Protein AF-R5LJ54-F1 (afdb_monomer_lite)

pLDDT: mean 87.67, std 9.08, range [34.19, 97.75]

Sequence (523 aa):
MCVTEREEKLKRFLEEVEKENYVEAVKYFRELDLDSEYSIDNNYYLYLLGQIIYLDEYKERLYGLRFEDMSSYDLNDLEERARYLVFKHKFSQANTVYAILDDSDLELMVASELVRKAAFELVKLNTVSLNYIRKARYGDLMSLYSNISKHRPLSHFEKVVLCITKDLKDLVEKNKLPEVMLGPVRDSDDSVLLKDYVTAFNTTTKKGDKNLVYVLLKTMANKIEDRGIDLNSIVDSICEDEVSDIRHKVLCYLNNIGCQKYVRFINDLITIGICDNDNSYSLVVTRLSLINENRENTLFDVSCYYDLFYEAISEGNIMKAKVYLDIVSQSRILSNRYVDVFPMKRELSRAMKVFSEEKTDDKYALLSDVVSDINESHGLRVLEELSEEDKYEVIDIVSKFPTIMIDEVDGRLVLRYHDIFSSCPEFYSLKLQGREAFINKDYDTTIECYNMVCTKLMNPSLDVYYKLGMAYLRRDKSEDDYKRAIDYLWVARGKGKIIDDKINMALKKVNYTGEKVIQYTKK

Radius of gyration: 38.18 Å; chains: 1; bounding box: 79×66×101 Å

Structure (mmCIF, N/CA/C/O backbone):
data_AF-R5LJ54-F1
#
_entry.id   AF-R5LJ54-F1
#
loop_
_atom_site.group_PDB
_atom_site.id
_atom_site.type_symbol
_atom_site.label_atom_id
_atom_site.label_alt_id
_atom_site.label_comp_id
_atom_site.label_asym_id
_atom_site.label_entity_id
_atom_site.label_seq_id
_atom_site.pdbx_PDB_ins_code
_atom_site.Cartn_x
_atom_site.Cartn_y
_atom_site.Cartn_z
_atom_site.occupancy
_atom_site.B_iso_or_equiv
_atom_site.auth_seq_id
_atom_site.auth_comp_id
_atom_site.auth_asym_id
_atom_site.auth_atom_id
_atom_site.pdbx_PDB_model_num
ATOM 1 N N . MET A 1 1 ? 31.581 15.589 -47.768 1.00 56.09 1 MET A N 1
ATOM 2 C CA . MET A 1 1 ? 32.517 16.627 -47.243 1.00 56.09 1 MET A CA 1
ATOM 3 C C . MET A 1 1 ? 33.964 16.179 -47.468 1.00 56.09 1 MET A C 1
ATOM 5 O O . MET A 1 1 ? 34.157 15.031 -47.841 1.00 56.09 1 MET A O 1
ATOM 9 N N . CYS A 1 2 ? 34.990 17.024 -47.277 1.00 60.69 2 CYS A N 1
ATOM 10 C CA . CYS A 1 2 ? 36.366 16.501 -47.148 1.00 60.69 2 CYS A CA 1
ATOM 11 C C . CYS A 1 2 ? 36.483 15.718 -45.825 1.00 60.69 2 CYS A C 1
ATOM 13 O O . CYS A 1 2 ? 35.935 16.169 -44.822 1.00 60.69 2 CYS A O 1
ATOM 15 N N . VAL A 1 3 ? 37.200 14.585 -45.807 1.00 62.88 3 VAL A N 1
ATOM 16 C CA . VAL A 1 3 ? 37.337 13.677 -44.637 1.00 62.88 3 VAL A CA 1
ATOM 17 C C . VAL A 1 3 ? 37.706 14.431 -43.348 1.00 62.88 3 VAL A C 1
ATOM 19 O O . VAL A 1 3 ? 37.085 14.234 -42.308 1.00 62.88 3 VAL A O 1
ATOM 22 N N . THR A 1 4 ? 38.609 15.407 -43.444 1.00 73.25 4 THR A N 1
ATOM 23 C CA . THR A 1 4 ? 39.053 16.249 -42.320 1.00 73.25 4 THR A CA 1
ATOM 24 C C . THR A 1 4 ? 37.970 17.170 -41.742 1.00 73.25 4 THR A C 1
ATOM 26 O O . THR A 1 4 ? 38.010 17.498 -40.560 1.00 73.25 4 THR A O 1
ATOM 29 N N . GLU A 1 5 ? 36.986 17.590 -42.540 1.00 83.31 5 GLU A N 1
ATOM 30 C CA . GLU A 1 5 ? 35.877 18.439 -42.078 1.00 83.31 5 GLU A CA 1
ATOM 31 C C . GLU A 1 5 ? 34.831 17.622 -41.300 1.00 83.31 5 GLU A C 1
ATOM 33 O O . GLU A 1 5 ? 34.229 18.117 -40.345 1.00 83.31 5 GLU A O 1
ATOM 38 N N . ARG A 1 6 ? 34.622 16.353 -41.683 1.00 88.50 6 ARG A N 1
ATOM 39 C CA . ARG A 1 6 ? 33.729 15.432 -40.964 1.00 88.50 6 ARG A CA 1
ATOM 40 C C . ARG A 1 6 ? 34.301 15.069 -39.600 1.00 88.50 6 ARG A C 1
ATOM 42 O O . ARG A 1 6 ? 33.575 15.142 -38.612 1.00 88.50 6 ARG A O 1
ATOM 49 N N . GLU A 1 7 ? 35.587 14.732 -39.541 1.00 88.94 7 GLU A N 1
ATOM 50 C CA . GLU A 1 7 ? 36.280 14.410 -38.289 1.00 88.94 7 GLU A CA 1
ATOM 51 C C . GLU A 1 7 ? 36.180 15.556 -37.270 1.00 88.94 7 GLU A C 1
ATOM 53 O O . GLU A 1 7 ? 35.881 15.323 -36.099 1.00 88.94 7 GLU A O 1
ATOM 58 N N . GLU A 1 8 ? 36.344 16.812 -37.703 1.00 91.25 8 GLU A N 1
ATOM 59 C CA . GLU A 1 8 ? 36.194 17.966 -36.809 1.00 91.25 8 GLU A CA 1
ATOM 60 C C . GLU A 1 8 ? 34.764 18.084 -36.252 1.00 91.25 8 GLU A C 1
ATOM 62 O O . GLU A 1 8 ? 34.579 18.342 -35.058 1.00 91.25 8 GLU A O 1
ATOM 67 N N . LYS A 1 9 ? 33.745 17.847 -37.086 1.00 92.25 9 LYS A N 1
ATOM 68 C CA . LYS A 1 9 ? 32.333 17.870 -36.667 1.00 92.25 9 LYS A CA 1
ATOM 69 C C . LYS A 1 9 ? 31.992 16.718 -35.724 1.00 92.25 9 LYS A C 1
ATOM 71 O O . LYS A 1 9 ? 31.328 16.955 -34.719 1.00 92.25 9 LYS A O 1
ATOM 76 N N . LEU A 1 10 ? 32.477 15.505 -35.999 1.00 94.06 10 LEU A N 1
ATOM 77 C CA . LEU A 1 10 ? 32.323 14.343 -35.116 1.00 94.06 10 LEU A CA 1
ATOM 78 C C . LEU A 1 10 ? 32.968 14.594 -33.753 1.00 94.06 10 LEU A C 1
ATOM 80 O O . LEU A 1 10 ? 32.363 14.298 -32.727 1.00 94.06 10 LEU A O 1
ATOM 84 N N . LYS A 1 11 ? 34.153 15.212 -33.729 1.00 94.88 11 LYS A N 1
ATOM 85 C CA . LYS A 1 11 ? 34.852 15.539 -32.486 1.00 94.88 11 LYS A CA 1
ATOM 86 C C . LYS A 1 11 ? 34.080 16.556 -31.649 1.00 94.88 11 LYS A C 1
ATOM 88 O O . LYS A 1 11 ? 33.876 16.339 -30.460 1.00 94.88 11 LYS A O 1
ATOM 93 N N . ARG A 1 12 ? 33.592 17.635 -32.271 1.00 96.00 12 ARG A N 1
ATOM 94 C CA . ARG A 1 12 ? 32.747 18.629 -31.584 1.00 96.00 12 ARG A CA 1
ATOM 95 C C . ARG A 1 12 ? 31.429 18.023 -31.105 1.00 96.00 12 ARG A C 1
ATOM 97 O O . ARG A 1 12 ? 30.988 18.323 -30.002 1.00 96.00 12 ARG A O 1
ATOM 104 N N . PHE A 1 13 ? 30.815 17.158 -31.910 1.00 97.38 13 PHE A N 1
ATOM 105 C CA . PHE A 1 13 ? 29.615 16.425 -31.520 1.00 97.38 13 PHE A CA 1
ATOM 106 C C . PHE A 1 13 ? 29.869 15.555 -30.281 1.00 97.38 13 PHE A C 1
ATOM 108 O O . PHE A 1 13 ? 29.134 15.677 -29.301 1.00 97.38 13 PHE A O 1
ATOM 115 N N . LEU A 1 14 ? 30.934 14.748 -30.294 1.00 96.62 14 LEU A N 1
ATOM 116 C CA . LEU A 1 14 ? 31.341 13.906 -29.170 1.00 96.62 14 LEU A CA 1
ATOM 117 C C . LEU A 1 14 ? 31.588 14.729 -27.900 1.00 96.62 14 LEU A C 1
ATOM 119 O O . LEU A 1 14 ? 31.003 14.429 -26.863 1.00 96.62 14 LEU A O 1
ATOM 123 N N . GLU A 1 15 ? 32.378 15.802 -27.993 1.00 96.94 15 GLU A N 1
ATOM 124 C CA . GLU A 1 15 ? 32.684 16.682 -26.857 1.00 96.94 15 GLU A CA 1
ATOM 125 C C . GLU A 1 15 ? 31.412 17.246 -26.199 1.00 96.94 15 GLU A C 1
ATOM 127 O O . GLU A 1 15 ? 31.336 17.354 -24.974 1.00 96.94 15 GLU A O 1
ATOM 132 N N . GLU A 1 16 ? 30.394 17.608 -26.985 1.00 97.75 16 GLU A N 1
ATOM 133 C CA . GLU A 1 16 ? 29.132 18.120 -26.442 1.00 97.75 16 GLU A CA 1
ATOM 134 C C . GLU A 1 16 ? 28.228 17.009 -25.877 1.00 97.75 16 GLU A C 1
ATOM 136 O O . GLU A 1 16 ? 27.532 17.245 -24.885 1.00 97.75 16 GLU A O 1
ATOM 141 N N . VAL A 1 17 ? 28.264 15.791 -26.436 1.00 96.69 17 VAL A N 1
ATOM 142 C CA . VAL A 1 17 ? 27.584 14.611 -25.863 1.00 96.69 17 VAL A CA 1
ATOM 143 C C . VAL A 1 17 ? 28.192 14.236 -24.508 1.00 96.69 17 VAL A C 1
ATOM 145 O O . VAL A 1 17 ? 27.452 14.009 -23.545 1.00 96.69 17 VAL A O 1
ATOM 148 N N . GLU A 1 18 ? 29.521 14.225 -24.394 1.00 95.44 18 GLU A N 1
ATOM 149 C CA . GLU A 1 18 ? 30.234 13.935 -23.143 1.00 95.44 18 GLU A CA 1
ATOM 150 C C . GLU A 1 18 ? 29.859 14.935 -22.039 1.00 95.44 18 GLU A C 1
ATOM 152 O O . GLU A 1 18 ? 29.558 14.530 -20.909 1.00 95.44 18 GLU A O 1
ATOM 157 N N . LYS A 1 19 ? 29.792 16.230 -22.393 1.00 96.12 19 LYS A N 1
ATOM 158 C CA . LYS A 1 19 ? 29.355 17.339 -21.521 1.00 96.12 19 LYS A CA 1
ATOM 159 C C . LYS A 1 19 ? 27.853 17.342 -21.213 1.00 96.12 19 LYS A C 1
ATOM 161 O O . LYS A 1 19 ? 27.413 18.171 -20.420 1.00 96.12 19 LYS A O 1
ATOM 166 N N . GLU A 1 20 ? 27.067 16.463 -21.835 1.00 95.12 20 GLU A N 1
ATOM 167 C CA . GLU A 1 20 ? 25.596 16.435 -21.752 1.00 95.12 20 GLU A CA 1
ATOM 168 C C . GLU A 1 20 ? 24.925 17.732 -22.249 1.00 95.12 20 GLU A C 1
ATOM 170 O O . GLU A 1 20 ? 23.778 18.034 -21.908 1.00 95.12 20 GLU A O 1
ATOM 175 N N . ASN A 1 21 ? 25.614 18.499 -23.099 1.00 96.56 21 ASN A N 1
ATOM 176 C CA . ASN A 1 21 ? 25.080 19.701 -23.729 1.00 96.56 21 ASN A CA 1
ATOM 177 C C . ASN A 1 21 ? 24.363 19.347 -25.038 1.00 96.56 21 ASN A C 1
ATOM 179 O O . ASN A 1 21 ? 24.802 19.664 -26.147 1.00 96.56 21 ASN A O 1
ATOM 183 N N . TYR A 1 22 ? 23.222 18.671 -24.909 1.00 95.38 22 TYR A N 1
ATOM 184 C CA . TYR A 1 22 ? 22.533 18.110 -26.069 1.00 95.38 22 TYR A CA 1
ATOM 185 C C . TYR A 1 22 ? 21.967 19.159 -27.039 1.00 95.38 22 TYR A C 1
ATOM 187 O O . TYR A 1 22 ? 21.728 18.843 -28.200 1.00 95.38 22 TYR A O 1
ATOM 195 N N . VAL A 1 23 ? 21.786 20.411 -26.605 1.00 94.44 23 VAL A N 1
ATOM 196 C CA . VAL A 1 23 ? 21.363 21.506 -27.494 1.00 94.44 23 VAL A CA 1
ATOM 197 C C . VAL A 1 23 ? 22.436 21.800 -28.543 1.00 94.44 23 VAL A C 1
ATOM 199 O O . VAL A 1 23 ? 22.112 21.935 -29.722 1.00 94.44 23 VAL A O 1
ATOM 202 N N . GLU A 1 24 ? 23.706 21.875 -28.138 1.00 95.62 24 GLU A N 1
ATOM 203 C CA . GLU A 1 24 ? 24.820 22.068 -29.075 1.00 95.62 24 GLU A CA 1
ATOM 204 C C . GLU A 1 24 ? 25.156 20.775 -29.823 1.00 95.62 24 GLU A C 1
ATOM 206 O O . GLU A 1 24 ? 25.389 20.821 -31.031 1.00 95.62 24 GLU A O 1
ATOM 211 N N . ALA A 1 25 ? 25.083 19.612 -29.164 1.00 96.25 25 ALA A N 1
ATOM 212 C CA . ALA A 1 25 ? 25.300 18.325 -29.829 1.00 96.25 25 ALA A CA 1
ATOM 213 C C . ALA A 1 25 ? 24.347 18.130 -31.024 1.00 96.25 25 ALA A C 1
ATOM 215 O O . ALA A 1 25 ? 24.777 17.737 -32.105 1.00 96.25 25 ALA A O 1
ATOM 216 N N . VAL A 1 26 ? 23.063 18.481 -30.880 1.00 95.88 26 VAL A N 1
ATOM 217 C CA . VAL A 1 26 ? 22.091 18.395 -31.985 1.00 95.88 26 VAL A CA 1
ATOM 218 C C . VAL A 1 26 ? 22.446 19.332 -33.144 1.00 95.88 26 VAL A C 1
ATOM 220 O O . VAL A 1 26 ? 22.235 18.964 -34.297 1.00 95.88 26 VAL A O 1
ATOM 223 N N . LYS A 1 27 ? 23.034 20.510 -32.892 1.00 95.12 27 LYS A N 1
ATOM 224 C CA . LYS A 1 27 ? 23.485 21.397 -33.980 1.00 95.12 27 LYS A CA 1
ATOM 225 C C . LYS A 1 27 ? 24.595 20.754 -34.806 1.00 95.12 27 LYS A C 1
ATOM 227 O O . LYS A 1 27 ? 24.496 20.752 -36.028 1.00 95.12 27 LYS A O 1
ATOM 232 N N . TYR A 1 28 ? 25.601 20.172 -34.154 1.00 94.88 28 TYR A N 1
ATOM 233 C CA . TYR A 1 28 ? 26.673 19.466 -34.861 1.00 94.88 28 TYR A CA 1
ATOM 234 C C . TYR A 1 28 ? 26.160 18.202 -35.557 1.00 94.88 28 TYR A C 1
ATOM 236 O O . TYR A 1 28 ? 26.555 17.924 -36.687 1.00 94.88 28 TYR A O 1
ATOM 244 N N . PHE A 1 29 ? 25.213 17.487 -34.941 1.00 95.81 29 PHE A N 1
ATOM 245 C CA . PHE A 1 29 ? 24.558 16.346 -35.575 1.00 95.81 29 PHE A CA 1
ATOM 246 C C . PHE A 1 29 ? 23.836 16.736 -36.871 1.00 95.81 29 PHE A C 1
ATOM 248 O O . PHE A 1 29 ? 23.986 16.040 -37.869 1.00 95.81 29 PHE A O 1
ATOM 255 N N . ARG A 1 30 ? 23.118 17.870 -36.908 1.00 94.25 30 ARG A N 1
ATOM 256 C CA . ARG A 1 30 ? 22.468 18.353 -38.143 1.00 94.25 30 ARG A CA 1
ATOM 257 C C . ARG A 1 30 ? 23.455 18.521 -39.287 1.00 94.25 30 ARG A C 1
ATOM 259 O O . ARG A 1 30 ? 23.114 18.216 -40.419 1.00 94.25 30 ARG A O 1
ATOM 266 N N . GLU A 1 31 ? 24.658 19.011 -39.004 1.00 92.50 31 GLU A N 1
ATOM 267 C CA . GLU A 1 31 ? 25.688 19.174 -40.029 1.00 92.50 31 GLU A CA 1
ATOM 268 C C . GLU A 1 31 ? 26.253 17.831 -40.502 1.00 92.50 31 GLU A C 1
ATOM 270 O O . GLU A 1 31 ? 26.524 17.679 -41.692 1.00 92.50 31 GLU A O 1
ATOM 275 N N . LEU A 1 32 ? 26.409 16.859 -39.596 1.00 91.94 32 LEU A N 1
ATOM 276 C CA . LEU A 1 32 ? 26.822 15.492 -39.934 1.00 91.94 32 LEU A CA 1
ATOM 277 C C . LEU A 1 32 ? 25.771 14.773 -40.786 1.00 91.94 32 LEU A C 1
ATOM 279 O O . LEU A 1 32 ? 26.121 14.072 -41.733 1.00 91.94 32 LEU A O 1
ATOM 283 N N . ASP A 1 33 ? 24.495 14.982 -40.471 1.00 92.75 33 ASP A N 1
ATOM 284 C CA . ASP A 1 33 ? 23.347 14.341 -41.113 1.00 92.75 33 ASP A CA 1
ATOM 285 C C . ASP A 1 33 ? 23.108 14.806 -42.562 1.00 92.75 33 ASP A C 1
ATOM 287 O O . ASP A 1 33 ? 22.426 14.129 -43.329 1.00 92.75 33 ASP A O 1
ATOM 291 N N . LEU A 1 34 ? 23.710 15.930 -42.971 1.00 89.56 34 LEU A N 1
ATOM 292 C CA . LEU A 1 34 ? 23.718 16.374 -44.371 1.00 89.56 34 LEU A CA 1
ATOM 293 C C . LEU A 1 34 ? 24.599 15.492 -45.269 1.00 89.56 34 LEU A C 1
ATOM 295 O O . LEU A 1 34 ? 24.451 15.539 -46.492 1.00 89.56 34 LEU A O 1
ATOM 299 N N . ASP A 1 35 ? 25.520 14.714 -44.693 1.00 86.75 35 ASP A N 1
ATOM 300 C CA . ASP A 1 35 ? 26.419 13.849 -45.451 1.00 86.75 35 ASP A CA 1
ATOM 301 C C . ASP A 1 35 ? 25.778 12.473 -45.706 1.00 86.75 35 ASP A C 1
ATOM 303 O O . ASP A 1 35 ? 25.783 11.583 -44.852 1.00 86.75 35 ASP A O 1
ATOM 307 N N . SER A 1 36 ? 25.196 12.299 -46.898 1.00 84.69 36 SER A N 1
ATOM 308 C CA . SER A 1 36 ? 24.477 11.074 -47.275 1.00 84.69 36 SER A CA 1
ATOM 309 C C . SER A 1 36 ? 25.374 9.841 -47.408 1.00 84.69 36 SER A C 1
ATOM 311 O O . SER A 1 36 ? 24.866 8.720 -47.351 1.00 84.69 36 SER A O 1
ATOM 313 N N . GLU A 1 37 ? 26.684 10.034 -47.597 1.00 86.69 37 GLU A N 1
ATOM 314 C CA . GLU A 1 37 ? 27.661 8.942 -47.702 1.00 86.69 37 GLU A CA 1
ATOM 315 C C . GLU A 1 37 ? 27.712 8.113 -46.409 1.00 86.69 37 GLU A C 1
ATOM 317 O O . GLU A 1 37 ? 27.803 6.891 -46.462 1.00 86.69 37 GLU A O 1
ATOM 322 N N . TYR A 1 38 ? 27.499 8.763 -45.262 1.00 88.25 38 TYR A N 1
ATOM 323 C CA . TYR A 1 38 ? 27.525 8.160 -43.925 1.00 88.25 38 TYR A CA 1
ATOM 324 C C . TYR A 1 38 ? 26.122 7.967 -43.334 1.00 88.25 38 TYR A C 1
ATOM 326 O O . TYR A 1 38 ? 25.911 8.025 -42.121 1.00 88.25 38 TYR A O 1
ATOM 334 N N . SER A 1 39 ? 25.120 7.780 -44.196 1.00 90.12 39 SER A N 1
ATOM 335 C CA . SER A 1 39 ? 23.710 7.714 -43.787 1.00 90.12 39 SER A CA 1
ATOM 336 C C . SER A 1 39 ? 23.413 6.613 -42.762 1.00 90.12 39 SER A C 1
ATOM 338 O O . SER A 1 39 ? 22.596 6.837 -41.869 1.00 90.12 39 SER A O 1
ATOM 340 N N . ILE A 1 40 ? 24.095 5.465 -42.843 1.00 92.38 40 ILE A N 1
ATOM 341 C CA . ILE A 1 40 ? 23.937 4.342 -41.906 1.00 92.38 40 ILE A CA 1
ATOM 342 C C . ILE A 1 40 ? 24.378 4.750 -40.491 1.00 92.38 40 ILE A C 1
ATOM 344 O O . ILE A 1 40 ? 23.625 4.570 -39.531 1.00 92.38 40 ILE A O 1
ATOM 348 N N . ASP A 1 41 ? 25.555 5.361 -40.356 1.00 92.62 41 ASP A N 1
ATOM 349 C CA . ASP A 1 41 ? 26.103 5.784 -39.060 1.00 92.62 41 ASP A CA 1
ATOM 350 C C . ASP A 1 41 ? 25.324 6.958 -38.487 1.00 92.62 41 ASP A C 1
ATOM 352 O O . ASP A 1 41 ? 24.956 6.958 -37.315 1.00 92.62 41 ASP A O 1
ATOM 356 N N . ASN A 1 42 ? 24.960 7.918 -39.337 1.00 94.56 42 ASN A N 1
ATOM 357 C CA . ASN A 1 42 ? 24.122 9.043 -38.941 1.00 94.56 42 ASN A CA 1
ATOM 358 C C . ASN A 1 42 ? 22.740 8.572 -38.445 1.00 94.56 42 ASN A C 1
ATOM 360 O O . ASN A 1 42 ? 22.245 9.077 -37.437 1.00 94.56 42 ASN A O 1
ATOM 364 N N . ASN A 1 43 ? 22.124 7.575 -39.095 1.00 95.44 43 ASN A N 1
ATOM 365 C CA . ASN A 1 43 ? 20.880 6.954 -38.621 1.00 95.44 43 ASN A CA 1
ATOM 366 C C . ASN A 1 43 ? 21.072 6.244 -37.277 1.00 95.44 43 ASN A C 1
ATOM 368 O O . ASN A 1 43 ? 20.204 6.333 -36.405 1.00 95.44 43 ASN A O 1
ATOM 372 N N . TYR A 1 44 ? 22.197 5.556 -37.098 1.00 95.75 44 TYR A N 1
ATOM 373 C CA . TYR A 1 44 ? 22.522 4.876 -35.852 1.00 95.75 44 TYR A CA 1
ATOM 374 C C . TYR A 1 44 ? 22.723 5.866 -34.690 1.00 95.75 44 TYR A C 1
ATOM 376 O O . TYR A 1 44 ? 22.134 5.696 -33.617 1.00 95.75 44 TYR A O 1
ATOM 384 N N . TYR A 1 45 ? 23.461 6.955 -34.918 1.00 96.50 45 TYR A N 1
ATOM 385 C CA . TYR A 1 45 ? 23.630 8.039 -33.948 1.00 96.50 45 TYR A CA 1
ATOM 386 C C . TYR A 1 45 ? 22.302 8.721 -33.630 1.00 96.50 45 TYR A C 1
ATOM 388 O O . TYR A 1 45 ? 21.996 8.943 -32.458 1.00 96.50 45 TYR A O 1
ATOM 396 N N . LEU A 1 46 ? 21.476 8.991 -34.646 1.00 95.88 46 LEU A N 1
ATOM 397 C CA . LEU A 1 46 ? 20.142 9.555 -34.460 1.00 95.88 46 LEU A CA 1
ATOM 398 C C . LEU A 1 46 ? 19.270 8.656 -33.583 1.00 95.88 46 LEU A C 1
ATOM 400 O O . LEU A 1 46 ? 18.612 9.133 -32.656 1.00 95.88 46 LEU A O 1
ATOM 404 N N . TYR A 1 47 ? 19.272 7.352 -33.860 1.00 95.56 47 TYR A N 1
ATOM 405 C CA . TYR A 1 47 ? 18.512 6.378 -33.091 1.00 95.56 47 TYR A CA 1
ATOM 406 C C . TYR A 1 47 ? 18.914 6.386 -31.618 1.00 95.56 47 TYR A C 1
ATOM 408 O O . TYR A 1 47 ? 18.032 6.417 -30.757 1.00 95.56 47 TYR A O 1
ATOM 416 N N . LEU A 1 48 ? 20.220 6.398 -31.329 1.00 96.06 48 LEU A N 1
ATOM 417 C CA . LEU A 1 48 ? 20.752 6.466 -29.968 1.00 96.06 48 LEU A CA 1
ATOM 418 C C . LEU A 1 48 ? 20.442 7.802 -29.287 1.00 96.06 48 LEU A C 1
ATOM 420 O O . LEU A 1 48 ? 19.959 7.794 -28.155 1.00 96.06 48 LEU A O 1
ATOM 424 N N . LEU A 1 49 ? 20.634 8.935 -29.970 1.00 95.62 49 LEU A N 1
ATOM 425 C CA . LEU A 1 49 ? 20.257 10.257 -29.459 1.00 95.62 49 LEU A CA 1
ATOM 426 C C . LEU A 1 49 ? 18.770 10.313 -29.093 1.00 95.62 49 LEU A C 1
ATOM 428 O O . LEU A 1 49 ? 18.421 10.835 -28.036 1.00 95.62 49 LEU A O 1
ATOM 432 N N . GLY A 1 50 ? 17.901 9.709 -29.908 1.00 94.12 50 GLY A N 1
ATOM 433 C CA . GLY A 1 50 ? 16.470 9.599 -29.626 1.00 94.12 50 GLY A CA 1
ATOM 434 C C . GLY A 1 50 ? 16.139 8.775 -28.374 1.00 94.12 50 GLY A C 1
ATOM 435 O O . GLY A 1 50 ? 15.058 8.938 -27.808 1.00 94.12 50 GLY A O 1
ATOM 436 N N . GLN A 1 51 ? 17.049 7.911 -27.904 1.00 93.62 51 GLN A N 1
ATOM 437 C CA . GLN A 1 51 ? 16.901 7.213 -26.617 1.00 93.62 51 GLN A CA 1
ATOM 438 C C . GLN A 1 51 ? 17.300 8.080 -25.419 1.00 93.62 51 GLN A C 1
ATOM 440 O O . GLN A 1 51 ? 16.883 7.780 -24.301 1.00 93.62 51 GLN A O 1
ATOM 445 N N . ILE A 1 52 ? 18.106 9.121 -25.644 1.00 94.56 52 ILE A N 1
ATOM 446 C CA . ILE A 1 52 ? 18.691 9.967 -24.597 1.00 94.56 52 ILE A CA 1
ATOM 447 C C . ILE A 1 52 ? 17.861 11.241 -24.405 1.00 94.56 52 ILE A C 1
ATOM 449 O O . ILE A 1 52 ? 17.588 11.641 -23.274 1.00 94.56 52 ILE A O 1
ATOM 453 N N . ILE A 1 53 ? 17.437 11.873 -25.502 1.00 93.56 53 ILE A N 1
ATOM 454 C CA . ILE A 1 53 ? 16.732 13.157 -25.494 1.00 93.56 53 ILE A CA 1
ATOM 455 C C . ILE A 1 53 ? 15.531 13.186 -26.438 1.00 93.56 53 ILE A C 1
ATOM 457 O O . ILE A 1 53 ? 15.369 12.349 -27.324 1.00 93.56 53 ILE A O 1
ATOM 461 N N . TYR A 1 54 ? 14.685 14.204 -26.263 1.00 90.81 54 TYR A N 1
ATOM 462 C CA . TYR A 1 54 ? 13.605 14.488 -27.197 1.00 90.81 54 TYR A CA 1
ATOM 463 C C . TYR A 1 54 ? 14.108 15.234 -28.440 1.00 90.81 54 TYR A C 1
ATOM 465 O O . TYR A 1 54 ? 14.706 16.302 -28.322 1.00 90.81 54 TYR A O 1
ATOM 473 N N . LEU A 1 55 ? 13.798 14.697 -29.623 1.00 91.38 55 LEU A N 1
ATOM 474 C CA . LEU A 1 55 ? 14.174 15.247 -30.926 1.00 91.38 55 LEU A CA 1
ATOM 475 C C . LEU A 1 55 ? 12.933 15.507 -31.791 1.00 91.38 55 LEU A C 1
ATOM 477 O O . LEU A 1 55 ? 12.553 14.673 -32.612 1.00 91.38 55 LEU A O 1
ATOM 481 N N . ASP A 1 56 ? 12.290 16.661 -31.606 1.00 88.50 56 ASP A N 1
ATOM 482 C CA . ASP A 1 56 ? 11.036 16.998 -32.302 1.00 88.50 56 ASP A CA 1
ATOM 483 C C . ASP A 1 56 ? 11.190 16.998 -33.834 1.00 88.50 56 ASP A C 1
ATOM 485 O O . ASP A 1 56 ? 10.381 16.411 -34.548 1.00 88.50 56 ASP A O 1
ATOM 489 N N . GLU A 1 57 ? 12.285 17.572 -34.338 1.00 91.31 57 GLU A N 1
ATOM 490 C CA . GLU A 1 57 ? 12.546 17.696 -35.779 1.00 91.31 57 GLU A CA 1
ATOM 491 C C . GLU A 1 57 ? 12.835 16.359 -36.482 1.00 91.31 57 GLU A C 1
ATOM 493 O O . GLU A 1 57 ? 12.611 16.231 -37.683 1.00 91.31 57 GLU A O 1
ATOM 498 N N . TYR A 1 58 ? 13.289 15.348 -35.735 1.00 93.00 58 TYR A N 1
ATOM 499 C CA . TYR A 1 58 ? 13.633 14.023 -36.262 1.00 93.00 58 TYR A CA 1
ATOM 500 C C . TYR A 1 58 ? 12.581 12.958 -35.957 1.00 93.00 58 TYR A C 1
ATOM 502 O O . TYR A 1 58 ? 12.770 11.784 -36.285 1.00 93.00 58 TYR A O 1
ATOM 510 N N . LYS A 1 59 ? 11.463 13.351 -35.343 1.00 91.88 59 LYS A N 1
ATOM 511 C CA . LYS A 1 59 ? 10.434 12.439 -34.852 1.00 91.88 59 LYS A CA 1
ATOM 512 C C . LYS A 1 59 ? 9.967 11.447 -35.919 1.00 91.88 59 LYS A C 1
ATOM 514 O O . LYS A 1 59 ? 10.058 10.245 -35.699 1.00 91.88 59 LYS A O 1
ATOM 519 N N . GLU A 1 60 ? 9.513 11.924 -37.077 1.00 92.19 60 GLU A N 1
ATOM 520 C CA . GLU A 1 60 ? 8.997 11.055 -38.150 1.00 92.19 60 GLU A CA 1
ATOM 521 C C . GLU A 1 60 ? 10.058 10.070 -38.662 1.00 92.19 60 GLU A C 1
ATOM 523 O O . GLU A 1 60 ? 9.767 8.891 -38.864 1.00 92.19 60 GLU A O 1
ATOM 528 N N . ARG A 1 61 ? 11.317 10.517 -38.786 1.00 93.44 61 ARG A N 1
ATOM 529 C CA . ARG A 1 61 ? 12.432 9.643 -39.177 1.00 93.44 61 ARG A CA 1
ATOM 530 C C . ARG A 1 61 ? 12.665 8.556 -38.134 1.00 93.44 61 ARG A C 1
ATOM 532 O O . ARG A 1 61 ? 12.749 7.393 -38.507 1.00 93.44 61 ARG A O 1
ATOM 539 N N . LEU A 1 62 ? 12.676 8.898 -36.843 1.00 93.56 62 LEU A N 1
ATOM 540 C CA . LEU A 1 62 ? 12.821 7.924 -35.755 1.00 93.56 62 LEU A CA 1
ATOM 541 C C . LEU A 1 62 ? 11.736 6.834 -35.781 1.00 93.56 62 LEU A C 1
ATOM 543 O O . LEU A 1 62 ? 12.039 5.685 -35.472 1.00 93.56 62 LEU A O 1
ATOM 547 N N . TYR A 1 63 ? 10.493 7.157 -36.161 1.00 92.25 63 TYR A N 1
ATOM 548 C CA . TYR A 1 63 ? 9.431 6.151 -36.334 1.00 92.25 63 TYR A CA 1
ATOM 549 C C . TYR A 1 63 ? 9.636 5.251 -37.556 1.00 92.25 63 TYR A C 1
ATOM 551 O O . TYR A 1 63 ? 9.174 4.109 -37.542 1.00 92.25 63 TYR A O 1
ATOM 559 N N . GLY A 1 64 ? 10.295 5.760 -38.598 1.00 90.62 64 GLY A N 1
ATOM 560 C CA . GLY A 1 64 ? 10.560 5.037 -39.840 1.00 90.62 64 GLY A CA 1
ATOM 561 C C . GLY A 1 64 ? 11.812 4.156 -39.820 1.00 90.62 64 GLY A C 1
ATOM 562 O O . GLY A 1 64 ? 11.906 3.260 -40.654 1.00 90.62 64 GLY A O 1
ATOM 563 N N . LEU A 1 65 ? 12.747 4.380 -38.887 1.00 92.12 65 LEU A N 1
ATOM 564 C CA . LEU A 1 65 ? 14.016 3.647 -38.828 1.00 92.12 65 LEU A CA 1
ATOM 565 C C . LEU A 1 65 ? 13.813 2.145 -38.577 1.00 92.12 65 LEU A C 1
ATOM 567 O O . LEU A 1 65 ? 13.252 1.716 -37.563 1.00 92.12 65 LEU A O 1
ATOM 571 N N . ARG A 1 66 ? 14.350 1.334 -39.485 1.00 91.44 66 ARG A N 1
ATOM 572 C CA . ARG A 1 66 ? 14.479 -0.123 -39.389 1.00 91.44 66 ARG A CA 1
ATOM 573 C C . ARG A 1 66 ? 15.943 -0.484 -39.157 1.00 91.44 66 ARG A C 1
ATOM 575 O O . ARG A 1 66 ? 16.838 0.330 -39.348 1.00 91.44 66 ARG A O 1
ATOM 582 N N . PHE A 1 67 ? 16.205 -1.727 -38.757 1.00 89.94 67 PHE A N 1
ATOM 583 C CA . PHE A 1 67 ? 17.579 -2.175 -38.505 1.00 89.94 67 PHE A CA 1
ATOM 584 C C . PHE A 1 67 ? 18.478 -2.059 -39.752 1.00 89.94 67 PHE A C 1
ATOM 586 O O . PHE A 1 67 ? 19.627 -1.658 -39.632 1.00 89.94 67 PHE A O 1
ATOM 593 N N . GLU A 1 68 ? 17.916 -2.305 -40.941 1.00 90.62 68 GLU A N 1
ATOM 594 C CA . GLU A 1 68 ? 18.570 -2.131 -42.256 1.00 90.62 68 GLU A CA 1
ATOM 595 C C . GLU A 1 68 ? 19.059 -0.707 -42.513 1.00 90.62 68 GLU A C 1
ATOM 597 O O . GLU A 1 68 ? 20.005 -0.511 -43.265 1.00 90.62 68 GLU A O 1
ATOM 602 N N . ASP A 1 69 ? 18.440 0.287 -41.879 1.00 91.44 69 ASP A N 1
ATOM 603 C CA . ASP A 1 69 ? 18.801 1.686 -42.081 1.00 91.44 69 ASP A CA 1
ATOM 604 C C . ASP A 1 69 ? 20.003 2.096 -41.201 1.00 91.44 69 ASP A C 1
ATOM 606 O O . ASP A 1 69 ? 20.484 3.220 -41.313 1.00 91.44 69 ASP A O 1
ATOM 610 N N . MET A 1 70 ? 20.476 1.209 -40.313 1.00 90.44 70 MET A N 1
ATOM 611 C CA . MET A 1 70 ? 21.496 1.482 -39.284 1.00 90.44 70 MET A CA 1
ATOM 612 C C . MET A 1 70 ? 22.630 0.444 -39.236 1.00 90.44 70 MET A C 1
ATOM 614 O O . MET A 1 70 ? 23.536 0.571 -38.412 1.00 90.44 70 MET A O 1
ATOM 618 N N . SER A 1 71 ? 22.570 -0.594 -40.071 1.00 88.38 71 SER A N 1
ATOM 619 C CA . SER A 1 71 ? 23.475 -1.746 -40.046 1.00 88.38 71 SER A CA 1
ATOM 620 C C . SER A 1 71 ? 23.615 -2.367 -41.434 1.00 88.38 71 SER A C 1
ATOM 622 O O . SER A 1 71 ? 22.641 -2.445 -42.185 1.00 88.38 71 SER A O 1
ATOM 624 N N . SER A 1 72 ? 24.809 -2.875 -41.743 1.00 80.75 72 SER A N 1
ATOM 625 C CA . SER A 1 72 ? 25.106 -3.614 -42.976 1.00 80.75 72 SER A CA 1
ATOM 626 C C . SER A 1 72 ? 24.796 -5.125 -42.909 1.00 80.75 72 SER A C 1
ATOM 628 O O . SER A 1 72 ? 24.932 -5.819 -43.915 1.00 80.75 72 SER A O 1
ATOM 630 N N . TYR A 1 73 ? 24.301 -5.632 -41.766 1.00 73.06 73 TYR A N 1
ATOM 631 C CA . TYR A 1 73 ? 23.872 -7.025 -41.515 1.00 73.06 73 TYR A CA 1
ATOM 632 C C . TYR A 1 73 ? 24.952 -8.129 -41.413 1.00 73.06 73 TYR A C 1
ATOM 634 O O . TYR A 1 73 ? 24.588 -9.308 -41.346 1.00 73.06 73 TYR A O 1
ATOM 642 N N . ASP A 1 74 ? 26.248 -7.819 -41.300 1.00 79.25 74 ASP A N 1
ATOM 643 C CA . ASP A 1 74 ? 27.267 -8.848 -41.007 1.00 79.25 74 ASP A CA 1
ATOM 644 C C . ASP A 1 74 ? 27.441 -9.087 -39.496 1.00 79.25 74 ASP A C 1
ATOM 646 O O . ASP A 1 74 ? 28.283 -8.491 -38.840 1.00 79.25 74 ASP A O 1
ATOM 650 N N . LEU A 1 75 ? 26.663 -10.005 -38.913 1.00 71.56 75 LEU A N 1
ATOM 651 C CA . LEU A 1 75 ? 26.732 -10.307 -37.471 1.00 71.56 75 LEU A CA 1
ATOM 652 C C . LEU A 1 75 ? 28.033 -10.997 -37.011 1.00 71.56 75 LEU A C 1
ATOM 654 O O . LEU A 1 75 ? 28.185 -11.238 -35.808 1.00 71.56 75 LEU A O 1
ATOM 658 N N . ASN A 1 76 ? 28.938 -11.361 -37.928 1.00 75.44 76 ASN A N 1
ATOM 659 C CA . ASN A 1 76 ? 30.279 -11.818 -37.553 1.00 75.44 76 ASN A CA 1
ATOM 660 C C . ASN A 1 76 ? 31.190 -10.645 -37.179 1.00 75.44 76 ASN A C 1
ATOM 662 O O . ASN A 1 76 ? 32.164 -10.852 -36.452 1.00 75.44 76 ASN A O 1
ATOM 666 N N . ASP A 1 77 ? 30.852 -9.437 -37.632 1.00 87.88 77 ASP A N 1
ATOM 667 C CA . ASP A 1 77 ? 31.495 -8.209 -37.207 1.00 87.88 77 ASP A CA 1
ATOM 668 C C . ASP A 1 77 ? 31.017 -7.792 -35.801 1.00 87.88 77 ASP A C 1
ATOM 670 O O . ASP A 1 77 ? 29.837 -7.887 -35.436 1.00 87.88 77 ASP A O 1
ATOM 674 N N . LEU A 1 78 ? 31.970 -7.383 -34.961 1.00 88.25 78 LEU A N 1
ATOM 675 C CA . LEU A 1 78 ? 31.702 -7.049 -33.562 1.00 88.25 78 LEU A CA 1
ATOM 676 C C . LEU A 1 78 ? 30.912 -5.744 -33.425 1.00 88.25 78 LEU A C 1
ATOM 678 O O . LEU A 1 78 ? 30.063 -5.649 -32.533 1.00 88.25 78 LEU A O 1
ATOM 682 N N . GLU A 1 79 ? 31.153 -4.766 -34.295 1.00 89.38 79 GLU A N 1
ATOM 683 C CA . GLU A 1 79 ? 30.425 -3.504 -34.293 1.00 89.38 79 GLU A CA 1
ATOM 684 C C . GLU A 1 79 ? 28.977 -3.721 -34.737 1.00 89.38 79 GLU A C 1
ATOM 686 O O . GLU A 1 79 ? 28.042 -3.302 -34.050 1.00 89.38 79 GLU A O 1
ATOM 691 N N . GLU A 1 80 ? 28.762 -4.482 -35.807 1.00 90.69 80 GLU A N 1
ATOM 692 C CA . GLU A 1 80 ? 27.423 -4.831 -36.284 1.00 90.69 80 GLU A CA 1
ATOM 693 C C . GLU A 1 80 ? 26.633 -5.643 -35.253 1.00 90.69 80 GLU A C 1
ATOM 695 O O . GLU A 1 80 ? 25.434 -5.425 -35.023 1.00 90.69 80 GLU A O 1
ATOM 700 N N . ARG A 1 81 ? 27.312 -6.532 -34.521 1.00 90.88 81 ARG A N 1
ATOM 701 C CA . ARG A 1 81 ? 26.719 -7.210 -33.365 1.00 90.88 81 ARG A CA 1
ATOM 702 C C . ARG A 1 81 ? 26.314 -6.222 -32.266 1.00 90.88 81 ARG A C 1
ATOM 704 O O . ARG A 1 81 ? 25.260 -6.413 -31.646 1.00 90.88 81 ARG A O 1
ATOM 711 N N . ALA A 1 82 ? 27.111 -5.189 -31.999 1.00 92.25 82 ALA A N 1
ATOM 712 C CA . ALA A 1 82 ? 26.772 -4.149 -31.029 1.00 92.25 82 ALA A CA 1
ATOM 713 C C . ALA A 1 82 ? 25.561 -3.322 -31.494 1.00 92.25 82 ALA A C 1
ATOM 715 O O . ALA A 1 82 ? 24.608 -3.161 -30.723 1.00 92.25 82 ALA A O 1
ATOM 716 N N . ARG A 1 83 ? 25.528 -2.911 -32.769 1.00 93.94 83 ARG A N 1
ATOM 717 C CA . ARG A 1 83 ? 24.389 -2.219 -33.400 1.00 93.94 83 ARG A CA 1
ATOM 718 C C . ARG A 1 83 ? 23.107 -3.048 -33.313 1.00 93.94 83 ARG A C 1
ATOM 720 O O . ARG A 1 83 ? 22.051 -2.536 -32.931 1.00 93.94 83 ARG A O 1
ATOM 727 N N . TYR A 1 84 ? 23.189 -4.358 -33.548 1.00 92.44 84 TYR A N 1
ATOM 728 C CA . TYR A 1 84 ? 22.054 -5.270 -33.374 1.00 92.44 84 TYR A CA 1
ATOM 729 C C . TYR A 1 84 ? 21.550 -5.317 -31.924 1.00 92.44 84 TYR A C 1
ATOM 731 O O . TYR A 1 84 ? 20.340 -5.282 -31.671 1.00 92.44 84 TYR A O 1
ATOM 739 N N . LEU A 1 85 ? 22.456 -5.362 -30.941 1.00 92.44 85 LEU A N 1
ATOM 740 C CA . LEU A 1 85 ? 22.087 -5.311 -29.524 1.00 92.44 85 LEU A CA 1
ATOM 741 C C . LEU A 1 85 ? 21.410 -3.981 -29.161 1.00 92.44 85 LEU A C 1
ATOM 743 O O . LEU A 1 85 ? 20.410 -3.997 -28.439 1.00 92.44 85 LEU A O 1
ATOM 747 N N . VAL A 1 86 ? 21.896 -2.857 -29.691 1.00 93.81 86 VAL A N 1
ATOM 748 C CA . VAL A 1 86 ? 21.284 -1.525 -29.548 1.00 93.81 86 VAL A CA 1
ATOM 749 C C . VAL A 1 86 ? 19.874 -1.488 -30.129 1.00 93.81 86 VAL A C 1
ATOM 751 O O . VAL A 1 86 ? 18.941 -1.050 -29.451 1.00 93.81 86 VAL A O 1
ATOM 754 N N . PHE A 1 87 ? 19.673 -2.029 -31.330 1.00 90.75 87 PHE A N 1
ATOM 755 C CA . PHE A 1 87 ? 18.346 -2.130 -31.938 1.00 90.75 87 PHE A CA 1
ATOM 756 C C . PHE A 1 87 ? 17.386 -2.972 -31.078 1.00 90.75 87 PHE A C 1
ATOM 758 O O . PHE A 1 87 ? 16.221 -2.625 -30.861 1.00 90.75 87 PHE A O 1
ATOM 765 N N . LYS A 1 88 ? 17.893 -4.050 -30.468 1.00 88.38 88 LYS A N 1
ATOM 766 C CA . LYS A 1 88 ? 17.156 -4.863 -29.485 1.00 88.38 88 LYS A CA 1
ATOM 767 C C . LYS A 1 88 ? 17.044 -4.219 -28.093 1.00 88.38 88 LYS A C 1
ATOM 769 O O . LYS A 1 88 ? 16.556 -4.881 -27.178 1.00 88.38 88 LYS A O 1
ATOM 774 N N . HIS A 1 89 ? 17.459 -2.959 -27.927 1.00 90.25 89 HIS A N 1
ATOM 775 C CA . HIS A 1 89 ? 17.444 -2.197 -26.671 1.00 90.25 89 HIS A CA 1
ATOM 776 C C . HIS A 1 89 ? 18.245 -2.858 -25.533 1.00 90.25 89 HIS A C 1
ATOM 778 O O . HIS A 1 89 ? 17.954 -2.695 -24.348 1.00 90.25 89 HIS A O 1
ATOM 784 N N . LYS A 1 90 ? 19.290 -3.613 -25.884 1.00 90.75 90 LYS A N 1
ATOM 785 C CA . LYS A 1 90 ? 20.224 -4.257 -24.951 1.00 90.75 90 LYS A CA 1
ATOM 786 C C . LYS A 1 90 ? 21.482 -3.400 -24.769 1.00 90.75 90 LYS A C 1
ATOM 788 O O . LYS A 1 90 ? 22.595 -3.905 -24.904 1.00 90.75 90 LYS A O 1
ATOM 793 N N . PHE A 1 91 ? 21.312 -2.116 -24.440 1.00 93.75 91 PHE A N 1
ATOM 794 C CA . PHE A 1 91 ? 22.411 -1.137 -24.405 1.00 93.75 91 PHE A CA 1
ATOM 795 C C . PHE A 1 91 ? 23.562 -1.542 -23.482 1.00 93.75 91 PHE A C 1
ATOM 797 O O . PHE A 1 91 ? 24.712 -1.396 -23.860 1.00 93.75 91 PHE A O 1
ATOM 804 N N . SER A 1 92 ? 23.291 -2.129 -22.310 1.00 90.56 92 SER A N 1
ATOM 805 C CA . SER A 1 92 ? 24.368 -2.590 -21.421 1.00 90.56 92 SER A CA 1
ATOM 806 C C . SER A 1 92 ? 25.224 -3.695 -22.047 1.00 90.56 92 SER A C 1
ATOM 808 O O . SER A 1 92 ? 26.425 -3.723 -21.818 1.00 90.56 92 SER A O 1
ATOM 810 N N . GLN A 1 93 ? 24.622 -4.589 -22.842 1.00 92.00 93 GLN A N 1
ATOM 811 C CA . GLN A 1 93 ? 25.367 -5.632 -23.555 1.00 92.00 93 GLN A CA 1
ATOM 812 C C . GLN A 1 93 ? 26.136 -5.034 -24.732 1.00 92.00 93 GLN A C 1
ATOM 814 O O . GLN A 1 93 ? 27.292 -5.388 -24.927 1.00 92.00 93 GLN A O 1
ATOM 819 N N . ALA A 1 94 ? 25.524 -4.104 -25.474 1.00 94.00 94 ALA A N 1
ATOM 820 C CA . ALA A 1 94 ? 26.205 -3.369 -26.537 1.00 94.00 94 ALA A CA 1
ATOM 821 C C . ALA A 1 94 ? 27.419 -2.596 -25.997 1.00 94.00 94 ALA A C 1
ATOM 823 O O . ALA A 1 94 ? 28.498 -2.693 -26.562 1.00 94.00 94 ALA A O 1
ATOM 824 N N . ASN A 1 95 ? 27.280 -1.928 -24.848 1.00 92.38 95 ASN A N 1
ATOM 825 C CA . ASN A 1 95 ? 28.361 -1.207 -24.176 1.00 92.38 95 ASN A CA 1
ATOM 826 C C . ASN A 1 95 ? 29.540 -2.127 -23.818 1.00 92.38 95 ASN A C 1
ATOM 828 O O . ASN A 1 95 ? 30.692 -1.725 -23.907 1.00 92.38 95 ASN A O 1
ATOM 832 N N . THR A 1 96 ? 29.269 -3.376 -23.421 1.00 92.25 96 THR A N 1
ATOM 833 C CA . THR A 1 96 ? 30.326 -4.373 -23.188 1.00 92.25 96 THR A CA 1
ATOM 834 C C . THR A 1 96 ? 31.029 -4.783 -24.479 1.00 92.25 96 THR A C 1
ATOM 836 O O . THR A 1 96 ? 32.223 -5.048 -24.438 1.00 92.25 96 THR A O 1
ATOM 839 N N . VAL A 1 97 ? 30.315 -4.842 -25.608 1.00 92.44 97 VAL A N 1
ATOM 840 C CA . VAL A 1 97 ? 30.928 -5.132 -26.914 1.00 92.44 97 VAL A CA 1
ATOM 841 C C . VAL A 1 97 ? 31.807 -3.964 -27.364 1.00 92.44 97 VAL A C 1
ATOM 843 O O . VAL A 1 97 ? 32.947 -4.204 -27.744 1.00 92.44 97 VAL A O 1
ATOM 846 N N . TYR A 1 98 ? 31.332 -2.720 -27.236 1.00 91.25 98 TYR A N 1
ATOM 847 C CA . TYR A 1 98 ? 32.126 -1.529 -27.562 1.00 91.25 98 TYR A CA 1
ATOM 848 C C . TYR A 1 98 ? 33.409 -1.425 -26.731 1.00 91.25 98 TYR A C 1
ATOM 850 O O . TYR A 1 98 ? 34.443 -1.087 -27.278 1.00 91.25 98 TYR A O 1
ATOM 858 N N . ALA A 1 99 ? 33.395 -1.836 -25.460 1.00 87.62 99 ALA A N 1
ATOM 859 C CA . ALA A 1 99 ? 34.603 -1.864 -24.625 1.00 87.62 99 ALA A CA 1
ATOM 860 C C . ALA A 1 99 ? 35.692 -2.864 -25.084 1.00 87.62 99 ALA A C 1
ATOM 862 O O . ALA A 1 99 ? 36.782 -2.876 -24.514 1.00 87.62 99 ALA A O 1
ATOM 863 N N . ILE A 1 100 ? 35.385 -3.754 -26.035 1.00 88.25 100 ILE A N 1
ATOM 864 C CA . ILE A 1 100 ? 36.328 -4.726 -26.617 1.00 88.25 100 ILE A CA 1
ATOM 865 C C . ILE A 1 100 ? 36.878 -4.221 -27.962 1.00 88.25 100 ILE A C 1
ATOM 867 O O . ILE A 1 100 ? 37.925 -4.694 -28.404 1.00 88.25 100 ILE A O 1
ATOM 871 N N . LEU A 1 101 ? 36.175 -3.293 -28.618 1.00 86.25 101 LEU A N 1
ATOM 872 C CA . LEU A 1 101 ? 36.607 -2.682 -29.873 1.00 86.25 101 LEU A CA 1
ATOM 873 C C . LEU A 1 101 ? 37.762 -1.700 -29.610 1.00 86.25 101 LEU A C 1
ATOM 875 O O . LEU A 1 101 ? 37.888 -1.159 -28.514 1.00 86.25 101 LEU A O 1
ATOM 879 N N . ASP A 1 102 ? 38.637 -1.514 -30.600 1.00 70.12 102 ASP A N 1
ATOM 880 C CA . ASP A 1 102 ? 39.734 -0.546 -30.505 1.00 70.12 102 ASP A CA 1
ATOM 881 C C . ASP A 1 102 ? 39.179 0.885 -30.617 1.00 70.12 102 ASP A C 1
ATOM 883 O O . ASP A 1 102 ? 38.614 1.251 -31.643 1.00 70.12 102 ASP A O 1
ATOM 887 N N . ASP A 1 103 ? 39.353 1.695 -29.569 1.00 67.75 103 ASP A N 1
ATOM 888 C CA . ASP A 1 103 ? 38.838 3.074 -29.450 1.00 67.75 103 ASP A CA 1
ATOM 889 C C . ASP A 1 103 ? 39.652 4.101 -30.277 1.00 67.75 103 ASP A C 1
ATOM 891 O O . ASP A 1 103 ? 39.622 5.303 -30.008 1.00 67.75 103 ASP A O 1
ATOM 895 N N . SER A 1 104 ? 40.433 3.656 -31.268 1.00 73.44 104 SER A N 1
ATOM 896 C CA . SER A 1 104 ? 41.258 4.542 -32.100 1.00 73.44 104 SER A CA 1
ATOM 897 C C . SER A 1 104 ? 40.464 5.269 -33.197 1.00 73.44 104 SER A C 1
ATOM 899 O O . SER A 1 104 ? 40.925 6.302 -33.690 1.00 73.44 104 SER A O 1
ATOM 901 N N . ASP A 1 105 ? 39.268 4.779 -33.540 1.00 87.25 105 ASP A N 1
ATOM 902 C CA . ASP A 1 105 ? 38.354 5.391 -34.510 1.00 87.25 105 ASP A CA 1
ATOM 903 C C . ASP A 1 105 ? 37.334 6.319 -33.828 1.00 87.25 105 ASP A C 1
ATOM 905 O O . ASP A 1 105 ? 36.618 5.936 -32.900 1.00 87.25 105 ASP A O 1
ATOM 909 N N . LEU A 1 106 ? 37.230 7.552 -34.328 1.00 89.50 106 LEU A N 1
ATOM 910 C CA . LEU A 1 106 ? 36.324 8.571 -33.810 1.00 89.50 106 LEU A CA 1
ATOM 911 C C . LEU A 1 106 ? 34.844 8.174 -33.952 1.00 89.50 106 LEU A C 1
ATOM 913 O O . LEU A 1 106 ? 34.034 8.540 -33.100 1.00 89.50 106 LEU A O 1
ATOM 917 N N . GLU A 1 107 ? 34.479 7.420 -34.993 1.00 90.12 107 GLU A N 1
ATOM 918 C CA . GLU A 1 107 ? 33.106 6.931 -35.182 1.00 90.12 107 GLU A CA 1
ATOM 919 C C . GLU A 1 107 ? 32.732 5.894 -34.109 1.00 90.12 107 GLU A C 1
ATOM 921 O O . GLU A 1 107 ? 31.656 5.971 -33.502 1.00 90.12 107 GLU A O 1
ATOM 926 N N . LEU A 1 108 ? 33.671 5.005 -33.766 1.00 90.81 108 LEU A N 1
ATOM 927 C CA . LEU A 1 108 ? 33.517 4.054 -32.664 1.00 90.81 108 LEU A CA 1
ATOM 928 C C . LEU A 1 108 ? 33.422 4.759 -31.307 1.00 90.81 108 LEU A C 1
ATOM 930 O O . LEU A 1 108 ? 32.567 4.393 -30.496 1.00 90.81 108 LEU A O 1
ATOM 934 N N . MET A 1 109 ? 34.221 5.807 -31.074 1.00 92.75 109 MET A N 1
ATOM 935 C CA . MET A 1 109 ? 34.137 6.609 -29.846 1.00 92.75 109 MET A CA 1
ATOM 936 C C . MET A 1 109 ? 32.753 7.258 -29.683 1.00 92.75 109 MET A C 1
ATOM 938 O O . MET A 1 109 ? 32.156 7.195 -28.605 1.00 92.75 109 MET A O 1
ATOM 942 N N . VAL A 1 110 ? 32.210 7.838 -30.761 1.00 94.75 110 VAL A N 1
ATOM 943 C CA . VAL A 1 110 ? 30.861 8.428 -30.773 1.00 94.75 110 VAL A CA 1
ATOM 944 C C . VAL A 1 110 ? 29.794 7.378 -30.475 1.00 94.75 110 VAL A C 1
ATOM 946 O O . VAL A 1 110 ? 28.940 7.593 -29.609 1.00 94.75 110 VAL A O 1
ATOM 949 N N . ALA A 1 111 ? 29.845 6.234 -31.159 1.00 94.62 111 ALA A N 1
ATOM 950 C CA . ALA A 1 111 ? 28.924 5.128 -30.930 1.00 94.62 111 ALA A CA 1
ATOM 951 C C . ALA A 1 111 ? 28.973 4.634 -29.475 1.00 94.62 111 ALA A C 1
ATOM 953 O O . ALA A 1 111 ? 27.930 4.508 -28.827 1.00 94.62 111 ALA A O 1
ATOM 954 N N . SER A 1 112 ? 30.177 4.396 -28.953 1.00 94.56 112 SER A N 1
ATOM 955 C CA . SER A 1 112 ? 30.424 3.923 -27.590 1.00 94.56 112 SER A CA 1
ATOM 956 C C . SER A 1 112 ? 29.835 4.879 -26.549 1.00 94.56 112 SER A C 1
ATOM 958 O O . SER A 1 112 ? 29.050 4.465 -25.686 1.00 94.56 112 SER A O 1
ATOM 960 N N . GLU A 1 113 ? 30.106 6.181 -26.679 1.00 95.50 113 GLU A N 1
ATOM 961 C CA . GLU A 1 113 ? 29.613 7.190 -25.741 1.00 95.50 113 GLU A CA 1
ATOM 962 C C . GLU A 1 113 ? 28.082 7.327 -25.788 1.00 95.50 113 GLU A C 1
ATOM 964 O O . GLU A 1 113 ? 27.418 7.341 -24.745 1.00 95.50 113 GLU A O 1
ATOM 969 N N . LEU A 1 114 ? 27.482 7.343 -26.982 1.00 97.19 114 LEU A N 1
ATOM 970 C CA . LEU A 1 114 ? 26.026 7.385 -27.131 1.00 97.19 114 LEU A CA 1
ATOM 971 C C . LEU A 1 114 ? 25.346 6.134 -26.552 1.00 97.19 114 LEU A C 1
ATOM 973 O O . LEU A 1 114 ? 24.326 6.244 -25.867 1.00 97.19 114 LEU A O 1
ATOM 977 N N . VAL A 1 115 ? 25.914 4.942 -26.761 1.00 96.75 115 VAL A N 1
ATOM 978 C CA . VAL A 1 115 ? 25.410 3.695 -26.160 1.00 96.75 115 VAL A CA 1
ATOM 979 C C . VAL A 1 115 ? 25.490 3.745 -24.640 1.00 96.75 115 VAL A C 1
ATOM 981 O O . VAL A 1 115 ? 24.536 3.348 -23.961 1.00 96.75 115 VAL A O 1
ATOM 984 N N . ARG A 1 116 ? 26.587 4.272 -24.093 1.00 95.56 116 ARG A N 1
ATOM 985 C CA . ARG A 1 116 ? 26.767 4.454 -22.652 1.00 95.56 116 ARG A CA 1
ATOM 986 C C . ARG A 1 116 ? 25.705 5.387 -22.066 1.00 95.56 116 ARG A C 1
ATOM 988 O O . ARG A 1 116 ? 25.082 5.041 -21.056 1.00 95.56 116 ARG A O 1
ATOM 995 N N . LYS A 1 117 ? 25.451 6.537 -22.703 1.00 96.19 117 LYS A N 1
ATOM 996 C CA . LYS A 1 117 ? 24.396 7.484 -22.293 1.00 96.19 117 LYS A CA 1
ATOM 997 C C . LYS A 1 117 ? 22.998 6.861 -22.406 1.00 96.19 117 LYS A C 1
ATOM 999 O O . LYS A 1 117 ? 22.219 6.944 -21.457 1.00 96.19 117 LYS A O 1
ATOM 1004 N N . ALA A 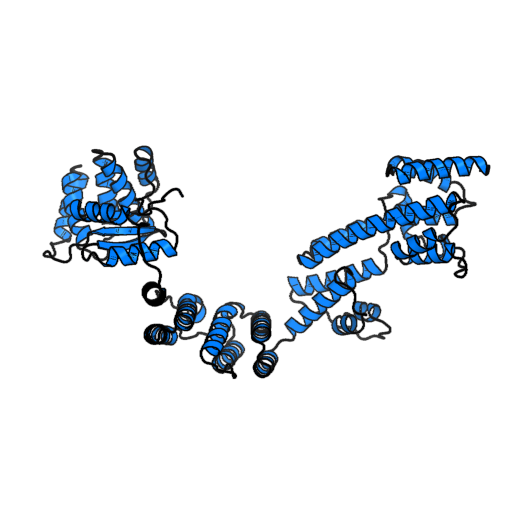1 118 ? 22.697 6.156 -23.498 1.00 95.31 118 ALA A N 1
ATOM 1005 C CA . ALA A 1 118 ? 21.416 5.466 -23.679 1.00 95.31 118 ALA A CA 1
ATOM 1006 C C . ALA A 1 118 ? 21.193 4.361 -22.628 1.00 95.31 118 ALA A C 1
ATOM 1008 O O . ALA A 1 118 ? 20.096 4.219 -22.081 1.00 95.31 118 ALA A O 1
ATOM 1009 N N . ALA A 1 119 ? 22.239 3.601 -22.281 1.00 94.44 119 ALA A N 1
ATOM 1010 C CA . ALA A 1 119 ? 22.180 2.611 -21.207 1.00 94.44 119 ALA A CA 1
ATOM 1011 C C . ALA A 1 119 ? 21.857 3.258 -19.852 1.00 94.44 119 ALA A C 1
ATOM 1013 O O . ALA A 1 119 ? 21.056 2.719 -19.084 1.00 94.44 119 ALA A O 1
ATOM 1014 N N . PHE A 1 120 ? 22.453 4.416 -19.565 1.00 94.12 120 PHE A N 1
ATOM 1015 C CA . PHE A 1 120 ? 22.205 5.163 -18.336 1.00 94.12 120 PHE A CA 1
ATOM 1016 C C . PHE A 1 120 ? 20.761 5.676 -18.241 1.00 94.12 120 PHE A C 1
ATOM 1018 O O . PHE A 1 120 ? 20.106 5.473 -17.213 1.00 94.12 120 PHE A O 1
ATOM 1025 N N . GLU A 1 121 ? 20.223 6.255 -19.317 1.00 93.19 121 GLU A N 1
ATOM 1026 C CA . GLU A 1 121 ? 18.825 6.704 -19.358 1.00 93.19 121 GLU A CA 1
ATOM 1027 C C . GLU A 1 121 ? 17.835 5.537 -19.231 1.00 93.19 121 GLU A C 1
ATOM 1029 O O . GLU A 1 121 ? 16.860 5.626 -18.479 1.00 93.19 121 GLU A O 1
ATOM 1034 N N . LEU A 1 122 ? 18.126 4.383 -19.843 1.00 91.75 122 LEU A N 1
ATOM 1035 C CA . LEU A 1 122 ? 17.310 3.179 -19.660 1.00 91.75 122 LEU A CA 1
ATOM 1036 C C . LEU A 1 122 ? 17.295 2.707 -18.194 1.00 91.75 122 LEU A C 1
ATOM 1038 O O . LEU A 1 122 ? 16.253 2.284 -17.687 1.00 91.75 122 LEU A O 1
ATOM 1042 N N . VAL A 1 123 ? 18.422 2.787 -17.479 1.00 91.62 123 VAL A N 1
ATOM 1043 C CA . VAL A 1 123 ? 18.487 2.436 -16.048 1.00 91.62 123 VAL A CA 1
ATOM 1044 C C . VAL A 1 123 ? 17.647 3.393 -15.200 1.00 91.62 123 VAL A C 1
ATOM 1046 O O . VAL A 1 123 ? 16.908 2.931 -14.320 1.00 91.62 123 VAL A O 1
ATOM 1049 N N . LYS A 1 124 ? 17.705 4.704 -15.468 1.00 93.12 124 LYS A N 1
ATOM 1050 C CA . LYS A 1 124 ? 16.841 5.693 -14.802 1.00 93.12 124 LYS A CA 1
ATOM 1051 C C . LYS A 1 124 ? 15.366 5.382 -15.045 1.00 93.12 124 LYS A C 1
ATOM 1053 O O . LYS A 1 124 ? 14.600 5.269 -14.084 1.00 93.12 124 LYS A O 1
ATOM 1058 N N . LEU A 1 125 ? 14.987 5.163 -16.304 1.00 92.75 125 LEU A N 1
ATOM 1059 C CA . LEU A 1 125 ? 13.619 4.830 -16.696 1.00 92.75 125 LEU A CA 1
ATOM 1060 C C . LEU A 1 125 ? 13.120 3.557 -16.001 1.00 92.75 125 LEU A C 1
ATOM 1062 O O . LEU A 1 125 ? 12.026 3.545 -15.432 1.00 92.75 125 LEU A O 1
ATOM 1066 N N . ASN A 1 126 ? 13.933 2.498 -15.988 1.00 92.31 126 ASN A N 1
ATOM 1067 C CA . ASN A 1 126 ? 13.594 1.239 -15.327 1.00 92.31 126 ASN A CA 1
ATOM 1068 C C . ASN A 1 126 ? 13.440 1.410 -13.811 1.00 92.31 126 ASN A C 1
ATOM 1070 O O . ASN A 1 126 ? 12.544 0.818 -13.213 1.00 92.31 126 ASN A O 1
ATOM 1074 N N . THR A 1 127 ? 14.267 2.247 -13.182 1.00 93.62 127 THR A N 1
ATOM 1075 C CA . THR A 1 127 ? 14.180 2.535 -11.742 1.00 93.62 127 THR A CA 1
ATOM 1076 C C . THR A 1 127 ? 12.875 3.250 -11.393 1.00 93.62 127 THR A C 1
ATOM 1078 O O . THR A 1 127 ? 12.177 2.852 -10.457 1.00 93.62 127 THR A O 1
ATOM 1081 N N . VAL A 1 128 ? 12.502 4.270 -12.172 1.00 95.50 128 VAL A N 1
ATOM 1082 C CA . VAL A 1 128 ? 11.219 4.975 -12.022 1.00 95.50 128 VAL A CA 1
ATOM 1083 C C . VAL A 1 128 ? 10.046 4.017 -12.249 1.00 95.50 128 VAL A C 1
ATOM 1085 O O . VAL A 1 128 ? 9.112 3.974 -11.448 1.00 95.50 128 VAL A O 1
ATOM 1088 N N . SER A 1 129 ? 10.132 3.182 -13.284 1.00 95.62 129 SER A N 1
ATOM 1089 C CA . SER A 1 129 ? 9.096 2.208 -13.632 1.00 95.62 129 SER A CA 1
ATOM 1090 C C . SER A 1 129 ? 8.888 1.161 -12.532 1.00 95.62 129 SER A C 1
ATOM 1092 O O . SER A 1 129 ? 7.753 0.920 -12.122 1.00 95.62 129 SER A O 1
ATOM 1094 N N . LEU A 1 130 ? 9.967 0.605 -11.967 1.00 93.88 130 LEU A N 1
ATOM 1095 C CA . LEU A 1 130 ? 9.900 -0.312 -10.820 1.00 93.88 130 LEU A CA 1
ATOM 1096 C C . LEU A 1 130 ? 9.228 0.337 -9.609 1.00 93.88 130 LEU A C 1
ATOM 1098 O O . LEU A 1 130 ? 8.444 -0.316 -8.920 1.00 93.88 130 LEU A O 1
ATOM 1102 N N . ASN A 1 131 ? 9.510 1.615 -9.348 1.00 94.19 131 ASN A N 1
ATOM 1103 C CA . ASN A 1 131 ? 8.876 2.342 -8.253 1.00 94.19 131 ASN A CA 1
ATOM 1104 C C . ASN A 1 131 ? 7.366 2.497 -8.462 1.00 94.19 131 ASN A C 1
ATOM 1106 O O . ASN A 1 131 ? 6.614 2.358 -7.495 1.00 94.19 131 ASN A O 1
ATOM 1110 N N . TYR A 1 132 ? 6.907 2.739 -9.694 1.00 95.75 132 TYR A N 1
ATOM 1111 C CA . TYR A 1 132 ? 5.473 2.756 -9.990 1.00 95.75 132 TYR A CA 1
ATOM 1112 C C . TYR A 1 132 ? 4.830 1.379 -9.805 1.00 95.75 132 TYR A C 1
ATOM 1114 O O . TYR A 1 132 ? 3.784 1.298 -9.163 1.00 95.75 132 TYR A O 1
ATOM 1122 N N . ILE A 1 133 ? 5.475 0.302 -10.268 1.00 93.06 133 ILE A N 1
ATOM 1123 C CA . ILE A 1 133 ? 4.970 -1.073 -10.101 1.00 93.06 133 ILE A CA 1
ATOM 1124 C C . ILE A 1 133 ? 4.839 -1.428 -8.615 1.00 93.06 133 ILE A C 1
ATOM 1126 O O . ILE A 1 133 ? 3.772 -1.837 -8.168 1.00 93.06 133 ILE A O 1
ATOM 1130 N N . ARG A 1 134 ? 5.893 -1.201 -7.818 1.00 89.50 134 ARG A N 1
ATOM 1131 C CA . ARG A 1 134 ? 5.911 -1.518 -6.376 1.00 89.50 134 ARG A CA 1
ATOM 1132 C C . ARG A 1 134 ? 4.864 -0.752 -5.572 1.00 89.50 134 ARG A C 1
ATOM 1134 O O . ARG A 1 134 ? 4.386 -1.255 -4.565 1.00 89.50 134 ARG A O 1
ATOM 1141 N N . LYS A 1 135 ? 4.518 0.463 -6.004 1.00 91.69 135 LYS A N 1
ATOM 1142 C CA . LYS A 1 135 ? 3.487 1.299 -5.370 1.00 91.69 135 LYS A CA 1
ATOM 1143 C C . LYS A 1 135 ? 2.091 1.093 -5.971 1.00 91.69 135 LYS A C 1
ATOM 1145 O O . LYS A 1 135 ? 1.203 1.881 -5.667 1.00 91.69 135 LYS A O 1
ATOM 1150 N N . ALA A 1 136 ? 1.908 0.094 -6.841 1.00 91.06 136 ALA A N 1
ATOM 1151 C CA . ALA A 1 136 ? 0.667 -0.161 -7.577 1.00 91.06 136 ALA A CA 1
ATOM 1152 C C . ALA A 1 136 ? 0.130 1.068 -8.351 1.00 91.06 136 ALA A C 1
ATOM 1154 O O . ALA A 1 136 ? -1.070 1.220 -8.566 1.00 91.06 136 ALA A O 1
ATOM 1155 N N . ARG A 1 137 ? 1.025 1.960 -8.797 1.00 94.25 137 ARG A N 1
ATOM 1156 C CA . ARG A 1 137 ? 0.714 3.192 -9.542 1.00 94.25 137 ARG A CA 1
ATOM 1157 C C . ARG A 1 137 ? 0.710 2.937 -11.053 1.00 94.25 137 ARG A C 1
ATOM 1159 O O . ARG A 1 137 ? 1.474 3.536 -11.809 1.00 94.25 137 ARG A O 1
ATOM 1166 N N . TYR A 1 138 ? -0.139 2.016 -11.507 1.00 94.94 138 TYR A N 1
ATOM 1167 C CA . TYR A 1 138 ? -0.149 1.559 -12.905 1.00 94.94 138 TYR A CA 1
ATOM 1168 C C . TYR A 1 138 ? -0.578 2.649 -13.900 1.00 94.94 138 TYR A C 1
ATOM 1170 O O . TYR A 1 138 ? -0.062 2.698 -15.014 1.00 94.94 138 TYR A O 1
ATOM 1178 N N . GLY A 1 139 ? -1.464 3.570 -13.498 1.00 95.56 139 GLY A N 1
ATOM 1179 C CA . GLY A 1 139 ? -1.857 4.715 -14.330 1.00 95.56 139 GLY A CA 1
ATOM 1180 C C . GLY A 1 139 ? -0.699 5.673 -14.640 1.00 95.56 139 GLY A C 1
ATOM 1181 O O . GLY A 1 139 ? -0.567 6.138 -15.775 1.00 95.56 139 GLY A O 1
ATOM 1182 N N . ASP A 1 140 ? 0.184 5.915 -13.669 1.00 96.38 140 ASP A N 1
ATOM 1183 C CA . ASP A 1 140 ? 1.383 6.734 -13.874 1.00 96.38 140 ASP A CA 1
ATOM 1184 C C . ASP A 1 140 ? 2.392 6.031 -14.786 1.00 96.38 140 ASP A C 1
ATOM 1186 O O . ASP A 1 140 ? 2.957 6.660 -15.678 1.00 96.38 140 ASP A O 1
ATOM 1190 N N . LEU A 1 141 ? 2.561 4.714 -14.624 1.00 96.56 141 LEU A N 1
ATOM 1191 C CA . LEU A 1 141 ? 3.426 3.912 -15.489 1.00 96.56 141 LEU A CA 1
ATOM 1192 C C . LEU A 1 141 ? 2.953 3.932 -16.950 1.00 96.56 141 LEU A C 1
ATOM 1194 O O . LEU A 1 141 ? 3.756 4.114 -17.863 1.00 96.56 141 LEU A O 1
ATOM 1198 N N . MET A 1 142 ? 1.643 3.805 -17.183 1.00 95.94 142 MET A N 1
ATOM 1199 C CA . MET A 1 142 ? 1.070 3.946 -18.524 1.00 95.94 142 MET A CA 1
ATOM 1200 C C . MET A 1 142 ? 1.299 5.347 -19.097 1.00 95.94 142 MET A C 1
ATOM 1202 O O . MET A 1 142 ? 1.649 5.479 -20.268 1.00 95.94 142 MET A O 1
ATOM 1206 N N . SER A 1 143 ? 1.128 6.389 -18.279 1.00 96.06 143 SER A N 1
ATOM 1207 C CA . SER A 1 143 ? 1.332 7.781 -18.699 1.00 96.06 143 SER A CA 1
ATOM 1208 C C . SER A 1 143 ? 2.792 8.055 -19.065 1.00 96.06 143 SER A C 1
ATOM 1210 O O . SER A 1 143 ? 3.057 8.726 -20.061 1.00 96.06 143 SER A O 1
ATOM 1212 N N . LEU A 1 144 ? 3.738 7.482 -18.313 1.00 95.50 144 LEU A N 1
ATOM 1213 C CA . LEU A 1 144 ? 5.170 7.541 -18.600 1.00 95.50 144 LEU A CA 1
ATOM 1214 C C . LEU A 1 144 ? 5.480 6.977 -19.992 1.00 95.50 144 LEU A C 1
ATOM 1216 O O . LEU A 1 144 ? 6.034 7.687 -20.831 1.00 95.50 144 LEU A O 1
ATOM 1220 N N . TYR A 1 145 ? 5.065 5.738 -20.273 1.00 94.44 145 TYR A N 1
ATOM 1221 C CA . TYR A 1 145 ? 5.305 5.117 -21.580 1.00 94.44 145 TYR A CA 1
ATOM 1222 C C . TYR A 1 145 ? 4.505 5.769 -22.710 1.00 94.44 145 TYR A C 1
ATOM 1224 O O . TYR A 1 145 ? 5.012 5.868 -23.824 1.00 94.44 145 TYR A O 1
ATOM 1232 N N . SER A 1 146 ? 3.302 6.280 -22.436 1.00 92.75 146 SER A N 1
ATOM 1233 C CA . SER A 1 146 ? 2.533 7.057 -23.413 1.00 92.75 146 SER A CA 1
ATOM 1234 C C . SER A 1 146 ? 3.201 8.388 -23.757 1.00 92.75 146 SER A C 1
ATOM 1236 O O . SER A 1 146 ? 3.043 8.868 -24.876 1.00 92.75 146 SER A O 1
ATOM 1238 N N . ASN A 1 147 ? 3.932 9.004 -22.826 1.00 92.25 147 ASN A N 1
ATOM 1239 C CA . ASN A 1 147 ? 4.716 10.198 -23.122 1.00 92.25 147 ASN A CA 1
ATOM 1240 C C . ASN A 1 147 ? 5.948 9.846 -23.957 1.00 92.25 147 ASN A C 1
ATOM 1242 O O . ASN A 1 147 ? 6.174 10.488 -24.975 1.00 92.25 147 ASN A O 1
ATOM 1246 N N . ILE A 1 148 ? 6.676 8.777 -23.620 1.00 92.06 148 ILE A N 1
ATOM 1247 C CA . ILE A 1 148 ? 7.796 8.287 -24.446 1.00 92.06 148 ILE A CA 1
ATOM 1248 C C . ILE A 1 148 ? 7.320 7.985 -25.877 1.00 92.06 148 ILE A C 1
ATOM 1250 O O . ILE A 1 148 ? 7.938 8.429 -26.845 1.00 92.06 148 ILE A O 1
ATOM 1254 N N . SER A 1 149 ? 6.162 7.330 -26.021 1.00 91.88 149 SER A N 1
ATOM 1255 C CA . SER A 1 149 ? 5.569 6.990 -27.319 1.00 91.88 149 SER A CA 1
ATOM 1256 C C . SER A 1 149 ? 5.035 8.184 -28.114 1.00 91.88 149 SER A C 1
ATOM 1258 O O . SER A 1 149 ? 4.466 7.979 -29.179 1.00 91.88 149 SER A O 1
ATOM 1260 N N . LYS A 1 150 ? 5.126 9.424 -27.613 1.00 89.31 150 LYS A N 1
ATOM 1261 C CA . LYS A 1 150 ? 4.871 10.635 -28.417 1.00 89.31 150 LYS A CA 1
ATOM 1262 C C . LYS A 1 150 ? 6.121 11.099 -29.153 1.00 89.31 150 LYS A C 1
ATOM 1264 O O . LYS A 1 150 ? 6.004 11.878 -30.097 1.00 89.31 150 LYS A O 1
ATOM 1269 N N . HIS A 1 151 ? 7.287 10.629 -28.725 1.00 86.88 151 HIS A N 1
ATOM 1270 C CA . HIS A 1 151 ? 8.585 11.193 -29.070 1.00 86.88 151 HIS A CA 1
ATOM 1271 C C . HIS A 1 151 ? 9.450 10.215 -29.868 1.00 86.88 151 HIS A C 1
ATOM 1273 O O . HIS A 1 151 ? 10.141 10.638 -30.787 1.00 86.88 151 HIS A O 1
ATOM 1279 N N . ARG A 1 152 ? 9.355 8.913 -29.573 1.00 89.19 152 ARG A N 1
ATOM 1280 C CA . ARG A 1 152 ? 10.033 7.841 -30.314 1.00 89.19 152 ARG A CA 1
ATOM 1281 C C . ARG A 1 152 ? 9.201 6.554 -30.319 1.00 89.19 152 ARG A C 1
ATOM 1283 O O . ARG A 1 152 ? 8.346 6.387 -29.442 1.00 89.19 152 ARG A O 1
ATOM 1290 N N . PRO A 1 153 ? 9.458 5.608 -31.240 1.00 88.38 153 PRO A N 1
ATOM 1291 C CA . PRO A 1 153 ? 8.855 4.286 -31.150 1.00 88.38 153 PRO A CA 1
ATOM 1292 C C . PRO A 1 153 ? 9.237 3.588 -29.837 1.00 88.38 153 PRO A C 1
ATOM 1294 O O . PRO A 1 153 ? 10.388 3.616 -29.394 1.00 88.38 153 PRO A O 1
ATOM 1297 N N . LEU A 1 154 ? 8.250 2.929 -29.226 1.00 90.06 154 LEU A N 1
ATOM 1298 C CA . LEU A 1 154 ? 8.491 2.036 -28.097 1.00 90.06 154 LEU A CA 1
ATOM 1299 C C . LEU A 1 154 ? 9.196 0.768 -28.577 1.00 90.06 154 LEU A C 1
ATOM 1301 O O . LEU A 1 154 ? 8.793 0.147 -29.571 1.00 90.06 154 LEU A O 1
ATOM 1305 N N . SER A 1 155 ? 10.196 0.348 -27.814 1.00 87.56 155 SER A N 1
ATOM 1306 C CA . SER A 1 155 ? 10.833 -0.952 -27.974 1.00 87.56 155 SER A CA 1
ATOM 1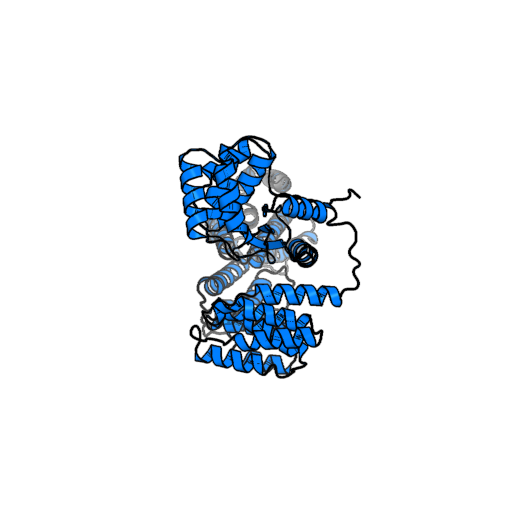307 C C . SER A 1 155 ? 9.842 -2.092 -27.757 1.00 87.56 155 SER A C 1
ATOM 1309 O O . SER A 1 155 ? 8.789 -1.930 -27.136 1.00 87.56 155 SER A O 1
ATOM 1311 N N . HIS A 1 156 ? 10.206 -3.286 -28.226 1.00 86.06 156 HIS A N 1
ATOM 1312 C CA . HIS A 1 156 ? 9.443 -4.502 -27.935 1.00 86.06 156 HIS A CA 1
ATOM 1313 C C . HIS A 1 156 ? 9.247 -4.706 -26.425 1.00 86.06 156 HIS A C 1
ATOM 1315 O O . HIS A 1 156 ? 8.131 -4.918 -25.963 1.00 86.06 156 HIS A O 1
ATOM 1321 N N . PHE A 1 157 ? 10.313 -4.527 -25.642 1.00 87.50 157 PHE A N 1
ATOM 1322 C CA . PHE A 1 157 ? 10.269 -4.645 -24.185 1.00 87.50 157 PHE A CA 1
ATOM 1323 C C . PHE A 1 157 ? 9.296 -3.644 -23.539 1.00 87.50 157 PHE A C 1
ATOM 1325 O O . PHE A 1 157 ? 8.478 -4.028 -22.706 1.00 87.50 157 PHE A O 1
ATOM 1332 N N . GLU A 1 158 ? 9.335 -2.373 -23.943 1.00 91.44 158 GLU A N 1
ATOM 1333 C CA . GLU A 1 158 ? 8.435 -1.334 -23.421 1.00 91.44 158 GLU A CA 1
ATOM 1334 C C . GLU A 1 158 ? 6.972 -1.599 -23.807 1.00 91.44 158 GLU A C 1
ATOM 1336 O O . GLU A 1 158 ? 6.069 -1.368 -23.003 1.00 91.44 158 GLU A O 1
ATOM 1341 N N . LYS A 1 159 ? 6.725 -2.144 -25.006 1.00 90.88 159 LYS A N 1
ATOM 1342 C CA . LYS A 1 159 ? 5.386 -2.577 -25.438 1.00 90.88 159 LYS A CA 1
ATOM 1343 C C . LYS A 1 159 ? 4.852 -3.720 -24.575 1.00 90.88 159 LYS A C 1
ATOM 1345 O O . LYS A 1 159 ? 3.697 -3.661 -24.158 1.00 90.88 159 LYS A O 1
ATOM 1350 N N . VAL A 1 160 ? 5.683 -4.719 -24.265 1.00 91.06 160 VAL A N 1
ATOM 1351 C CA . VAL A 1 160 ? 5.327 -5.829 -23.361 1.00 91.06 160 VAL A CA 1
ATOM 1352 C C . VAL A 1 160 ? 5.008 -5.300 -21.959 1.00 91.06 160 VAL A C 1
ATOM 1354 O O . VAL A 1 160 ? 3.959 -5.627 -21.405 1.00 91.06 160 VAL A O 1
ATOM 1357 N N . VAL A 1 161 ? 5.851 -4.415 -21.411 1.00 93.00 161 VAL A N 1
ATOM 1358 C CA . VAL A 1 161 ? 5.608 -3.752 -20.116 1.00 93.00 161 VAL A CA 1
ATOM 1359 C C . VAL A 1 161 ? 4.266 -3.017 -20.118 1.00 93.00 161 VAL A C 1
ATOM 1361 O O . VAL A 1 161 ? 3.466 -3.196 -19.197 1.00 93.00 161 VAL A O 1
ATOM 1364 N N . LEU A 1 162 ? 3.987 -2.224 -21.154 1.00 92.88 162 LEU A N 1
ATOM 1365 C CA . LEU A 1 162 ? 2.738 -1.474 -21.275 1.00 92.88 162 LEU A CA 1
ATOM 1366 C C . LEU A 1 162 ? 1.514 -2.396 -21.396 1.00 92.88 162 LEU A C 1
ATOM 1368 O O . LEU A 1 162 ? 0.481 -2.114 -20.789 1.00 92.88 162 LEU A O 1
ATOM 1372 N N . CYS A 1 163 ? 1.637 -3.500 -22.138 1.00 92.38 163 CYS A N 1
ATOM 1373 C CA . CYS A 1 163 ? 0.582 -4.498 -22.308 1.00 92.38 163 CYS A CA 1
ATOM 1374 C C . CYS A 1 163 ? 0.184 -5.129 -20.966 1.00 92.38 163 CYS A C 1
ATOM 1376 O O . CYS A 1 163 ? -0.982 -5.038 -20.580 1.00 92.38 163 CYS A O 1
ATOM 1378 N N . ILE A 1 164 ? 1.153 -5.665 -20.213 1.00 95.19 164 ILE A N 1
ATOM 1379 C CA . ILE A 1 164 ? 0.891 -6.267 -18.895 1.00 95.19 164 ILE A CA 1
ATOM 1380 C C . ILE A 1 164 ? 0.339 -5.214 -17.926 1.00 95.19 164 ILE A C 1
ATOM 1382 O O . ILE A 1 164 ? -0.618 -5.472 -17.202 1.00 95.19 164 ILE A O 1
ATOM 1386 N N . THR A 1 165 ? 0.906 -4.001 -17.932 1.00 95.38 165 THR A N 1
ATOM 1387 C CA . THR A 1 165 ? 0.477 -2.907 -17.044 1.00 95.38 165 THR A CA 1
ATOM 1388 C C . THR A 1 165 ? -0.984 -2.526 -17.269 1.00 95.38 165 THR A C 1
ATOM 1390 O O . THR A 1 165 ? -1.707 -2.282 -16.304 1.00 95.38 165 THR A O 1
ATOM 1393 N N . LYS A 1 166 ? -1.430 -2.470 -18.530 1.00 93.50 166 LYS A N 1
ATOM 1394 C CA . LYS A 1 166 ? -2.813 -2.128 -18.876 1.00 93.50 166 LYS A CA 1
ATOM 1395 C C . LYS A 1 166 ? -3.797 -3.154 -18.317 1.00 93.50 166 LYS A C 1
ATOM 1397 O O . LYS A 1 166 ? -4.767 -2.768 -17.669 1.00 93.50 166 LYS A O 1
ATOM 1402 N N . ASP A 1 167 ? -3.519 -4.435 -18.525 1.00 93.88 167 ASP A N 1
ATOM 1403 C CA . ASP A 1 167 ? -4.386 -5.509 -18.043 1.00 93.88 167 ASP A CA 1
ATOM 1404 C C . ASP A 1 167 ? -4.344 -5.614 -16.508 1.00 93.88 167 ASP A C 1
ATOM 1406 O O . ASP A 1 167 ? -5.379 -5.808 -15.875 1.00 93.88 167 ASP A O 1
ATOM 1410 N N . LEU A 1 168 ? -3.182 -5.389 -15.884 1.00 93.56 168 LEU A N 1
ATOM 1411 C CA . LEU A 1 168 ? -3.044 -5.362 -14.425 1.00 93.56 168 LEU A CA 1
ATOM 1412 C C . LEU A 1 168 ? -3.818 -4.191 -13.796 1.00 93.56 168 LEU A C 1
ATOM 1414 O O . LEU A 1 168 ? -4.444 -4.353 -12.748 1.00 93.56 168 LEU A O 1
ATOM 1418 N N . LYS A 1 169 ? -3.827 -3.020 -14.445 1.00 93.25 169 LYS A N 1
ATOM 1419 C CA . LYS A 1 169 ? -4.644 -1.872 -14.028 1.00 93.25 169 LYS A CA 1
ATOM 1420 C C . LYS A 1 169 ? -6.134 -2.201 -14.084 1.00 93.25 169 LYS A C 1
ATOM 1422 O O . LYS A 1 169 ? -6.846 -1.927 -13.123 1.00 93.25 169 LYS A O 1
ATOM 1427 N N . ASP A 1 170 ? -6.597 -2.805 -15.177 1.00 90.81 170 ASP A N 1
ATOM 1428 C CA . ASP A 1 170 ? -7.997 -3.218 -15.315 1.00 90.81 170 ASP A CA 1
ATOM 1429 C C . ASP A 1 170 ? -8.381 -4.288 -14.273 1.00 90.81 170 ASP A C 1
ATOM 1431 O O . ASP A 1 170 ? -9.460 -4.208 -13.683 1.00 90.81 170 ASP A O 1
ATOM 1435 N N . LEU A 1 171 ? -7.482 -5.226 -13.964 1.00 89.19 171 LEU A N 1
ATOM 1436 C CA . LEU A 1 171 ? -7.686 -6.218 -12.906 1.00 89.19 171 LEU A CA 1
ATOM 1437 C C . LEU A 1 171 ? -7.830 -5.577 -11.520 1.00 89.19 171 LEU A C 1
ATOM 1439 O O . LEU A 1 171 ? -8.717 -5.953 -10.753 1.00 89.19 171 LEU A O 1
ATOM 1443 N N . VAL A 1 172 ? -6.975 -4.607 -11.192 1.00 86.31 172 VAL A N 1
ATOM 1444 C CA . VAL A 1 172 ? -6.954 -3.970 -9.867 1.00 86.31 172 VAL A CA 1
ATOM 1445 C C . VAL A 1 172 ? -8.093 -2.966 -9.693 1.00 86.31 172 VAL A C 1
ATOM 1447 O O . VAL A 1 172 ? -8.757 -2.979 -8.661 1.00 86.31 172 VAL A O 1
ATOM 1450 N N . GLU A 1 173 ? -8.342 -2.106 -10.682 1.00 86.69 173 GLU A N 1
ATOM 1451 C CA . GLU A 1 173 ? -9.324 -1.018 -10.569 1.00 86.69 173 GLU A CA 1
ATOM 1452 C C . GLU A 1 173 ? -10.747 -1.456 -10.927 1.00 86.69 173 GLU A C 1
ATOM 1454 O O . GLU A 1 173 ? -11.705 -1.003 -10.305 1.00 86.69 173 GLU A O 1
ATOM 1459 N N . LYS A 1 174 ? -10.903 -2.310 -11.947 1.00 84.88 174 LYS A N 1
ATOM 1460 C CA . LYS A 1 174 ? -12.222 -2.714 -12.468 1.00 84.88 174 LYS A CA 1
ATOM 1461 C C . LYS A 1 174 ? -12.616 -4.124 -12.063 1.00 84.88 174 LYS A C 1
ATOM 1463 O O . LYS A 1 174 ? -13.695 -4.571 -12.440 1.00 84.88 174 LYS A O 1
ATOM 1468 N N . ASN A 1 175 ? -11.752 -4.828 -11.333 1.00 78.38 175 ASN A N 1
ATOM 1469 C CA . ASN A 1 175 ? -11.966 -6.220 -10.964 1.00 78.38 175 ASN A CA 1
ATOM 1470 C C . ASN A 1 175 ? -12.234 -7.133 -12.184 1.00 78.38 175 ASN A C 1
ATOM 1472 O O . ASN A 1 175 ? -13.077 -8.028 -12.130 1.00 78.38 175 ASN A O 1
ATOM 1476 N N . LYS A 1 176 ? -11.558 -6.881 -13.316 1.00 83.88 176 LYS A N 1
ATOM 1477 C CA . LYS A 1 176 ? -11.729 -7.668 -14.547 1.00 83.88 176 LYS A CA 1
ATOM 1478 C C . LYS A 1 176 ? -10.525 -8.581 -14.780 1.00 83.88 176 LYS A C 1
ATOM 1480 O O . LYS A 1 176 ? -9.421 -8.093 -15.000 1.00 83.88 176 LYS A O 1
ATOM 1485 N N . LEU A 1 177 ? -10.753 -9.896 -14.790 1.00 86.19 177 LEU A N 1
ATOM 1486 C CA . LEU A 1 177 ? -9.734 -10.864 -15.203 1.00 86.19 177 LEU A CA 1
ATOM 1487 C C . LEU A 1 177 ? -9.420 -10.726 -16.704 1.00 86.19 177 LEU A C 1
AT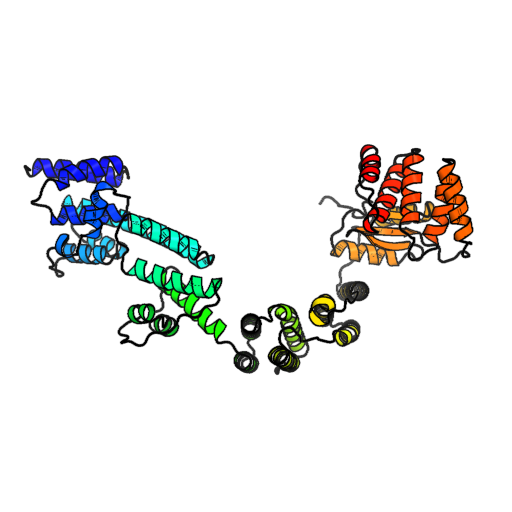OM 1489 O O . LEU A 1 177 ? -10.343 -10.523 -17.503 1.00 86.19 177 LEU A O 1
ATOM 1493 N N . PRO A 1 178 ? -8.142 -10.833 -17.105 1.00 87.94 178 PRO A N 1
ATOM 1494 C CA . PRO A 1 178 ? -7.775 -10.921 -18.512 1.00 87.94 178 PRO A CA 1
ATOM 1495 C C . PRO A 1 178 ? -8.406 -12.155 -19.167 1.00 87.94 178 PRO A C 1
ATOM 1497 O O . PRO A 1 178 ? -8.338 -13.259 -18.633 1.00 87.94 178 PRO A O 1
ATOM 1500 N N . GLU A 1 179 ? -9.021 -11.967 -20.332 1.00 88.50 179 GLU A N 1
ATOM 1501 C CA . GLU A 1 179 ? -9.587 -13.061 -21.124 1.00 88.50 179 GLU A CA 1
ATOM 1502 C C . GLU A 1 179 ? -8.474 -13.706 -21.957 1.00 88.50 179 GLU A C 1
ATOM 1504 O O . GLU A 1 179 ? -7.946 -13.073 -22.874 1.00 88.50 179 GLU A O 1
ATOM 1509 N N . VAL A 1 180 ? -8.114 -14.947 -21.622 1.00 89.31 180 VAL A N 1
ATOM 1510 C CA . VAL A 1 180 ? -7.084 -15.710 -22.340 1.00 89.31 180 VAL A CA 1
ATOM 1511 C C . VAL A 1 180 ? -7.532 -15.961 -23.780 1.00 89.31 180 VAL A C 1
ATOM 1513 O O . VAL A 1 180 ? -8.639 -16.439 -24.031 1.00 89.31 180 VAL A O 1
ATOM 1516 N N . MET A 1 181 ? -6.659 -15.646 -24.733 1.00 89.75 181 MET A N 1
ATOM 1517 C CA . MET A 1 181 ? -6.885 -15.871 -26.158 1.00 89.75 181 MET A CA 1
ATOM 1518 C C . MET A 1 181 ? -6.265 -17.198 -26.600 1.00 89.75 181 MET A C 1
ATOM 1520 O O . MET A 1 181 ? -5.191 -17.581 -26.145 1.00 89.75 181 MET A O 1
ATOM 1524 N N . LEU A 1 182 ? -6.918 -17.890 -27.536 1.00 86.38 182 LEU A N 1
ATOM 1525 C CA . LEU A 1 182 ? -6.368 -19.103 -28.142 1.00 86.38 182 LEU A CA 1
ATOM 1526 C C . LEU A 1 182 ? -5.355 -18.738 -29.232 1.00 86.38 182 LEU A C 1
ATOM 1528 O O . LEU A 1 182 ? -5.658 -17.957 -30.134 1.00 86.38 182 LEU A O 1
ATOM 1532 N N . GLY A 1 183 ? -4.172 -19.345 -29.183 1.00 83.44 183 GLY A N 1
ATOM 1533 C CA . GLY A 1 183 ? -3.134 -19.143 -30.187 1.00 83.44 183 GLY A CA 1
ATOM 1534 C C . GLY A 1 183 ? -1.889 -19.997 -29.944 1.00 83.44 183 GLY A C 1
ATOM 1535 O O . GLY A 1 183 ? -1.778 -20.650 -28.906 1.00 83.44 183 GLY A O 1
ATOM 1536 N N . PRO A 1 184 ? -0.955 -20.034 -30.909 1.00 83.38 184 PRO A N 1
ATOM 1537 C CA . PRO A 1 184 ? 0.313 -20.730 -30.738 1.00 83.38 184 PRO A CA 1
ATOM 1538 C C . PRO A 1 184 ? 1.198 -20.000 -29.718 1.00 83.38 184 PRO A C 1
ATOM 1540 O O . PRO A 1 184 ? 1.377 -18.790 -29.819 1.00 83.38 184 PRO A O 1
ATOM 1543 N N . VAL A 1 185 ? 1.791 -20.750 -28.785 1.00 83.38 185 VAL A N 1
ATOM 1544 C CA . VAL A 1 185 ? 2.748 -20.241 -27.790 1.00 83.38 185 VAL A CA 1
ATOM 1545 C C . VAL A 1 185 ? 4.137 -20.773 -28.124 1.00 83.38 185 VAL A C 1
ATOM 1547 O O . VAL A 1 185 ? 4.365 -21.981 -28.047 1.00 83.38 185 VAL A O 1
ATOM 1550 N N . ARG A 1 186 ? 5.068 -19.893 -28.512 1.00 81.31 186 ARG A N 1
ATOM 1551 C CA . ARG A 1 186 ? 6.485 -20.256 -28.707 1.00 81.31 186 ARG A CA 1
ATOM 1552 C C . ARG A 1 186 ? 7.373 -19.784 -27.564 1.00 81.31 186 ARG A C 1
ATOM 1554 O O . ARG A 1 186 ? 8.361 -20.447 -27.262 1.00 81.31 186 ARG A O 1
ATOM 1561 N N . ASP A 1 187 ? 7.021 -18.669 -26.932 1.00 81.50 187 ASP A N 1
ATOM 1562 C CA . ASP A 1 187 ? 7.750 -18.099 -25.802 1.00 81.50 187 ASP A CA 1
ATOM 1563 C C . ASP A 1 187 ? 6.828 -17.362 -24.804 1.00 81.50 187 ASP A C 1
ATOM 1565 O O . ASP A 1 187 ? 5.594 -17.374 -24.903 1.00 81.50 187 ASP A O 1
ATOM 1569 N N . SER A 1 188 ? 7.439 -16.747 -23.787 1.00 83.12 188 SER A N 1
ATOM 1570 C CA . SER A 1 188 ? 6.731 -15.979 -22.758 1.00 83.12 188 SER A CA 1
ATOM 1571 C C . SER A 1 188 ? 6.038 -14.733 -23.309 1.00 83.12 188 SER A C 1
ATOM 1573 O O . SER A 1 188 ? 5.030 -14.303 -22.751 1.00 83.12 188 SER A O 1
ATOM 1575 N N . ASP A 1 189 ? 6.565 -14.141 -24.383 1.00 84.62 189 ASP A N 1
ATOM 1576 C CA . ASP A 1 189 ? 6.020 -12.915 -24.961 1.00 84.62 189 ASP A CA 1
ATOM 1577 C C . ASP A 1 189 ? 4.745 -13.233 -25.755 1.00 84.62 189 ASP A C 1
ATOM 1579 O O . ASP A 1 189 ? 3.752 -12.518 -25.615 1.00 84.62 189 ASP A O 1
ATOM 1583 N N . ASP A 1 190 ? 4.720 -14.356 -26.485 1.00 85.44 190 ASP A N 1
ATOM 1584 C CA . ASP A 1 190 ? 3.495 -14.903 -27.088 1.00 85.44 190 ASP A CA 1
ATOM 1585 C C . ASP A 1 190 ? 2.413 -15.129 -26.016 1.00 85.44 190 ASP A C 1
ATOM 1587 O O . ASP A 1 190 ? 1.258 -14.742 -26.197 1.00 85.44 190 ASP A O 1
ATOM 1591 N N . SER A 1 191 ? 2.791 -15.682 -24.857 1.00 89.06 191 SER A N 1
ATOM 1592 C CA . SER A 1 191 ? 1.862 -15.902 -23.734 1.00 89.06 191 SER A CA 1
ATOM 1593 C C . SER A 1 191 ? 1.306 -14.584 -23.171 1.00 89.06 191 SER A C 1
ATOM 1595 O O . SER A 1 191 ? 0.112 -14.489 -22.884 1.00 89.06 191 SER A O 1
ATOM 1597 N N . VAL A 1 192 ? 2.135 -13.534 -23.072 1.00 90.44 192 VAL A N 1
ATOM 1598 C CA . VAL A 1 192 ? 1.688 -12.180 -22.687 1.00 90.44 192 VAL A CA 1
ATOM 1599 C C . VAL A 1 192 ? 0.678 -11.621 -23.684 1.00 90.44 192 VAL A C 1
ATOM 1601 O O . VAL A 1 192 ? -0.332 -11.052 -23.271 1.00 90.44 192 VAL A O 1
ATOM 1604 N N . LEU A 1 193 ? 0.931 -11.776 -24.985 1.00 87.94 193 LEU A N 1
ATOM 1605 C CA . LEU A 1 193 ? 0.030 -11.294 -26.035 1.00 87.94 193 LEU A CA 1
ATOM 1606 C C . LEU A 1 193 ? -1.312 -12.034 -26.024 1.00 87.94 193 LEU A C 1
ATOM 1608 O O . LEU A 1 193 ? -2.353 -11.415 -26.246 1.00 87.94 193 LEU A O 1
ATOM 1612 N N . LEU A 1 194 ? -1.293 -13.330 -25.707 1.00 90.69 194 LEU A N 1
ATOM 1613 C CA . LEU A 1 194 ? -2.486 -14.155 -25.512 1.00 90.69 194 LEU A CA 1
ATOM 1614 C C . LEU A 1 194 ? -3.144 -13.963 -24.136 1.00 90.69 194 LEU A C 1
ATOM 1616 O O . LEU A 1 194 ? -4.160 -14.597 -23.860 1.00 90.69 194 LEU A O 1
ATOM 1620 N N . LYS A 1 195 ? -2.603 -13.076 -23.290 1.00 92.06 195 LYS A N 1
ATOM 1621 C CA . LYS A 1 195 ? -3.079 -12.778 -21.928 1.00 92.06 195 LYS A CA 1
ATOM 1622 C C . LYS A 1 195 ? -3.042 -13.972 -20.966 1.00 92.06 195 LYS A C 1
ATOM 1624 O O . LYS A 1 195 ? -3.654 -13.921 -19.900 1.00 92.06 195 LYS A O 1
ATOM 1629 N N . ASP A 1 196 ? -2.293 -15.020 -21.301 1.00 90.56 196 ASP A N 1
ATOM 1630 C CA . ASP A 1 196 ? -2.026 -16.142 -20.404 1.00 90.56 196 ASP A CA 1
ATOM 1631 C C . ASP A 1 196 ? -0.817 -15.821 -19.515 1.00 90.56 196 ASP A C 1
ATOM 1633 O O . ASP A 1 196 ? 0.316 -16.259 -19.734 1.00 90.56 196 ASP A O 1
ATOM 1637 N N . TYR A 1 197 ? -1.060 -14.980 -18.512 1.00 93.19 197 TYR A N 1
ATOM 1638 C CA . TYR A 1 197 ? -0.005 -14.465 -17.643 1.00 93.19 197 TYR A CA 1
ATOM 1639 C C . TYR A 1 197 ? 0.571 -15.507 -16.682 1.00 93.19 197 TYR A C 1
ATOM 1641 O O . TYR A 1 197 ? 1.730 -15.374 -16.286 1.00 93.19 197 TYR A O 1
ATOM 1649 N N . VAL A 1 198 ? -0.198 -16.542 -16.330 1.00 89.44 198 VAL A N 1
ATOM 1650 C CA . VAL A 1 198 ? 0.281 -17.644 -15.481 1.00 89.44 198 VAL A CA 1
ATOM 1651 C C . VAL A 1 198 ? 1.291 -18.478 -16.267 1.00 89.44 198 VAL A C 1
ATOM 1653 O O . VAL A 1 198 ? 2.417 -18.679 -15.807 1.00 89.44 198 VAL A O 1
ATOM 1656 N N . THR A 1 199 ? 0.957 -18.867 -17.502 1.00 89.62 199 THR A N 1
ATOM 1657 C CA . THR A 1 199 ? 1.903 -19.559 -18.389 1.00 89.62 199 THR A CA 1
ATOM 1658 C C . THR A 1 199 ? 3.100 -18.672 -18.734 1.00 89.62 199 THR A C 1
ATOM 1660 O O . THR A 1 199 ? 4.243 -19.137 -18.687 1.00 89.62 199 THR A O 1
ATOM 1663 N N . ALA A 1 200 ? 2.882 -17.379 -19.006 1.00 90.81 200 ALA A N 1
ATOM 1664 C CA . ALA A 1 200 ? 3.965 -16.429 -19.267 1.00 90.81 200 ALA A CA 1
ATOM 1665 C C . ALA A 1 200 ? 4.948 -16.342 -18.090 1.00 90.81 200 ALA A C 1
ATOM 1667 O O . ALA A 1 200 ? 6.163 -16.338 -18.295 1.00 90.81 200 ALA A O 1
ATOM 1668 N N . PHE A 1 201 ? 4.446 -16.296 -16.853 1.00 91.31 201 PHE A N 1
ATOM 1669 C CA . PHE A 1 201 ? 5.287 -16.260 -15.660 1.00 91.31 201 PHE A CA 1
ATOM 1670 C C . PHE A 1 201 ? 6.071 -17.565 -15.476 1.00 91.31 201 PHE A C 1
ATOM 1672 O O . PHE A 1 201 ? 7.285 -17.514 -15.283 1.00 91.31 201 PHE A O 1
ATOM 1679 N N . ASN A 1 202 ? 5.412 -18.718 -15.628 1.00 86.81 202 ASN A N 1
ATOM 1680 C CA . ASN A 1 202 ? 6.025 -20.037 -15.442 1.00 86.81 202 ASN A CA 1
ATOM 1681 C C . ASN A 1 202 ? 7.084 -20.379 -16.503 1.00 86.81 202 ASN A C 1
ATOM 1683 O O . ASN A 1 202 ? 8.047 -21.089 -16.218 1.00 86.81 202 ASN A O 1
ATOM 1687 N N . THR A 1 203 ? 6.928 -19.868 -17.726 1.00 86.06 203 THR A N 1
ATOM 1688 C CA . THR A 1 203 ? 7.891 -20.062 -18.827 1.00 86.06 203 THR A CA 1
ATOM 1689 C C . THR A 1 203 ? 9.008 -19.018 -18.836 1.00 86.06 203 THR A C 1
ATOM 1691 O O . THR A 1 203 ? 10.071 -19.246 -19.419 1.00 86.06 203 THR A O 1
ATOM 1694 N N . THR A 1 204 ? 8.818 -17.879 -18.162 1.00 85.06 204 THR A N 1
ATOM 1695 C CA . THR A 1 204 ? 9.860 -16.861 -18.030 1.00 85.06 204 THR A CA 1
ATOM 1696 C C . THR A 1 204 ? 10.961 -17.367 -17.104 1.00 85.06 204 THR A C 1
ATOM 1698 O O . THR A 1 204 ? 10.734 -17.638 -15.927 1.00 85.06 204 THR A O 1
ATOM 1701 N N . THR A 1 205 ? 12.203 -17.429 -17.598 1.00 80.62 205 THR A N 1
ATOM 1702 C CA . THR A 1 205 ? 13.358 -17.761 -16.751 1.00 80.62 205 THR A CA 1
ATOM 1703 C C . THR A 1 205 ? 13.405 -16.828 -15.546 1.00 80.62 205 THR A C 1
ATOM 1705 O O . THR A 1 205 ? 13.333 -15.607 -15.711 1.00 80.62 205 THR A O 1
ATOM 1708 N N . LYS A 1 206 ? 13.558 -17.393 -14.342 1.00 76.88 206 LYS A N 1
ATOM 1709 C CA . LYS A 1 206 ? 13.634 -16.627 -13.094 1.00 76.88 206 LYS A CA 1
ATOM 1710 C C . LYS A 1 206 ? 14.691 -15.528 -13.219 1.00 76.88 206 LYS A C 1
ATOM 1712 O O . LYS A 1 206 ? 15.879 -15.803 -13.380 1.00 76.88 206 LYS A O 1
ATOM 1717 N N . LYS A 1 207 ? 14.247 -14.274 -13.165 1.00 77.44 207 LYS A N 1
ATOM 1718 C CA . LYS A 1 207 ? 15.099 -13.078 -13.211 1.00 77.44 207 LYS A CA 1
ATOM 1719 C C . LYS A 1 207 ? 15.068 -12.383 -11.853 1.00 77.44 207 LYS A C 1
ATOM 1721 O O . LYS A 1 207 ? 14.206 -12.650 -11.024 1.00 77.44 207 LYS A O 1
ATOM 1726 N N . GLY A 1 208 ? 16.037 -11.502 -11.608 1.00 75.38 208 GLY A N 1
ATOM 1727 C CA . GLY A 1 208 ? 16.050 -10.697 -10.386 1.00 75.38 208 GLY A CA 1
ATOM 1728 C C . GLY A 1 208 ? 14.921 -9.661 -10.357 1.00 75.38 208 GLY A C 1
ATOM 1729 O O . GLY A 1 208 ? 14.435 -9.234 -11.407 1.00 75.38 208 GLY A O 1
ATOM 1730 N N . ASP A 1 209 ? 14.595 -9.158 -9.163 1.00 78.44 209 ASP A N 1
ATOM 1731 C CA . ASP A 1 209 ? 13.529 -8.167 -8.892 1.00 78.44 209 ASP A CA 1
ATOM 1732 C C . ASP A 1 209 ? 13.776 -6.761 -9.488 1.00 78.44 209 ASP A C 1
ATOM 1734 O O . ASP A 1 209 ? 13.109 -5.782 -9.142 1.00 78.44 209 ASP A O 1
ATOM 1738 N N . LYS A 1 210 ? 14.773 -6.650 -10.370 1.00 81.81 210 LYS A N 1
ATOM 1739 C CA . LYS A 1 210 ? 15.085 -5.469 -11.181 1.00 81.81 210 LYS A CA 1
ATOM 1740 C C . LYS A 1 210 ? 14.529 -5.573 -12.607 1.00 81.81 210 LYS A C 1
ATOM 1742 O O . LYS A 1 210 ? 14.535 -4.581 -13.329 1.00 81.81 210 LYS A O 1
ATOM 1747 N N . ASN A 1 211 ? 14.075 -6.751 -13.043 1.00 87.12 211 ASN A N 1
ATOM 1748 C CA . ASN A 1 211 ? 13.500 -6.925 -14.374 1.00 87.12 211 ASN A CA 1
ATOM 1749 C C . ASN A 1 211 ? 12.001 -6.578 -14.365 1.00 87.12 211 ASN A C 1
ATOM 1751 O O . ASN A 1 211 ? 11.215 -7.278 -13.734 1.00 87.12 211 ASN A O 1
ATOM 1755 N N . LEU A 1 212 ? 11.610 -5.517 -15.082 1.00 90.69 212 LEU A N 1
ATOM 1756 C CA . LEU A 1 212 ? 10.229 -5.012 -15.089 1.00 90.69 212 LEU A CA 1
ATOM 1757 C C . LEU A 1 212 ? 9.203 -6.065 -15.513 1.00 90.69 212 LEU A C 1
ATOM 1759 O O . LEU A 1 212 ? 8.200 -6.233 -14.829 1.00 90.69 212 LEU A O 1
ATOM 1763 N N . VAL A 1 213 ? 9.462 -6.775 -16.616 1.00 90.88 213 VAL A N 1
ATOM 1764 C CA . VAL A 1 213 ? 8.543 -7.790 -17.154 1.00 90.88 213 VAL A CA 1
ATOM 1765 C C . VAL A 1 213 ? 8.361 -8.919 -16.150 1.00 90.88 213 VAL A C 1
ATOM 1767 O O . VAL A 1 213 ? 7.232 -9.272 -15.843 1.00 90.88 213 VAL A O 1
ATOM 1770 N N . TYR A 1 214 ? 9.447 -9.423 -15.564 1.00 90.94 214 TYR A N 1
ATOM 1771 C CA . TYR A 1 214 ? 9.368 -10.464 -14.539 1.00 90.94 214 TYR A CA 1
ATOM 1772 C C . TYR A 1 214 ? 8.576 -10.009 -13.304 1.00 90.94 214 TYR A C 1
ATOM 1774 O O . TYR A 1 214 ? 7.712 -10.739 -12.829 1.00 90.94 214 TYR A O 1
ATOM 1782 N N . VAL A 1 215 ? 8.824 -8.794 -12.798 1.00 92.56 215 VAL A N 1
ATOM 1783 C CA . VAL A 1 215 ? 8.097 -8.249 -11.636 1.00 92.56 215 VAL A CA 1
ATOM 1784 C C . VAL A 1 215 ? 6.611 -8.065 -11.954 1.00 92.56 215 VAL A C 1
ATOM 1786 O O . VAL A 1 215 ? 5.764 -8.405 -11.128 1.00 92.56 215 VAL A O 1
ATOM 1789 N N . LEU A 1 216 ? 6.281 -7.566 -13.146 1.00 94.50 216 LEU A N 1
ATOM 1790 C CA . LEU A 1 216 ? 4.899 -7.407 -13.596 1.00 94.50 216 LEU A CA 1
ATOM 1791 C C . LEU A 1 216 ? 4.195 -8.752 -13.771 1.00 94.50 216 LEU A C 1
ATOM 1793 O O . LEU A 1 216 ? 3.090 -8.907 -13.266 1.00 94.50 216 LEU A O 1
ATOM 1797 N N . LEU A 1 217 ? 4.839 -9.723 -14.423 1.00 93.81 217 LEU A N 1
ATOM 1798 C CA . LEU A 1 217 ? 4.310 -11.076 -14.595 1.00 93.81 217 LEU A CA 1
ATOM 1799 C C . LEU A 1 217 ? 4.071 -11.757 -13.252 1.00 93.81 217 LEU A C 1
ATOM 1801 O O . LEU A 1 217 ? 2.980 -12.263 -13.031 1.00 93.81 217 LEU A O 1
ATOM 1805 N N . LYS A 1 218 ? 5.036 -11.688 -12.328 1.00 92.69 218 LYS A N 1
ATOM 1806 C CA . LYS A 1 218 ? 4.873 -12.196 -10.961 1.00 92.69 218 LYS A CA 1
ATOM 1807 C C . LYS A 1 218 ? 3.681 -11.542 -10.264 1.00 92.69 218 LYS A C 1
ATOM 1809 O O . LYS A 1 218 ? 2.863 -12.218 -9.659 1.00 92.69 218 LYS A O 1
ATOM 1814 N N . THR A 1 219 ? 3.572 -10.216 -10.356 1.00 92.81 219 THR A N 1
ATOM 1815 C CA . THR A 1 219 ? 2.466 -9.474 -9.729 1.00 92.81 219 THR A CA 1
ATOM 1816 C C . THR A 1 219 ? 1.120 -9.870 -10.333 1.00 92.81 219 THR A C 1
ATOM 1818 O O . THR A 1 219 ? 0.153 -10.056 -9.601 1.00 92.81 219 THR A O 1
ATOM 1821 N N . MET A 1 220 ? 1.059 -10.015 -11.656 1.00 93.44 220 MET A N 1
ATOM 1822 C CA . MET A 1 220 ? -0.140 -10.407 -12.387 1.00 93.44 220 MET A CA 1
ATOM 1823 C C . MET A 1 220 ? -0.554 -11.847 -12.076 1.00 93.44 220 MET A C 1
ATOM 1825 O O . MET A 1 220 ? -1.706 -12.068 -11.722 1.00 93.44 220 MET A O 1
ATOM 1829 N N . ALA A 1 221 ? 0.378 -12.801 -12.144 1.00 91.25 221 ALA A N 1
ATOM 1830 C CA . ALA A 1 221 ? 0.139 -14.205 -11.824 1.00 91.25 221 ALA A CA 1
ATOM 1831 C C . ALA A 1 221 ? -0.390 -14.359 -10.392 1.00 91.25 221 ALA A C 1
ATOM 1833 O O . ALA A 1 221 ? -1.478 -14.894 -10.214 1.00 91.25 221 ALA A O 1
ATOM 1834 N N . ASN A 1 222 ? 0.279 -13.753 -9.403 1.00 89.38 222 ASN A N 1
ATOM 1835 C CA . ASN A 1 222 ? -0.189 -13.766 -8.016 1.00 89.38 222 ASN A CA 1
ATOM 1836 C C . ASN A 1 222 ? -1.599 -13.169 -7.874 1.00 89.38 222 ASN A C 1
ATOM 1838 O O . ASN A 1 222 ? -2.416 -13.682 -7.123 1.00 89.38 222 ASN A O 1
ATOM 1842 N N . LYS A 1 223 ? -1.914 -12.084 -8.595 1.00 89.31 223 LYS A N 1
ATOM 1843 C CA . LYS A 1 223 ? -3.252 -11.472 -8.546 1.00 89.31 223 LYS A CA 1
ATOM 1844 C C . LYS A 1 223 ? -4.329 -12.334 -9.201 1.00 89.31 223 LYS A C 1
ATOM 1846 O O . LYS A 1 223 ? -5.479 -12.267 -8.776 1.00 89.31 223 LYS A O 1
ATOM 1851 N N . ILE A 1 224 ? -3.982 -13.098 -10.232 1.00 89.12 224 ILE A N 1
ATOM 1852 C CA . ILE A 1 224 ? -4.886 -14.062 -10.868 1.00 89.12 224 ILE A CA 1
ATOM 1853 C C . ILE A 1 224 ? -5.107 -15.257 -9.936 1.00 89.12 224 ILE A C 1
ATOM 1855 O O . ILE A 1 224 ? -6.251 -15.654 -9.732 1.00 89.12 224 ILE A O 1
ATOM 1859 N N . GLU A 1 225 ? -4.049 -15.776 -9.315 1.00 86.38 225 GLU A N 1
ATOM 1860 C CA . GLU A 1 225 ? -4.141 -16.839 -8.308 1.00 86.38 225 GLU A CA 1
ATOM 1861 C C . GLU A 1 225 ? -4.983 -16.396 -7.106 1.00 86.38 225 GLU A C 1
ATOM 1863 O O . GLU A 1 225 ? -5.930 -17.091 -6.751 1.00 86.38 225 GLU A O 1
ATOM 1868 N N . ASP A 1 226 ? -4.746 -15.190 -6.569 1.00 87.38 226 ASP A N 1
ATOM 1869 C CA . ASP A 1 226 ? -5.532 -14.595 -5.476 1.00 87.38 226 ASP A CA 1
ATOM 1870 C C . ASP A 1 226 ? -7.045 -14.575 -5.790 1.00 87.38 226 ASP A C 1
ATOM 1872 O O . ASP A 1 226 ? -7.885 -14.692 -4.895 1.00 87.38 226 ASP A O 1
ATOM 1876 N N . ARG A 1 227 ? -7.412 -14.412 -7.069 1.00 82.94 227 ARG A N 1
ATOM 1877 C CA . ARG A 1 227 ? -8.806 -14.418 -7.547 1.00 82.94 227 ARG A CA 1
ATOM 1878 C C . ARG A 1 227 ? -9.397 -15.820 -7.670 1.00 82.94 227 ARG A C 1
ATOM 1880 O O . ARG A 1 227 ? -10.615 -15.951 -7.591 1.00 82.94 227 ARG A O 1
ATOM 1887 N N . GLY A 1 228 ? -8.557 -16.830 -7.876 1.00 82.19 228 GLY A N 1
ATOM 1888 C CA . GLY A 1 228 ? -8.948 -18.238 -7.934 1.00 82.19 228 GLY A CA 1
ATOM 1889 C C . GLY A 1 228 ? -9.174 -18.877 -6.565 1.00 82.19 228 GLY A C 1
ATOM 1890 O O . GLY A 1 228 ? -9.710 -19.977 -6.507 1.00 82.19 228 GLY A O 1
ATOM 1891 N N . ILE A 1 229 ? -8.799 -18.194 -5.477 1.00 87.12 229 ILE A N 1
ATOM 1892 C CA . ILE A 1 229 ? -8.967 -18.701 -4.111 1.00 87.12 229 ILE A CA 1
ATOM 1893 C C . ILE A 1 229 ? -10.457 -18.808 -3.771 1.00 87.12 229 ILE A C 1
ATOM 1895 O O . ILE A 1 229 ? -11.174 -17.804 -3.669 1.00 87.12 229 ILE A O 1
ATOM 1899 N N . ASP A 1 230 ? -10.885 -20.046 -3.549 1.00 88.19 230 ASP A N 1
ATOM 1900 C CA . ASP A 1 230 ? -12.209 -20.431 -3.078 1.00 88.19 230 ASP A CA 1
ATOM 1901 C C . ASP A 1 230 ? -12.157 -20.959 -1.631 1.00 88.19 230 ASP A C 1
ATOM 1903 O O . ASP A 1 230 ? -11.115 -20.950 -0.970 1.00 88.19 230 ASP A O 1
ATOM 1907 N N . LEU A 1 231 ? -13.303 -21.407 -1.110 1.00 86.56 231 LEU A N 1
ATOM 1908 C CA . LEU A 1 231 ? -13.374 -21.962 0.242 1.00 86.56 231 LEU A CA 1
ATOM 1909 C C . LEU A 1 231 ? -12.534 -23.243 0.385 1.00 86.56 231 LEU A C 1
ATOM 1911 O O . LEU A 1 231 ? -11.898 -23.429 1.420 1.00 86.56 231 LEU A O 1
ATOM 1915 N N . ASN A 1 232 ? -12.498 -24.099 -0.643 1.00 86.81 232 ASN A N 1
ATOM 1916 C CA . ASN A 1 232 ? -11.725 -25.345 -0.613 1.00 86.81 232 ASN A CA 1
ATOM 1917 C C . ASN A 1 232 ? -10.226 -25.059 -0.503 1.00 86.81 232 ASN A C 1
ATOM 1919 O O . ASN A 1 232 ? -9.547 -25.673 0.307 1.00 86.81 232 ASN A O 1
ATOM 1923 N N . SER A 1 233 ? -9.747 -24.034 -1.207 1.00 86.44 233 SER A N 1
ATOM 1924 C CA . SER A 1 233 ? -8.356 -23.578 -1.147 1.00 86.44 233 SER A CA 1
ATOM 1925 C C . SER A 1 233 ? -7.908 -23.206 0.274 1.00 86.44 233 SER A C 1
ATOM 1927 O O . SER A 1 233 ? -6.727 -23.329 0.591 1.00 86.44 233 SER A O 1
ATOM 1929 N N . ILE A 1 234 ? -8.829 -22.727 1.123 1.00 86.00 234 ILE A N 1
ATOM 1930 C CA . ILE A 1 234 ? -8.570 -22.429 2.543 1.00 86.00 234 ILE A CA 1
ATOM 1931 C C . ILE A 1 234 ? -8.544 -23.720 3.369 1.00 86.00 234 ILE A C 1
ATOM 1933 O O . ILE A 1 234 ? -7.688 -23.868 4.239 1.00 86.00 234 ILE A O 1
ATOM 1937 N N . VAL A 1 235 ? -9.470 -24.648 3.104 1.00 84.50 235 VAL A N 1
ATOM 1938 C CA . VAL A 1 235 ? -9.526 -25.964 3.767 1.00 84.50 235 VAL A CA 1
ATOM 1939 C C . VAL A 1 235 ? -8.260 -26.777 3.482 1.00 84.50 235 VAL A C 1
ATOM 1941 O O . VAL A 1 235 ? -7.721 -27.405 4.391 1.00 84.50 235 VAL A O 1
ATOM 1944 N N . ASP A 1 236 ? -7.737 -26.698 2.260 1.00 83.88 236 ASP A N 1
ATOM 1945 C CA . ASP A 1 236 ? -6.485 -27.351 1.880 1.00 83.88 236 ASP A CA 1
ATOM 1946 C C . ASP A 1 236 ? -5.294 -26.768 2.665 1.00 83.88 236 ASP A C 1
ATOM 1948 O O . ASP A 1 236 ? -4.518 -27.525 3.241 1.00 83.88 236 ASP A O 1
ATOM 1952 N N . SER A 1 237 ? -5.195 -25.437 2.812 1.00 83.44 237 SER A N 1
ATOM 1953 C CA . SER A 1 237 ? -4.138 -24.806 3.632 1.00 83.44 237 SER A CA 1
ATOM 1954 C C . SER A 1 237 ? -4.219 -25.146 5.113 1.00 83.44 237 SER A C 1
ATOM 1956 O O . SER A 1 237 ? -3.195 -25.198 5.788 1.00 83.44 237 SER A O 1
ATOM 1958 N N . ILE A 1 238 ? -5.427 -25.363 5.639 1.00 82.44 238 ILE A N 1
ATOM 1959 C CA . ILE A 1 238 ? -5.607 -25.825 7.019 1.00 82.44 238 ILE A CA 1
ATOM 1960 C C . ILE A 1 238 ? -4.944 -27.198 7.209 1.00 82.44 238 ILE A C 1
ATOM 1962 O O . ILE A 1 238 ? -4.360 -27.448 8.258 1.00 82.44 238 ILE A O 1
ATOM 1966 N N . CYS A 1 239 ? -4.954 -28.059 6.187 1.00 72.56 239 CYS A N 1
ATOM 1967 C CA . CYS A 1 239 ? -4.274 -29.354 6.241 1.00 72.56 239 CYS A CA 1
ATOM 1968 C C . CYS A 1 239 ? -2.738 -29.236 6.229 1.00 72.56 239 CYS A C 1
ATOM 1970 O O . CYS A 1 239 ? -2.060 -30.156 6.685 1.00 72.56 239 CYS A O 1
ATOM 1972 N N . GLU A 1 240 ? -2.196 -28.132 5.708 1.00 75.50 240 GLU A N 1
ATOM 1973 C CA . GLU A 1 240 ? -0.753 -27.870 5.595 1.00 75.50 240 GLU A CA 1
ATOM 1974 C C . GLU A 1 240 ? -0.176 -27.081 6.795 1.00 75.50 240 GLU A C 1
ATOM 1976 O O . GLU A 1 240 ? 1.041 -26.998 6.935 1.00 75.50 240 GLU A O 1
ATOM 1981 N N . ASP A 1 241 ? -1.035 -26.559 7.683 1.00 65.88 241 ASP A N 1
ATOM 1982 C CA . ASP A 1 241 ? -0.715 -25.842 8.937 1.00 65.88 241 ASP A CA 1
ATOM 1983 C C . ASP A 1 241 ? 0.155 -24.568 8.786 1.00 65.88 241 ASP A C 1
ATOM 1985 O O . ASP A 1 241 ? 0.884 -24.149 9.688 1.00 65.88 241 ASP A O 1
ATOM 1989 N N . GLU A 1 242 ? 0.056 -23.877 7.644 1.00 78.94 242 GLU A N 1
ATOM 1990 C CA . GLU A 1 242 ? 0.709 -22.576 7.441 1.00 78.94 242 GLU A CA 1
ATOM 1991 C C . GLU A 1 242 ? -0.240 -21.401 7.748 1.00 78.94 242 GLU A C 1
ATOM 1993 O O . GLU A 1 242 ? -0.903 -20.845 6.871 1.00 78.94 242 GLU A O 1
ATOM 1998 N N . VAL A 1 243 ? -0.270 -20.947 9.009 1.00 81.38 243 VAL A N 1
ATOM 1999 C CA . VAL A 1 243 ? -1.155 -19.857 9.492 1.00 81.38 243 VAL A CA 1
ATOM 2000 C C . VAL A 1 243 ? -1.108 -18.589 8.625 1.00 81.38 243 VAL A C 1
ATOM 2002 O O . VAL A 1 243 ? -2.131 -17.925 8.427 1.00 81.38 243 VAL A O 1
ATOM 2005 N N . SER A 1 244 ? 0.069 -18.211 8.120 1.00 81.31 244 SER A N 1
ATOM 2006 C CA . SER A 1 244 ? 0.213 -17.045 7.239 1.00 81.31 244 SER A CA 1
ATOM 2007 C C . SER A 1 244 ? -0.506 -17.227 5.905 1.00 81.31 244 SER A C 1
ATOM 2009 O O . SER A 1 244 ? -1.116 -16.272 5.421 1.00 81.31 244 SER A O 1
ATOM 2011 N N . ASP A 1 245 ? -0.462 -18.435 5.345 1.00 85.06 245 ASP A N 1
ATOM 2012 C CA . ASP A 1 245 ? -1.143 -18.770 4.099 1.00 85.06 245 ASP A CA 1
ATOM 2013 C C . ASP A 1 245 ? -2.662 -18.809 4.311 1.00 85.06 245 ASP A C 1
ATOM 2015 O O . ASP A 1 245 ? -3.400 -18.153 3.576 1.00 85.06 245 ASP A O 1
ATOM 2019 N N . ILE A 1 246 ? -3.135 -19.422 5.407 1.00 86.44 246 ILE A N 1
ATOM 2020 C CA . ILE A 1 246 ? -4.563 -19.428 5.779 1.00 86.44 246 ILE A CA 1
ATOM 2021 C C . ILE A 1 246 ? -5.106 -17.992 5.851 1.00 86.44 246 ILE A C 1
ATOM 2023 O O . ILE A 1 246 ? -6.133 -17.675 5.246 1.00 86.44 246 ILE A O 1
ATOM 2027 N N . ARG A 1 247 ? -4.408 -17.086 6.552 1.00 89.12 247 ARG A N 1
ATOM 2028 C CA . ARG A 1 247 ? -4.824 -15.677 6.688 1.00 89.12 247 ARG A CA 1
ATOM 2029 C C . ARG A 1 247 ? -4.841 -14.937 5.348 1.00 89.12 247 ARG A C 1
ATOM 2031 O O . ARG A 1 247 ? -5.760 -14.151 5.105 1.00 89.12 247 ARG A O 1
ATOM 2038 N N . HIS A 1 248 ? -3.853 -15.178 4.482 1.00 89.06 248 HIS A N 1
ATOM 2039 C CA . HIS A 1 248 ? -3.808 -14.596 3.136 1.00 89.06 248 HIS A CA 1
ATOM 2040 C C . HIS A 1 248 ? -4.979 -15.088 2.279 1.00 89.06 248 HIS A C 1
ATOM 2042 O O . HIS A 1 248 ? -5.717 -14.276 1.718 1.00 89.06 248 HIS A O 1
ATOM 2048 N N . LYS A 1 249 ? -5.226 -16.403 2.251 1.00 90.50 249 LYS A N 1
ATOM 2049 C CA . LYS A 1 249 ? -6.332 -16.988 1.486 1.00 90.50 249 LYS A CA 1
ATOM 2050 C C . LYS A 1 249 ? -7.699 -16.546 2.002 1.00 90.50 249 LYS A C 1
ATOM 2052 O O . LYS A 1 249 ? -8.560 -16.214 1.192 1.00 90.50 249 LYS A O 1
ATOM 2057 N N . VAL A 1 250 ? -7.892 -16.432 3.319 1.00 91.44 250 VAL A N 1
ATOM 2058 C CA . VAL A 1 250 ? -9.118 -15.867 3.917 1.00 91.44 250 VAL A CA 1
ATOM 2059 C C . VAL A 1 250 ? -9.357 -14.431 3.457 1.00 91.44 250 VAL A C 1
ATOM 2061 O O . VAL A 1 250 ? -10.477 -14.091 3.067 1.00 91.44 250 VAL A O 1
ATOM 2064 N N . LEU A 1 251 ? -8.322 -13.587 3.481 1.00 90.50 251 LEU A N 1
ATOM 2065 C CA . LEU A 1 251 ? -8.415 -12.209 3.001 1.00 90.50 251 LEU A CA 1
ATOM 2066 C C . LEU A 1 251 ? -8.838 -12.173 1.527 1.00 90.50 251 LEU A C 1
ATOM 2068 O O . LEU A 1 251 ? -9.781 -11.461 1.175 1.00 90.50 251 LEU A O 1
ATOM 2072 N N . CYS A 1 252 ? -8.159 -12.940 0.673 1.00 89.25 252 CYS A N 1
ATOM 2073 C CA . CYS A 1 252 ? -8.452 -13.003 -0.757 1.00 89.25 252 CYS A CA 1
ATOM 2074 C C . CYS A 1 252 ? -9.869 -13.520 -1.028 1.00 89.25 252 CYS A C 1
ATOM 2076 O O . CYS A 1 252 ? -10.640 -12.850 -1.713 1.00 89.25 252 CYS A O 1
ATOM 2078 N N . TYR A 1 253 ? -10.252 -14.642 -0.421 1.00 92.25 253 TYR A N 1
ATOM 2079 C CA . TYR A 1 253 ? -11.578 -15.237 -0.552 1.00 92.25 253 TYR A CA 1
ATOM 2080 C C . TYR A 1 253 ? -12.698 -14.272 -0.145 1.00 92.25 253 TYR A C 1
ATOM 2082 O O . TYR A 1 253 ? -13.613 -14.018 -0.930 1.00 92.25 253 TYR A O 1
ATOM 2090 N N . LEU A 1 254 ? -12.613 -13.668 1.049 1.00 91.31 254 LEU A N 1
ATOM 2091 C CA . LEU A 1 254 ? -13.632 -12.730 1.530 1.00 91.31 254 LEU A CA 1
ATOM 2092 C C . LEU A 1 254 ? -13.714 -11.477 0.655 1.00 91.31 254 LEU A C 1
ATOM 2094 O O . LEU A 1 254 ? -14.813 -10.972 0.430 1.00 91.31 254 LEU A O 1
ATOM 2098 N N . ASN A 1 255 ? -12.593 -10.999 0.111 1.00 88.75 255 ASN A N 1
ATOM 2099 C CA . ASN A 1 255 ? -12.603 -9.918 -0.875 1.00 88.75 255 ASN A CA 1
ATOM 2100 C C . ASN A 1 255 ? -13.266 -10.349 -2.195 1.00 88.75 255 ASN A C 1
ATOM 2102 O O . ASN A 1 255 ? -14.023 -9.571 -2.776 1.00 88.75 255 ASN A O 1
ATOM 2106 N N . ASN A 1 256 ? -13.024 -11.579 -2.661 1.00 86.81 256 ASN A N 1
ATOM 2107 C CA . ASN A 1 256 ? -13.587 -12.112 -3.907 1.00 86.81 256 ASN A CA 1
ATOM 2108 C C . ASN A 1 256 ? -15.115 -12.226 -3.854 1.00 86.81 256 ASN A C 1
ATOM 2110 O O . ASN A 1 256 ? -15.782 -11.896 -4.833 1.00 86.81 256 ASN A O 1
ATOM 2114 N N . ILE A 1 257 ? -15.678 -12.614 -2.706 1.00 89.06 257 ILE A N 1
ATOM 2115 C CA . ILE A 1 257 ? -17.136 -12.702 -2.508 1.00 89.06 257 ILE A CA 1
ATOM 2116 C C . ILE A 1 257 ? -17.770 -11.395 -1.985 1.00 89.06 257 ILE A C 1
ATOM 2118 O O . ILE A 1 257 ? -18.952 -11.384 -1.640 1.00 89.06 257 ILE A O 1
ATOM 2122 N N . GLY A 1 258 ? -17.004 -10.298 -1.894 1.00 86.62 258 GLY A N 1
ATOM 2123 C CA . GLY A 1 258 ? -17.488 -8.982 -1.445 1.00 86.62 258 GLY A CA 1
ATOM 2124 C C . GLY A 1 258 ? -17.742 -8.856 0.065 1.00 86.62 258 GLY A C 1
ATOM 2125 O O . GLY A 1 258 ? -18.366 -7.907 0.521 1.00 86.62 258 GLY A O 1
ATOM 2126 N N . CYS A 1 259 ? -17.247 -9.791 0.870 1.00 91.06 259 CYS A N 1
ATOM 2127 C CA . CYS A 1 259 ? -17.532 -9.929 2.299 1.00 91.06 259 CYS A CA 1
ATOM 2128 C C . CYS A 1 259 ? -16.361 -9.486 3.205 1.00 91.06 259 CYS A C 1
ATOM 2130 O O . CYS A 1 259 ? -16.193 -9.982 4.320 1.00 91.06 259 CYS A O 1
ATOM 2132 N N . GLN A 1 260 ? -15.570 -8.509 2.752 1.00 90.62 260 GLN A N 1
ATOM 2133 C CA . GLN A 1 260 ? -14.357 -7.993 3.414 1.00 90.62 260 GLN A CA 1
ATOM 2134 C C . GLN A 1 260 ? -14.551 -7.530 4.872 1.00 90.62 260 GLN A C 1
ATOM 2136 O O . GLN A 1 260 ? -13.620 -7.569 5.674 1.00 90.62 260 GLN A O 1
ATOM 2141 N N . LYS A 1 261 ? -15.776 -7.143 5.252 1.00 90.31 261 LYS A N 1
ATOM 2142 C CA . LYS A 1 261 ? -16.122 -6.744 6.628 1.00 90.31 261 LYS A CA 1
ATOM 2143 C C . LYS A 1 261 ? -15.909 -7.854 7.668 1.00 90.31 261 LYS A C 1
ATOM 2145 O O . LYS A 1 261 ? -15.743 -7.541 8.841 1.00 90.31 261 LYS A O 1
ATOM 2150 N N . TYR A 1 262 ? -15.890 -9.124 7.253 1.00 93.12 262 TYR A N 1
ATOM 2151 C CA . TYR A 1 262 ? -15.692 -10.266 8.152 1.00 93.12 262 TYR A CA 1
ATOM 2152 C C . TYR A 1 262 ? -14.226 -10.711 8.280 1.00 93.12 262 TYR A C 1
ATOM 2154 O O . TYR A 1 262 ? -13.948 -11.618 9.058 1.00 93.12 262 TYR A O 1
ATOM 2162 N N . VAL A 1 263 ? -13.276 -10.091 7.563 1.00 92.00 263 VAL A N 1
ATOM 2163 C CA . VAL A 1 263 ? -11.856 -10.505 7.577 1.00 92.00 263 VAL A CA 1
ATOM 2164 C C . VAL A 1 263 ? -11.274 -10.478 8.986 1.00 92.00 263 VAL A C 1
ATOM 2166 O O . VAL A 1 263 ? -10.628 -11.436 9.404 1.00 92.00 263 VAL A O 1
ATOM 2169 N N . ARG A 1 264 ? -11.520 -9.395 9.735 1.00 92.81 264 ARG A N 1
ATOM 2170 C CA . ARG A 1 264 ? -11.026 -9.262 11.110 1.00 92.81 264 ARG A CA 1
ATOM 2171 C C . ARG A 1 264 ? -11.603 -10.362 12.004 1.00 92.81 264 ARG A C 1
ATOM 2173 O O . ARG A 1 264 ? -10.833 -11.091 12.611 1.00 92.81 264 ARG A O 1
ATOM 2180 N N . PHE A 1 265 ? -12.920 -10.556 11.966 1.00 94.31 265 PHE A N 1
ATOM 2181 C CA . PHE A 1 265 ? -13.595 -11.618 12.709 1.00 94.31 265 PHE A CA 1
ATOM 2182 C C . PHE A 1 265 ? -13.028 -13.012 12.412 1.00 94.31 265 PHE A C 1
ATOM 2184 O O . PHE A 1 265 ? -12.695 -13.735 13.342 1.00 94.31 265 PHE A O 1
ATOM 2191 N N . ILE A 1 266 ? -12.856 -13.393 11.142 1.00 94.69 266 ILE A N 1
ATOM 2192 C CA . ILE A 1 266 ? -12.297 -14.713 10.813 1.00 94.69 266 ILE A CA 1
ATOM 2193 C C . ILE A 1 266 ? -10.841 -14.848 11.291 1.00 94.69 266 ILE A C 1
ATOM 2195 O O . ILE A 1 266 ? -10.467 -15.899 11.804 1.00 94.69 266 ILE A O 1
ATOM 2199 N N . ASN A 1 267 ? -10.029 -13.791 11.202 1.00 91.44 267 ASN A N 1
ATOM 2200 C CA . ASN A 1 267 ? -8.664 -13.802 11.741 1.00 91.44 267 ASN A CA 1
ATOM 2201 C C . ASN A 1 267 ? -8.623 -13.938 13.272 1.00 91.44 267 ASN A C 1
ATOM 2203 O O . ASN A 1 267 ? -7.720 -14.592 13.805 1.00 91.44 267 ASN A O 1
ATOM 2207 N N . ASP A 1 268 ? -9.600 -13.364 13.974 1.00 91.00 268 ASP A N 1
ATOM 2208 C CA . ASP A 1 268 ? -9.763 -13.551 15.417 1.00 91.00 268 ASP A CA 1
ATOM 2209 C C . ASP A 1 268 ? -10.084 -15.026 15.728 1.00 91.00 268 ASP A C 1
ATOM 2211 O O . ASP A 1 268 ? -9.466 -15.620 16.610 1.00 91.00 268 ASP A O 1
ATOM 2215 N N . LEU A 1 269 ? -10.945 -15.673 14.931 1.00 92.88 269 LEU A N 1
ATOM 2216 C CA . LEU A 1 269 ? -11.234 -17.111 15.060 1.00 92.88 269 LEU A CA 1
ATOM 2217 C C . LEU A 1 269 ? -10.022 -18.003 14.766 1.00 92.88 269 LEU A C 1
ATOM 2219 O O . LEU A 1 269 ? -9.825 -18.993 15.466 1.00 92.88 269 LEU A O 1
ATOM 2223 N N . ILE A 1 270 ? -9.189 -17.653 13.780 1.00 88.81 270 ILE A N 1
ATOM 2224 C CA . ILE A 1 270 ? -7.911 -18.349 13.536 1.00 88.81 270 ILE A CA 1
ATOM 2225 C C . ILE A 1 270 ? -7.025 -18.243 14.780 1.00 88.81 270 ILE A C 1
ATOM 2227 O O . ILE A 1 270 ? -6.415 -19.219 15.201 1.00 88.81 270 ILE A O 1
ATOM 2231 N N . THR A 1 271 ? -6.970 -17.065 15.402 1.00 87.62 271 THR A N 1
ATOM 2232 C CA . THR A 1 271 ? -6.158 -16.851 16.608 1.00 87.62 271 THR A CA 1
ATOM 2233 C C . THR A 1 271 ? -6.683 -17.661 17.796 1.00 87.62 271 THR A C 1
ATOM 2235 O O . THR A 1 271 ? -5.883 -18.243 18.521 1.00 87.62 271 THR A O 1
ATOM 2238 N N . ILE A 1 272 ? -8.007 -17.779 17.952 1.00 89.00 272 ILE A N 1
ATOM 2239 C CA . ILE A 1 272 ? -8.621 -18.685 18.937 1.00 89.00 272 ILE A CA 1
ATOM 2240 C C . ILE A 1 272 ? -8.246 -20.141 18.647 1.00 89.00 272 ILE A C 1
ATOM 2242 O O . ILE A 1 272 ? -7.828 -20.836 19.566 1.00 89.00 272 ILE A O 1
ATOM 2246 N N . GLY A 1 273 ? -8.321 -20.585 17.387 1.00 86.06 273 GLY A N 1
ATOM 2247 C CA . GLY A 1 273 ? -7.918 -21.940 16.996 1.00 86.06 273 GLY A CA 1
ATOM 2248 C C . GLY A 1 273 ? -6.467 -22.258 17.371 1.00 86.06 273 GLY A C 1
ATOM 2249 O O . GLY A 1 273 ? -6.197 -23.328 17.903 1.00 86.06 273 GLY A O 1
ATOM 2250 N N . ILE A 1 274 ? -5.552 -21.294 17.207 1.00 84.81 274 ILE A N 1
ATOM 2251 C CA . ILE A 1 274 ? -4.154 -21.420 17.660 1.00 84.81 274 ILE A CA 1
ATOM 2252 C C . ILE A 1 274 ? -4.076 -21.539 19.187 1.00 84.81 274 ILE A C 1
ATOM 2254 O O . ILE A 1 274 ? -3.356 -22.392 19.695 1.00 84.81 274 ILE A O 1
ATOM 2258 N N . CYS A 1 275 ? -4.809 -20.703 19.931 1.00 82.19 275 CYS A N 1
ATOM 2259 C CA . CYS A 1 275 ? -4.845 -20.783 21.395 1.00 82.19 275 CYS A CA 1
ATOM 2260 C C . CYS A 1 275 ? -5.397 -22.125 21.903 1.00 82.19 275 CYS A C 1
ATOM 2262 O O . CYS A 1 275 ? -4.966 -22.592 22.956 1.00 82.19 275 CYS A O 1
ATOM 2264 N N . ASP A 1 276 ? -6.318 -22.734 21.154 1.00 84.50 276 ASP A N 1
ATOM 2265 C CA . ASP A 1 276 ? -7.017 -23.966 21.532 1.00 84.50 276 ASP A CA 1
ATOM 2266 C C . ASP A 1 276 ? -6.360 -25.235 20.975 1.00 84.50 276 ASP A C 1
ATOM 2268 O O . ASP A 1 276 ? -6.818 -26.339 21.269 1.00 84.50 276 ASP A O 1
ATOM 2272 N N . ASN A 1 277 ? -5.269 -25.095 20.210 1.00 82.81 277 ASN A N 1
ATOM 2273 C CA . ASN A 1 277 ? -4.658 -26.173 19.428 1.00 82.81 277 ASN A CA 1
ATOM 2274 C C . ASN A 1 277 ? -5.685 -26.903 18.529 1.00 82.81 277 ASN A C 1
ATOM 2276 O O . ASN A 1 277 ? -5.637 -28.125 18.370 1.00 82.81 277 ASN A O 1
ATOM 2280 N N . ASP A 1 278 ? -6.640 -26.158 17.957 1.00 82.94 278 ASP A N 1
ATOM 2281 C CA . ASP A 1 278 ? -7.590 -26.669 16.964 1.00 82.94 278 ASP A CA 1
ATOM 2282 C C . ASP A 1 278 ? -6.931 -26.716 15.580 1.00 82.94 278 ASP A C 1
ATOM 2284 O O . ASP A 1 278 ? -7.068 -25.795 14.774 1.00 82.94 278 ASP A O 1
ATOM 2288 N N . ASN A 1 279 ? -6.266 -27.834 15.286 1.00 79.44 279 ASN A N 1
ATOM 2289 C CA . ASN A 1 279 ? -5.629 -28.086 13.988 1.00 79.44 279 ASN A CA 1
ATOM 2290 C C . ASN A 1 279 ? -6.631 -28.143 12.819 1.00 79.44 279 ASN A C 1
ATOM 2292 O O . ASN A 1 279 ? -6.233 -28.100 11.661 1.00 79.44 279 ASN A O 1
ATOM 2296 N N . SER A 1 280 ? -7.930 -28.288 13.098 1.00 81.19 280 SER A N 1
ATOM 2297 C CA . SER A 1 280 ? -8.969 -28.341 12.065 1.00 81.19 280 SER A CA 1
ATOM 2298 C C . SER A 1 280 ? -9.583 -26.976 11.762 1.00 81.19 280 SER A C 1
ATOM 2300 O O . SER A 1 280 ? -10.352 -26.856 10.805 1.00 81.19 280 SER A O 1
ATOM 2302 N N . TYR A 1 281 ? -9.284 -25.960 12.583 1.00 85.81 281 TYR A N 1
ATOM 2303 C CA . TYR A 1 281 ? -9.903 -24.634 12.539 1.00 85.81 281 TYR A CA 1
ATOM 2304 C C . TYR A 1 281 ? -11.423 -24.709 12.305 1.00 85.81 281 TYR A C 1
ATOM 2306 O O . TYR A 1 281 ? -12.008 -23.960 11.516 1.00 85.81 281 TYR A O 1
ATOM 2314 N N . SER A 1 282 ? -12.078 -25.640 12.995 1.00 85.50 282 SER A N 1
ATOM 2315 C CA . SER A 1 282 ? -13.470 -26.044 12.775 1.00 85.50 282 SER A CA 1
ATOM 2316 C C . SER A 1 282 ? -14.441 -24.857 12.800 1.00 85.50 282 SER A C 1
ATOM 2318 O O . SER A 1 282 ? -15.346 -24.734 11.964 1.00 85.50 282 SER A O 1
ATOM 2320 N N . LEU A 1 283 ? -14.210 -23.924 13.727 1.00 87.44 283 LEU A N 1
ATOM 2321 C CA . LEU A 1 283 ? -14.997 -22.707 13.882 1.00 87.44 283 LEU A CA 1
ATOM 2322 C C . LEU A 1 283 ? -14.802 -21.738 12.705 1.00 87.44 283 LEU A C 1
ATOM 2324 O O . LEU A 1 283 ? -15.771 -21.128 12.254 1.00 87.44 283 LEU A O 1
ATOM 2328 N N . VAL A 1 284 ? -13.585 -21.633 12.166 1.00 91.00 284 VAL A N 1
ATOM 2329 C CA . VAL A 1 284 ? -13.273 -20.815 10.981 1.00 91.00 284 VAL A CA 1
ATOM 2330 C C . VAL A 1 284 ? -14.013 -21.359 9.763 1.00 91.00 284 VAL A C 1
ATOM 2332 O O . VAL A 1 284 ? -14.745 -20.609 9.116 1.00 91.00 284 VAL A O 1
ATOM 2335 N N . VAL A 1 285 ? -13.900 -22.663 9.494 1.00 89.94 285 VAL A N 1
ATOM 2336 C CA . VAL A 1 285 ? -14.548 -23.316 8.342 1.00 89.94 285 VAL A CA 1
ATOM 2337 C C . VAL A 1 285 ? -16.070 -23.183 8.419 1.00 89.94 285 VAL A C 1
ATOM 2339 O O . VAL A 1 285 ? -16.719 -22.805 7.440 1.00 89.94 285 VAL A O 1
ATOM 2342 N N . THR A 1 286 ? -16.648 -23.408 9.602 1.00 90.38 286 THR A N 1
ATOM 2343 C CA . THR A 1 286 ? -18.095 -23.274 9.827 1.00 90.38 286 THR A CA 1
ATOM 2344 C C . THR A 1 286 ? -18.572 -21.848 9.546 1.00 90.38 286 THR A C 1
ATOM 2346 O O . THR A 1 286 ? -19.584 -21.635 8.877 1.00 90.38 286 THR A O 1
ATOM 2349 N N . ARG A 1 287 ? -17.840 -20.840 10.033 1.00 91.75 287 ARG A N 1
ATOM 2350 C CA . ARG A 1 287 ? -18.218 -19.430 9.868 1.00 91.75 287 ARG A CA 1
ATOM 2351 C C . ARG A 1 287 ? -18.012 -18.949 8.434 1.00 91.75 287 ARG A C 1
ATOM 2353 O O . ARG A 1 287 ? -18.885 -18.257 7.919 1.00 91.75 287 ARG A O 1
ATOM 2360 N N . LEU A 1 288 ? -16.938 -19.361 7.762 1.00 92.69 288 LEU A N 1
ATOM 2361 C CA . LEU A 1 288 ? -16.722 -19.079 6.339 1.00 92.69 288 LEU A CA 1
ATOM 2362 C C . LEU A 1 288 ? -17.804 -19.704 5.449 1.00 92.69 288 LEU A C 1
ATOM 2364 O O . LEU A 1 288 ? -18.255 -19.052 4.508 1.00 92.69 288 LEU A O 1
ATOM 2368 N N . SER A 1 289 ? -18.262 -20.916 5.772 1.00 89.69 289 SER A N 1
ATOM 2369 C CA . SER A 1 289 ? -19.363 -21.580 5.059 1.00 89.69 289 SER A CA 1
ATOM 2370 C C . SER A 1 289 ? -20.671 -20.791 5.187 1.00 89.69 289 SER A C 1
ATOM 2372 O O . SER A 1 289 ? -21.325 -20.510 4.185 1.00 89.69 289 SER A O 1
ATOM 2374 N N . LEU A 1 290 ? -21.000 -20.316 6.394 1.00 90.19 290 LEU A N 1
ATOM 2375 C CA . LEU A 1 290 ? -22.177 -19.465 6.624 1.00 90.19 290 LEU A CA 1
ATOM 2376 C C . LEU A 1 290 ? -22.105 -18.130 5.863 1.00 90.19 290 LEU A C 1
ATOM 2378 O O . LEU A 1 290 ? -23.118 -17.681 5.322 1.00 90.19 290 LEU A O 1
ATOM 2382 N N . ILE A 1 291 ? -20.917 -17.511 5.799 1.00 92.50 291 ILE A N 1
ATOM 2383 C CA . ILE A 1 291 ? -20.683 -16.290 5.006 1.00 92.50 291 ILE A CA 1
ATOM 2384 C C . ILE A 1 291 ? -20.837 -16.584 3.515 1.00 92.50 291 ILE A C 1
ATOM 2386 O O . ILE A 1 291 ? -21.385 -15.760 2.793 1.00 92.50 291 ILE A O 1
ATOM 2390 N N . ASN A 1 292 ? -20.382 -17.742 3.037 1.00 88.44 292 ASN A N 1
ATOM 2391 C CA . ASN A 1 292 ? -20.535 -18.116 1.633 1.00 88.44 292 ASN A CA 1
ATOM 2392 C C . ASN A 1 292 ? -22.016 -18.177 1.221 1.00 88.44 292 ASN A C 1
ATOM 2394 O O . ASN A 1 292 ? -22.402 -17.638 0.183 1.00 88.44 292 ASN A O 1
ATOM 2398 N N . GLU A 1 293 ? -22.844 -18.799 2.064 1.00 87.75 293 GLU A N 1
ATOM 2399 C CA . GLU A 1 293 ? -24.275 -18.996 1.817 1.00 87.75 293 GLU A CA 1
ATOM 2400 C C . GLU A 1 293 ? -25.073 -17.688 1.892 1.00 87.75 293 GLU A C 1
ATOM 2402 O O . GLU A 1 293 ? -25.893 -17.409 1.017 1.00 87.75 293 GLU A O 1
ATOM 2407 N N . ASN A 1 294 ? -24.831 -16.868 2.921 1.00 84.69 294 ASN A N 1
ATOM 2408 C CA . ASN A 1 294 ? -25.673 -15.706 3.239 1.00 84.69 294 ASN A CA 1
ATOM 2409 C C . ASN A 1 294 ? -25.028 -14.349 2.907 1.00 84.69 294 ASN A C 1
ATOM 2411 O O . ASN A 1 294 ? -25.688 -13.307 2.975 1.00 84.69 294 ASN A O 1
ATOM 2415 N N . ARG A 1 295 ? -23.746 -14.349 2.525 1.00 85.25 295 ARG A N 1
ATOM 2416 C CA . ARG A 1 295 ? -22.938 -13.181 2.142 1.00 85.25 295 ARG A CA 1
ATOM 2417 C C . ARG A 1 295 ? -23.104 -12.019 3.122 1.00 85.25 295 ARG A C 1
ATOM 2419 O O . ARG A 1 295 ? -22.921 -12.183 4.329 1.00 85.25 295 ARG A O 1
ATOM 2426 N N . GLU A 1 296 ? -23.466 -10.838 2.623 1.00 76.62 296 GLU A N 1
ATOM 2427 C CA . GLU A 1 296 ? -23.583 -9.613 3.416 1.00 76.62 296 GLU A CA 1
ATOM 2428 C C . GLU A 1 296 ? -24.686 -9.655 4.485 1.00 76.62 296 GLU A C 1
ATOM 2430 O O . GLU A 1 296 ? -24.632 -8.845 5.414 1.00 76.62 296 GLU A O 1
ATOM 2435 N N . ASN A 1 297 ? -25.636 -10.592 4.393 1.00 80.50 297 ASN A N 1
ATOM 2436 C CA . ASN A 1 297 ? -26.752 -10.733 5.334 1.00 80.50 297 ASN A CA 1
ATOM 2437 C C . ASN A 1 297 ? -26.429 -11.641 6.528 1.00 80.50 297 ASN A C 1
ATOM 2439 O O . ASN A 1 297 ? -27.290 -11.870 7.377 1.00 80.50 297 ASN A O 1
ATOM 2443 N N . THR A 1 298 ? -25.206 -12.168 6.605 1.00 84.94 298 THR A N 1
ATOM 2444 C CA . THR A 1 298 ? -24.806 -13.055 7.698 1.00 84.94 298 THR A CA 1
ATOM 2445 C C . THR A 1 298 ? -24.712 -12.269 9.004 1.00 84.94 298 THR A C 1
ATOM 2447 O O . THR A 1 298 ? -23.917 -11.330 9.116 1.00 84.94 298 THR A O 1
ATOM 2450 N N . LEU A 1 299 ? -25.513 -12.660 9.996 1.00 86.56 299 LEU A N 1
ATOM 2451 C CA . LEU A 1 299 ? -25.447 -12.130 11.354 1.00 86.56 299 LEU A CA 1
ATOM 2452 C C . LEU A 1 299 ? -24.829 -13.174 12.277 1.00 86.56 299 LEU A C 1
ATOM 2454 O O . LEU A 1 299 ? -25.238 -14.335 12.278 1.00 86.56 299 LEU A O 1
ATOM 2458 N N . PHE A 1 300 ? -23.863 -12.742 13.076 1.00 88.12 300 PHE A N 1
ATOM 2459 C CA . PHE A 1 300 ? -23.238 -13.561 14.101 1.00 88.12 300 PHE A CA 1
ATOM 2460 C C . PHE A 1 300 ? -23.684 -13.093 15.471 1.00 88.12 300 PHE A C 1
ATOM 2462 O O . PHE A 1 300 ? -23.623 -11.903 15.787 1.00 88.12 300 PHE A O 1
ATOM 2469 N N . ASP A 1 301 ? -24.116 -14.049 16.285 1.00 84.94 301 ASP A N 1
ATOM 2470 C CA . ASP A 1 301 ? -24.320 -13.791 17.695 1.00 84.94 301 ASP A CA 1
ATOM 2471 C C . ASP A 1 301 ? -22.960 -13.666 18.382 1.00 84.94 301 ASP A C 1
ATOM 2473 O O . ASP A 1 301 ? -22.149 -14.593 18.359 1.00 84.94 301 ASP A O 1
ATOM 2477 N N . VAL A 1 302 ? -22.704 -12.487 18.942 1.00 88.00 302 VAL A N 1
ATOM 2478 C CA . VAL A 1 302 ? -21.458 -12.183 19.646 1.00 88.00 302 VAL A CA 1
ATOM 2479 C C . VAL A 1 302 ? -21.574 -12.402 21.152 1.00 88.00 302 VAL A C 1
ATOM 2481 O O . VAL A 1 302 ? -20.560 -12.311 21.841 1.00 88.00 302 VAL A O 1
ATOM 2484 N N . SER A 1 303 ? -22.774 -12.682 21.682 1.00 84.06 303 SER A N 1
ATOM 2485 C CA . SER A 1 303 ? -22.977 -12.793 23.131 1.00 84.06 303 SER A CA 1
ATOM 2486 C C . SER A 1 303 ? -22.205 -13.958 23.739 1.00 84.06 303 SER A C 1
ATOM 2488 O O . SER A 1 303 ? -21.715 -13.830 24.851 1.00 84.06 303 SER A O 1
ATOM 2490 N N . CYS A 1 304 ? -22.008 -15.056 23.003 1.00 86.69 304 CYS A N 1
ATOM 2491 C CA . CYS A 1 304 ? -21.205 -16.178 23.493 1.00 86.69 304 CYS A CA 1
ATOM 2492 C C . CYS A 1 304 ? -19.745 -15.783 23.777 1.00 86.69 304 CYS A C 1
ATOM 2494 O O . CYS A 1 304 ? -19.151 -16.286 24.723 1.00 86.69 304 CYS A O 1
ATOM 2496 N N . TYR A 1 305 ? -19.174 -14.838 23.022 1.00 91.44 305 TYR A N 1
ATOM 2497 C CA . TYR A 1 305 ? -17.809 -14.352 23.257 1.00 91.44 305 TYR A CA 1
ATOM 2498 C C . TYR A 1 305 ? -17.702 -13.442 24.488 1.00 91.44 305 TYR A C 1
ATOM 2500 O O . TYR A 1 305 ? -16.601 -13.223 24.986 1.00 91.44 305 TYR A O 1
ATOM 2508 N N . TYR A 1 306 ? -18.827 -12.926 24.993 1.00 88.88 306 TYR A N 1
ATOM 2509 C CA . TYR A 1 306 ? -18.866 -12.189 26.254 1.00 88.88 306 TYR A CA 1
ATOM 2510 C C . TYR A 1 306 ? -18.604 -13.122 27.440 1.00 88.88 306 TYR A C 1
ATOM 2512 O O . TYR A 1 306 ? -17.749 -12.827 28.269 1.00 88.88 306 TYR A O 1
ATOM 2520 N N . ASP A 1 307 ? -19.279 -14.270 27.488 1.00 89.00 307 ASP A N 1
ATOM 2521 C CA . ASP A 1 307 ? -19.090 -15.252 28.561 1.00 89.00 307 ASP A CA 1
ATOM 2522 C C . ASP A 1 307 ? -17.694 -15.885 28.474 1.00 89.00 307 ASP A C 1
ATOM 2524 O O . ASP A 1 307 ? -16.943 -15.885 29.452 1.00 89.00 307 ASP A O 1
ATOM 2528 N N . LEU A 1 308 ? -17.284 -16.285 27.263 1.00 92.06 308 LEU A N 1
ATOM 2529 C CA . LEU A 1 308 ? -15.956 -16.851 27.000 1.00 92.06 308 LEU A CA 1
ATOM 2530 C C . LEU A 1 308 ? -14.807 -15.893 27.366 1.00 92.06 308 LEU A C 1
ATOM 2532 O O . LEU A 1 308 ? -13.717 -16.337 27.726 1.00 92.06 308 LEU A O 1
ATOM 2536 N N . PHE A 1 309 ? -15.027 -14.576 27.290 1.00 93.81 309 PHE A N 1
ATOM 2537 C CA . PHE A 1 309 ? -14.064 -13.583 27.767 1.00 93.81 309 PHE A CA 1
ATOM 2538 C C . PHE A 1 309 ? -13.824 -13.706 29.274 1.00 93.81 309 PHE A C 1
ATOM 2540 O O . PHE A 1 309 ? -12.673 -13.780 29.700 1.00 93.81 309 PHE A O 1
ATOM 2547 N N . TYR A 1 310 ? -14.888 -13.737 30.080 1.00 89.00 310 TYR A N 1
ATOM 2548 C CA . TYR A 1 310 ? -14.758 -13.831 31.536 1.00 89.00 310 TYR A CA 1
ATOM 2549 C C . TYR A 1 310 ? -14.210 -15.190 31.974 1.00 89.00 310 TYR A C 1
ATOM 2551 O O . TYR A 1 310 ? -13.406 -15.243 32.905 1.00 89.00 310 TYR A O 1
ATOM 2559 N N . GLU A 1 311 ? -14.569 -16.262 31.264 1.00 89.50 311 GLU A N 1
ATOM 2560 C CA . GLU A 1 311 ? -13.953 -17.580 31.440 1.00 89.50 311 GLU A CA 1
ATOM 2561 C C . GLU A 1 311 ? -12.440 -17.513 31.191 1.00 89.50 311 GLU A C 1
ATOM 2563 O O . GLU A 1 311 ? -11.660 -17.840 32.086 1.00 89.50 311 GLU A O 1
ATOM 2568 N N . ALA A 1 312 ? -12.002 -16.965 30.051 1.00 86.38 312 ALA A N 1
ATOM 2569 C CA . ALA A 1 312 ? -10.579 -16.838 29.726 1.00 86.38 312 ALA A CA 1
ATOM 2570 C C . ALA A 1 312 ? -9.802 -15.974 30.737 1.00 86.38 312 ALA A C 1
ATOM 2572 O O . ALA A 1 312 ? -8.658 -16.289 31.064 1.00 86.38 312 ALA A O 1
ATOM 2573 N N . ILE A 1 313 ? -10.414 -14.906 31.264 1.00 84.56 313 ILE A N 1
ATOM 2574 C CA . ILE A 1 313 ? -9.836 -14.102 32.354 1.00 84.56 313 ILE A CA 1
ATOM 2575 C C . ILE A 1 313 ? -9.668 -14.943 33.624 1.00 84.56 313 ILE A C 1
ATOM 2577 O O . ILE A 1 313 ? -8.612 -14.880 34.254 1.00 84.56 313 ILE A O 1
ATOM 2581 N N . SER A 1 314 ? -10.674 -15.742 33.992 1.00 81.06 314 SER A N 1
ATOM 2582 C CA . SER A 1 314 ? -10.623 -16.594 35.187 1.00 81.06 314 SER A CA 1
ATOM 2583 C C . SER A 1 314 ? -9.567 -17.702 35.095 1.00 81.06 314 SER A C 1
ATOM 2585 O O . SER A 1 314 ? -8.956 -18.059 36.100 1.00 81.06 314 SER A O 1
ATOM 2587 N N . GLU A 1 315 ? -9.299 -18.187 33.883 1.00 83.12 315 GLU A N 1
ATOM 2588 C CA . GLU A 1 315 ? -8.261 -19.177 33.578 1.00 83.12 315 GLU A CA 1
ATOM 2589 C C . GLU A 1 315 ? -6.858 -18.558 33.432 1.00 83.12 315 GLU A C 1
ATOM 2591 O O . GLU A 1 315 ? -5.874 -19.279 33.272 1.00 83.12 315 GLU A O 1
ATOM 2596 N N . GLY A 1 316 ? -6.741 -17.225 33.465 1.00 77.19 316 GLY A N 1
ATOM 2597 C CA . GLY A 1 316 ? -5.480 -16.507 33.248 1.00 77.19 316 GLY A CA 1
ATOM 2598 C C . GLY A 1 316 ? -5.010 -16.473 31.787 1.00 77.19 316 GLY A C 1
ATOM 2599 O O . GLY A 1 316 ? -3.877 -16.077 31.509 1.00 77.19 316 GLY A O 1
ATOM 2600 N N . ASN A 1 317 ? -5.859 -16.849 30.826 1.00 83.50 317 ASN A N 1
ATOM 2601 C CA . ASN A 1 317 ? -5.533 -16.834 29.401 1.00 83.50 317 ASN A CA 1
ATOM 2602 C C . ASN A 1 317 ? -5.785 -15.447 28.782 1.00 83.50 317 ASN A C 1
ATOM 2604 O O . ASN A 1 317 ? -6.755 -15.209 28.055 1.00 83.50 317 ASN A O 1
ATOM 2608 N N . ILE A 1 318 ? -4.874 -14.516 29.069 1.00 83.19 318 ILE A N 1
ATOM 2609 C CA . ILE A 1 318 ? -4.967 -13.107 28.653 1.00 83.19 318 ILE A CA 1
ATOM 2610 C C . ILE A 1 318 ? -5.030 -12.939 27.133 1.00 83.19 318 ILE A C 1
ATOM 2612 O O . ILE A 1 318 ? -5.770 -12.086 26.639 1.00 83.19 318 ILE A O 1
ATOM 2616 N N . MET A 1 319 ? -4.286 -13.751 26.377 1.00 81.31 319 MET A N 1
ATOM 2617 C CA . MET A 1 319 ? -4.298 -13.661 24.916 1.00 81.31 319 MET A CA 1
ATOM 2618 C C . MET A 1 319 ? -5.683 -14.005 24.360 1.00 81.31 319 MET A C 1
ATOM 2620 O O . MET A 1 319 ? -6.222 -13.264 23.540 1.00 81.31 319 MET A O 1
ATOM 2624 N N . LYS A 1 320 ? -6.295 -15.083 24.855 1.00 87.25 320 LYS A N 1
ATOM 2625 C CA . LYS A 1 320 ? -7.628 -15.515 24.430 1.00 87.25 320 LYS A CA 1
ATOM 2626 C C . LYS A 1 320 ? -8.708 -14.512 24.851 1.00 87.25 320 LYS A C 1
ATOM 2628 O O . LYS A 1 320 ? -9.547 -14.139 24.034 1.00 87.25 320 LYS A O 1
ATOM 2633 N N . ALA A 1 321 ? -8.614 -13.969 26.068 1.00 86.81 321 ALA A N 1
ATOM 2634 C CA . ALA A 1 321 ? -9.483 -12.886 26.529 1.00 86.81 321 ALA A CA 1
ATOM 2635 C C . ALA A 1 321 ? -9.386 -11.637 25.630 1.00 86.81 321 ALA A C 1
ATOM 2637 O O . ALA A 1 321 ? -10.404 -11.058 25.254 1.00 86.81 321 ALA A O 1
ATOM 2638 N N . LYS A 1 322 ? -8.179 -11.246 25.205 1.00 86.38 322 LYS A N 1
ATOM 2639 C CA . LYS A 1 322 ? -7.992 -10.125 24.272 1.00 86.38 322 LYS A CA 1
ATOM 2640 C C . LYS A 1 322 ? -8.709 -10.360 22.940 1.00 86.38 322 LYS A C 1
ATOM 2642 O O . LYS A 1 322 ? -9.414 -9.472 22.470 1.00 86.38 322 LYS A O 1
ATOM 2647 N N . VAL A 1 323 ? -8.577 -11.557 22.369 1.00 90.12 323 VAL A N 1
ATOM 2648 C CA . VAL A 1 323 ? -9.222 -11.905 21.093 1.00 90.12 323 VAL A CA 1
ATOM 2649 C C . VAL A 1 323 ? -10.749 -11.921 21.224 1.00 90.12 323 VAL A C 1
ATOM 2651 O O . VAL A 1 323 ? -11.451 -11.409 20.355 1.00 90.12 323 VAL A O 1
ATOM 2654 N N . TYR A 1 324 ? -11.294 -12.429 22.332 1.00 94.31 324 TYR A N 1
ATOM 2655 C CA . TYR A 1 324 ? -12.738 -12.381 22.582 1.00 94.31 324 TYR A CA 1
ATOM 2656 C C . TYR A 1 324 ? -13.273 -10.957 22.722 1.00 94.31 324 TYR A C 1
ATOM 2658 O O . TYR A 1 324 ? -14.294 -10.619 22.119 1.00 94.31 324 TYR A O 1
ATOM 2666 N N . LEU A 1 325 ? -12.557 -10.092 23.442 1.00 92.56 325 LEU A N 1
ATOM 2667 C CA . LEU A 1 325 ? -12.872 -8.668 23.506 1.00 92.56 325 LEU A CA 1
ATOM 2668 C C . LEU A 1 325 ? -12.842 -8.018 22.111 1.00 92.56 325 LEU A C 1
ATOM 2670 O O . LEU A 1 325 ? -13.740 -7.240 21.778 1.00 92.56 325 LEU A O 1
ATOM 2674 N N . ASP A 1 326 ? -11.853 -8.359 21.281 1.00 90.44 326 ASP A N 1
ATOM 2675 C CA . ASP A 1 326 ? -11.759 -7.887 19.898 1.00 90.44 326 ASP A CA 1
ATOM 2676 C C . ASP A 1 326 ? -12.984 -8.300 19.065 1.00 90.44 326 ASP A C 1
ATOM 2678 O O . ASP A 1 326 ? -13.534 -7.463 18.341 1.00 90.44 326 ASP A O 1
ATOM 2682 N N . ILE A 1 327 ? -13.484 -9.531 19.214 1.00 93.94 327 ILE A N 1
ATOM 2683 C CA . ILE A 1 327 ? -14.710 -9.996 18.543 1.00 93.94 327 ILE A CA 1
ATOM 2684 C C . ILE A 1 327 ? -15.941 -9.224 19.039 1.00 93.94 327 ILE A C 1
ATOM 2686 O O . ILE A 1 327 ? -16.710 -8.706 18.226 1.00 93.94 327 ILE A O 1
ATOM 2690 N N . VAL A 1 328 ? -16.130 -9.082 20.356 1.00 93.62 328 VAL A N 1
ATOM 2691 C CA . VAL A 1 328 ? -17.293 -8.360 20.914 1.00 93.62 328 VAL A CA 1
ATOM 2692 C C . VAL A 1 328 ? -17.267 -6.876 20.525 1.00 93.62 328 VAL A C 1
ATOM 2694 O O . VAL A 1 328 ? -18.313 -6.284 20.241 1.00 93.62 328 VAL A O 1
ATOM 2697 N N . SER A 1 329 ? -16.080 -6.273 20.397 1.00 91.56 329 SER A N 1
ATOM 2698 C CA . SER A 1 329 ? -15.930 -4.891 19.915 1.00 91.56 329 SER A CA 1
ATOM 2699 C C . SER A 1 329 ? -16.443 -4.692 18.479 1.00 91.56 329 SER A C 1
ATOM 2701 O O . SER A 1 329 ? -16.837 -3.588 18.101 1.00 91.56 329 SER A O 1
ATOM 2703 N N . GLN A 1 330 ? -16.515 -5.772 17.692 1.00 92.88 330 GLN A N 1
ATOM 2704 C CA . GLN A 1 330 ? -17.067 -5.793 16.335 1.00 92.88 330 GLN A CA 1
ATOM 2705 C C . GLN A 1 330 ? -18.580 -6.065 16.305 1.00 92.88 330 GLN A C 1
ATOM 2707 O O . GLN A 1 330 ? -19.157 -6.177 15.221 1.00 92.88 330 GLN A O 1
ATOM 2712 N N . SER A 1 331 ? -19.250 -6.125 17.463 1.00 91.50 331 SER A N 1
ATOM 2713 C CA . SER A 1 331 ? -20.689 -6.402 17.613 1.00 91.50 331 SER A CA 1
ATOM 2714 C C . SER A 1 331 ? -21.572 -5.654 16.615 1.00 91.50 331 SER A C 1
ATOM 2716 O O . SER A 1 331 ? -22.436 -6.266 15.984 1.00 91.50 331 SER A O 1
ATOM 2718 N N . ARG A 1 332 ? -21.319 -4.361 16.387 1.00 88.81 332 ARG A N 1
ATOM 2719 C CA . ARG A 1 332 ? -22.101 -3.550 15.442 1.00 88.81 332 ARG A CA 1
ATOM 2720 C C . ARG A 1 332 ? -22.010 -4.054 13.999 1.00 88.81 332 ARG A C 1
ATOM 2722 O O . ARG A 1 332 ? -23.006 -3.992 13.290 1.00 88.81 332 ARG A O 1
ATOM 2729 N N . ILE A 1 333 ? -20.843 -4.537 13.571 1.00 87.69 333 ILE A N 1
ATOM 2730 C CA . ILE A 1 333 ? -20.605 -5.064 12.216 1.00 87.69 333 ILE A CA 1
ATOM 2731 C C . ILE A 1 333 ? -21.167 -6.484 12.084 1.00 87.69 333 ILE A C 1
ATOM 2733 O O . ILE A 1 333 ? -21.734 -6.828 11.050 1.00 87.69 333 ILE A O 1
ATOM 2737 N N . LEU A 1 334 ? -21.000 -7.300 13.127 1.00 90.06 334 LEU A N 1
ATOM 2738 C CA . LEU A 1 334 ? -21.313 -8.729 13.100 1.00 90.06 334 LEU A CA 1
ATOM 2739 C C . LEU A 1 334 ? -22.784 -9.038 13.394 1.00 90.06 334 LEU A C 1
ATOM 2741 O O . LEU A 1 334 ? -23.333 -9.971 12.820 1.00 90.06 334 LEU A O 1
ATOM 2745 N N . SER A 1 335 ? -23.428 -8.260 14.264 1.00 85.94 335 SER A N 1
ATOM 2746 C CA . SER A 1 335 ? -24.764 -8.552 14.808 1.00 85.94 335 SER A CA 1
ATOM 2747 C C . SER A 1 335 ? -25.786 -7.429 14.591 1.00 85.94 335 SER A C 1
ATOM 2749 O O . SER A 1 335 ? -26.948 -7.577 14.967 1.00 85.94 335 SER A O 1
ATOM 2751 N N . ASN A 1 336 ? -25.368 -6.281 14.034 1.00 85.38 336 ASN A N 1
ATOM 2752 C CA . ASN A 1 336 ? -26.132 -5.023 14.008 1.00 85.38 336 ASN A CA 1
ATOM 2753 C C . ASN A 1 336 ? -26.559 -4.498 15.395 1.00 85.38 336 ASN A C 1
ATOM 2755 O O . ASN A 1 336 ? -27.370 -3.575 15.486 1.00 85.38 336 ASN A O 1
ATOM 2759 N N . ARG A 1 337 ? -26.004 -5.044 16.484 1.00 85.62 337 ARG A N 1
ATOM 2760 C CA . ARG A 1 337 ? -26.231 -4.588 17.861 1.00 85.62 337 ARG A CA 1
ATOM 2761 C C . ARG A 1 337 ? -24.949 -3.994 18.423 1.00 85.62 337 ARG A C 1
ATOM 2763 O O . ARG A 1 337 ? -23.864 -4.490 18.150 1.00 85.62 337 ARG A O 1
ATOM 2770 N N . TYR A 1 338 ? -25.076 -2.925 19.199 1.00 86.38 338 TYR A N 1
ATOM 2771 C CA . TYR A 1 338 ? -23.953 -2.362 19.941 1.00 86.38 338 TYR A CA 1
ATOM 2772 C C . TYR A 1 338 ? -23.855 -3.044 21.306 1.00 86.38 338 TYR A C 1
ATOM 2774 O O . TYR A 1 338 ? -24.842 -3.081 22.041 1.00 86.38 338 TYR A O 1
ATOM 2782 N N . VAL A 1 339 ? -22.671 -3.556 21.633 1.00 85.31 339 VAL A N 1
ATOM 2783 C CA . VAL A 1 339 ? -22.331 -4.056 22.968 1.00 85.31 339 VAL A CA 1
ATOM 2784 C C . VAL A 1 339 ? -21.314 -3.102 23.585 1.00 85.31 339 VAL A C 1
ATOM 2786 O O . VAL A 1 339 ? -20.288 -2.813 22.969 1.00 85.31 339 VAL A O 1
ATOM 2789 N N . ASP A 1 340 ? -21.598 -2.610 24.792 1.00 83.69 340 ASP A N 1
ATOM 2790 C CA . ASP A 1 340 ? -20.631 -1.827 25.555 1.00 83.69 340 ASP A CA 1
ATOM 2791 C C . ASP A 1 340 ? -19.531 -2.745 26.102 1.00 83.69 340 ASP A C 1
ATOM 2793 O O . ASP A 1 340 ? -19.765 -3.587 26.968 1.00 83.69 340 ASP A O 1
ATOM 2797 N N . VAL A 1 341 ? -18.322 -2.581 25.567 1.00 88.75 341 VAL A N 1
ATOM 2798 C CA . VAL A 1 341 ? -17.144 -3.371 25.939 1.00 88.75 341 VAL A CA 1
ATOM 2799 C C . VAL A 1 341 ? -16.300 -2.716 27.033 1.00 88.75 341 VAL A C 1
ATOM 2801 O O . VAL A 1 341 ? -15.277 -3.277 27.423 1.00 88.75 341 VAL A O 1
ATOM 2804 N N . PHE A 1 342 ? -16.689 -1.541 27.544 1.00 81.12 342 PHE A N 1
ATOM 2805 C CA . PHE A 1 342 ? -15.944 -0.852 28.602 1.00 81.12 342 PHE A CA 1
ATOM 2806 C C . PHE A 1 342 ? -15.739 -1.713 29.866 1.00 81.12 342 PHE A C 1
ATOM 2808 O O . PHE A 1 342 ? -14.605 -1.778 30.352 1.00 81.12 342 PHE A O 1
ATOM 2815 N N . PRO A 1 343 ? -16.747 -2.460 30.369 1.00 85.38 343 PRO A N 1
ATOM 2816 C CA . PRO A 1 343 ? -16.547 -3.348 31.515 1.00 85.38 343 PRO A CA 1
ATOM 2817 C C . PRO A 1 343 ? -15.508 -4.443 31.243 1.00 85.38 343 PRO A C 1
ATOM 2819 O O . PRO A 1 343 ? -14.662 -4.709 32.092 1.00 85.38 343 PRO A O 1
ATOM 2822 N N . MET A 1 344 ? -15.531 -5.038 30.047 1.00 87.69 344 MET A N 1
ATOM 2823 C CA . MET A 1 344 ? -14.586 -6.087 29.651 1.00 87.69 344 MET A CA 1
ATOM 2824 C C . MET A 1 344 ? -13.163 -5.536 29.529 1.00 87.69 344 MET A C 1
ATOM 2826 O O . MET A 1 344 ? -12.226 -6.129 30.053 1.00 87.69 344 MET A O 1
ATOM 2830 N N . LYS A 1 345 ? -12.992 -4.358 28.910 1.00 82.62 345 LYS A N 1
ATOM 2831 C CA . LYS A 1 345 ? -11.694 -3.665 28.845 1.00 82.62 345 LYS A CA 1
ATOM 2832 C C . LYS A 1 345 ? -11.093 -3.470 30.236 1.00 82.62 345 LYS A C 1
ATOM 2834 O O . LYS A 1 345 ? -9.923 -3.774 30.444 1.00 82.62 345 LYS A O 1
ATOM 2839 N N . ARG A 1 346 ? -11.904 -3.014 31.197 1.00 80.62 346 ARG A N 1
ATOM 2840 C CA . ARG A 1 346 ? -11.465 -2.803 32.582 1.00 80.62 346 ARG A CA 1
ATOM 2841 C C . ARG A 1 346 ? -10.987 -4.097 33.242 1.00 80.62 346 ARG A C 1
ATOM 2843 O O . ARG A 1 346 ? -9.940 -4.091 33.884 1.00 80.62 346 ARG A O 1
ATOM 2850 N N . GLU A 1 347 ? -11.732 -5.192 33.092 1.00 81.31 347 GLU A N 1
ATOM 2851 C CA . GLU A 1 347 ? -11.332 -6.474 33.683 1.00 81.31 347 GLU A CA 1
ATOM 2852 C C . GLU A 1 347 ? -10.098 -7.082 32.997 1.00 81.31 347 GLU A C 1
ATOM 2854 O O . GLU A 1 347 ? -9.236 -7.621 33.689 1.00 81.31 347 GLU A O 1
ATOM 2859 N N . LEU A 1 348 ? -9.943 -6.929 31.674 1.00 81.00 348 LEU A N 1
ATOM 2860 C CA . LEU A 1 348 ? -8.729 -7.356 30.965 1.00 81.00 348 LEU A CA 1
ATOM 2861 C C . LEU A 1 348 ? -7.495 -6.615 31.486 1.00 81.00 348 LEU A C 1
ATOM 2863 O O . LEU A 1 348 ? -6.492 -7.251 31.794 1.00 81.00 348 LEU A O 1
ATOM 2867 N N . SER A 1 349 ? -7.581 -5.291 31.645 1.00 73.56 349 SER A N 1
ATOM 2868 C CA . SER A 1 349 ? -6.485 -4.485 32.192 1.00 73.56 349 SER A CA 1
ATOM 2869 C C . SER A 1 349 ? -6.122 -4.901 33.620 1.00 73.56 349 SER A C 1
ATOM 2871 O O . SER A 1 349 ? -4.943 -5.036 33.934 1.00 73.56 349 SER A O 1
ATOM 2873 N N . ARG A 1 350 ? -7.113 -5.166 34.484 1.00 76.12 350 ARG A N 1
ATOM 2874 C CA . ARG A 1 350 ? -6.861 -5.692 35.839 1.00 76.12 350 ARG A CA 1
ATOM 2875 C C . ARG A 1 350 ? -6.142 -7.033 35.805 1.00 76.12 350 ARG A C 1
ATOM 2877 O O . ARG A 1 350 ? -5.163 -7.210 36.522 1.00 76.12 350 ARG A O 1
ATOM 2884 N N . ALA A 1 351 ? -6.606 -7.958 34.970 1.00 74.88 351 ALA A N 1
ATOM 2885 C CA . ALA A 1 351 ? -5.980 -9.264 34.833 1.00 74.88 351 ALA A CA 1
ATOM 2886 C C . ALA A 1 351 ? -4.537 -9.125 34.321 1.00 74.88 351 ALA A C 1
ATOM 2888 O O . ALA A 1 351 ? -3.624 -9.674 34.927 1.00 74.88 351 ALA A O 1
ATOM 2889 N N . MET A 1 352 ? -4.300 -8.306 33.291 1.00 70.06 352 MET A N 1
ATOM 2890 C CA . MET A 1 352 ? -2.954 -8.018 32.780 1.00 70.06 352 MET A CA 1
ATOM 2891 C C . MET A 1 352 ? -2.007 -7.515 33.874 1.00 70.06 352 MET A C 1
ATOM 2893 O O . MET A 1 352 ? -0.884 -8.000 33.932 1.00 70.06 352 MET A O 1
ATOM 2897 N N . LYS A 1 353 ? -2.470 -6.636 34.777 1.00 65.38 353 LYS A N 1
ATOM 2898 C CA . LYS A 1 353 ? -1.684 -6.163 35.930 1.00 65.38 353 LYS A CA 1
ATOM 2899 C C . LYS A 1 353 ? -1.374 -7.252 36.954 1.00 65.38 353 LYS A C 1
ATOM 2901 O O . LYS A 1 353 ? -0.277 -7.283 37.491 1.00 65.38 353 LYS A O 1
ATOM 2906 N N . VAL A 1 354 ? -2.329 -8.141 37.235 1.00 63.31 354 VAL A N 1
ATOM 2907 C CA . VAL A 1 354 ? -2.123 -9.278 38.153 1.00 63.31 354 VAL A CA 1
ATOM 2908 C C . VAL A 1 354 ? -1.079 -10.253 37.598 1.00 63.31 354 VAL A C 1
ATOM 2910 O O . VAL A 1 354 ? -0.326 -10.843 38.369 1.00 63.31 354 VAL A O 1
ATOM 2913 N N . PHE A 1 355 ? -1.008 -10.398 36.271 1.00 53.19 355 PHE A N 1
ATOM 2914 C CA . PHE A 1 355 ? -0.057 -11.283 35.591 1.00 53.19 355 PHE A CA 1
ATOM 2915 C C . PHE A 1 355 ? 1.237 -10.587 35.122 1.00 53.19 355 PHE A C 1
ATOM 2917 O O . PHE A 1 355 ? 2.143 -11.270 34.646 1.00 53.19 355 PHE A O 1
ATOM 2924 N N . SER A 1 356 ? 1.362 -9.262 35.268 1.00 45.66 356 SER A N 1
ATOM 2925 C CA . SER A 1 356 ? 2.594 -8.504 35.015 1.00 45.66 356 SER A CA 1
ATOM 2926 C C . SER A 1 35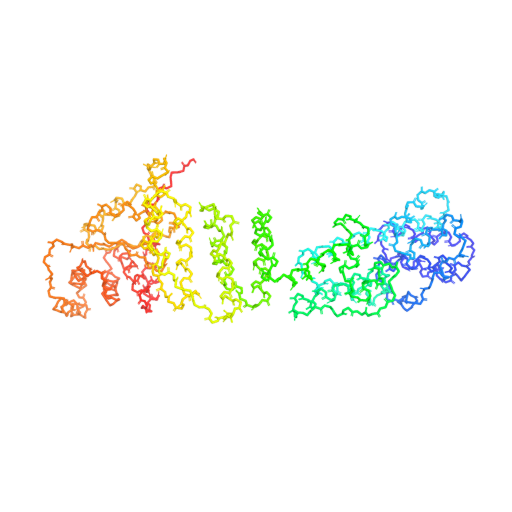6 ? 3.268 -8.118 36.335 1.00 45.66 356 SER A C 1
ATOM 2928 O O . SER A 1 356 ? 2.710 -7.349 37.113 1.00 45.66 356 SER A O 1
ATOM 2930 N N . GLU A 1 357 ? 4.488 -8.598 36.588 1.00 43.75 357 GLU A N 1
ATOM 2931 C CA . GLU A 1 357 ? 5.309 -8.215 37.752 1.00 43.75 357 GLU A CA 1
ATOM 2932 C C . GLU A 1 357 ? 5.867 -6.773 37.658 1.00 43.75 357 GLU A C 1
ATOM 2934 O O . GLU A 1 357 ? 7.055 -6.541 37.880 1.00 43.75 357 GLU A O 1
ATOM 2939 N N . GLU A 1 358 ? 5.049 -5.769 37.334 1.00 40.75 358 GLU A N 1
ATOM 2940 C CA . GLU A 1 358 ? 5.487 -4.368 37.353 1.00 40.75 358 GLU A CA 1
ATOM 2941 C C . GLU A 1 358 ? 4.973 -3.638 38.597 1.00 40.75 358 GLU A C 1
ATOM 2943 O O . GLU A 1 358 ? 3.787 -3.365 38.775 1.00 40.75 358 GLU A O 1
ATOM 2948 N N . LYS A 1 359 ? 5.921 -3.319 39.486 1.00 43.34 359 LYS A N 1
ATOM 2949 C CA . LYS A 1 359 ? 5.731 -2.426 40.630 1.00 43.34 359 LYS A CA 1
ATOM 2950 C C . LYS A 1 359 ? 5.322 -1.036 40.138 1.00 43.34 359 LYS A C 1
ATOM 2952 O O . LYS A 1 359 ? 6.105 -0.356 39.480 1.00 43.34 359 LYS A O 1
ATOM 2957 N N . THR A 1 360 ? 4.136 -0.588 40.530 1.00 49.09 360 THR A N 1
ATOM 2958 C CA . THR A 1 360 ? 3.736 0.821 40.472 1.00 49.09 360 THR A CA 1
ATOM 2959 C C . THR A 1 360 ? 4.508 1.622 41.520 1.00 49.09 360 THR A C 1
ATOM 2961 O O . THR A 1 360 ? 4.330 1.349 42.703 1.00 49.09 360 THR A O 1
ATOM 2964 N N . ASP A 1 361 ? 5.299 2.619 41.114 1.00 50.66 361 ASP A N 1
ATOM 2965 C CA . ASP A 1 361 ? 5.693 3.738 41.985 1.00 50.66 361 ASP A CA 1
ATOM 2966 C C . ASP A 1 361 ? 5.921 5.041 41.174 1.00 50.66 361 ASP A C 1
ATOM 2968 O O . ASP A 1 361 ? 6.430 5.026 40.052 1.00 50.66 361 ASP A O 1
ATOM 2972 N N . ASP A 1 362 ? 5.502 6.167 41.768 1.00 59.53 362 ASP A N 1
ATOM 2973 C CA . ASP A 1 362 ? 5.716 7.598 41.436 1.00 59.53 362 ASP A CA 1
ATOM 2974 C C . ASP A 1 362 ? 5.049 8.282 40.216 1.00 59.53 362 ASP A C 1
ATOM 2976 O O . ASP A 1 362 ? 4.962 9.510 40.194 1.00 59.53 362 ASP A O 1
ATOM 2980 N N . LYS A 1 363 ? 4.506 7.578 39.212 1.00 74.38 363 LYS A N 1
ATOM 2981 C CA . LYS A 1 363 ? 3.970 8.259 38.000 1.00 74.38 363 LYS A CA 1
ATOM 2982 C C . LYS A 1 363 ? 2.719 9.131 38.240 1.00 74.38 363 LYS A C 1
ATOM 2984 O O . LYS A 1 363 ? 2.569 10.160 37.580 1.00 74.38 363 LYS A O 1
ATOM 2989 N N . TYR A 1 364 ? 1.835 8.745 39.166 1.00 80.31 364 TYR A N 1
ATOM 2990 C CA . TYR A 1 364 ? 0.530 9.399 39.402 1.00 80.31 364 TYR A CA 1
ATOM 2991 C C . TYR A 1 364 ? 0.437 10.131 40.743 1.00 80.31 364 TYR A C 1
ATOM 2993 O O . TYR A 1 364 ? -0.647 10.242 41.313 1.00 80.31 364 TYR A O 1
ATOM 3001 N N . ALA A 1 365 ? 1.560 10.618 41.274 1.00 76.69 365 ALA A N 1
ATOM 3002 C CA . ALA A 1 365 ? 1.601 11.244 42.596 1.00 76.69 365 ALA A CA 1
ATOM 3003 C C . ALA A 1 365 ? 0.618 12.425 42.753 1.00 76.69 365 ALA A C 1
ATOM 3005 O O . ALA A 1 365 ? 0.098 12.646 43.838 1.00 76.69 365 ALA A O 1
ATOM 3006 N N . LEU A 1 366 ? 0.299 13.140 41.667 1.00 81.75 366 LEU A N 1
ATOM 3007 C CA . LEU A 1 366 ? -0.632 14.278 41.679 1.00 81.75 366 LEU A CA 1
ATOM 3008 C C . LEU A 1 366 ? -2.113 13.868 41.778 1.00 81.75 366 LEU A C 1
ATOM 3010 O O . LEU A 1 366 ? -2.977 14.700 42.046 1.00 81.75 366 LEU A O 1
ATOM 3014 N N . LEU A 1 367 ? -2.437 12.592 41.558 1.00 85.88 367 LEU A N 1
ATOM 3015 C CA . LEU A 1 367 ? -3.819 12.114 41.548 1.00 85.88 367 LEU A CA 1
ATOM 3016 C C . LEU A 1 367 ? -4.469 12.172 42.939 1.00 85.88 367 LEU A C 1
ATOM 3018 O O . LEU A 1 367 ? -5.674 12.403 43.033 1.00 85.88 367 LEU A O 1
ATOM 3022 N N . SER A 1 368 ? -3.693 12.007 44.018 1.00 81.25 368 SER A N 1
ATOM 3023 C CA . SER A 1 368 ? -4.206 12.142 45.389 1.00 81.25 368 SER A CA 1
ATOM 3024 C C . SER A 1 368 ? -4.705 13.552 45.682 1.00 81.25 368 SER A C 1
ATOM 3026 O O . SER A 1 368 ? -5.736 13.704 46.335 1.00 81.25 368 SER A O 1
ATOM 3028 N N . ASP A 1 369 ? -4.017 14.568 45.161 1.00 84.62 369 ASP A N 1
ATOM 3029 C CA . ASP A 1 369 ? -4.367 15.973 45.379 1.00 84.62 369 ASP A CA 1
ATOM 3030 C C . ASP A 1 369 ? -5.672 16.316 44.653 1.00 84.62 369 ASP A C 1
ATOM 3032 O O . ASP A 1 369 ? -6.564 16.938 45.231 1.00 84.62 369 ASP A O 1
ATOM 3036 N N . VAL A 1 370 ? -5.834 15.817 43.420 1.00 89.19 370 VAL A N 1
ATOM 3037 C CA . VAL A 1 370 ? -7.082 15.948 42.648 1.00 89.19 370 VAL A CA 1
ATOM 3038 C C . VAL A 1 370 ? -8.248 15.270 43.372 1.00 89.19 370 VAL A C 1
ATOM 3040 O O . VAL A 1 370 ? -9.333 15.840 43.477 1.00 89.19 370 VAL A O 1
ATOM 3043 N N . VAL A 1 371 ? -8.038 14.066 43.912 1.00 87.50 371 VAL A N 1
ATOM 3044 C CA . VAL A 1 371 ? -9.065 13.361 44.695 1.00 87.50 371 VAL A CA 1
ATOM 3045 C C . VAL A 1 371 ? -9.400 14.115 45.989 1.00 87.50 371 VAL A C 1
ATOM 3047 O O . VAL A 1 371 ? -10.577 14.184 46.352 1.00 87.50 371 VAL A O 1
ATOM 3050 N N . SER A 1 372 ? -8.413 14.709 46.670 1.00 86.44 372 SER A N 1
ATOM 3051 C CA . SER A 1 372 ? -8.647 15.538 47.863 1.00 86.44 372 SER A CA 1
ATOM 3052 C C . SER A 1 372 ? -9.498 16.764 47.533 1.00 86.44 372 SER A C 1
ATOM 3054 O O . SER A 1 372 ? -10.524 16.973 48.176 1.00 86.44 372 SER A O 1
ATOM 3056 N N . ASP A 1 373 ? -9.160 17.511 46.476 1.00 89.38 373 ASP A N 1
ATOM 3057 C CA . ASP A 1 373 ? -9.928 18.689 46.042 1.00 89.38 373 ASP A CA 1
ATOM 3058 C C . ASP A 1 373 ? -11.376 18.335 45.668 1.00 89.38 373 ASP A C 1
ATOM 3060 O O . ASP A 1 373 ? -12.317 19.052 46.026 1.00 89.38 373 ASP A O 1
ATOM 3064 N N . ILE A 1 374 ? -11.597 17.203 44.993 1.00 91.56 374 ILE A N 1
ATOM 3065 C CA . ILE A 1 374 ? -12.953 16.744 44.665 1.00 91.56 374 ILE A CA 1
ATOM 3066 C C . ILE A 1 374 ? -13.740 16.407 45.935 1.00 91.56 374 ILE A C 1
ATOM 3068 O O . ILE A 1 374 ? -14.910 16.783 46.031 1.00 91.56 374 ILE A O 1
ATOM 3072 N N . ASN A 1 375 ? -13.119 15.734 46.907 1.00 86.56 375 ASN A N 1
ATOM 3073 C CA . ASN A 1 375 ? -13.767 15.395 48.175 1.00 86.56 375 ASN A CA 1
ATOM 3074 C C . ASN A 1 375 ? -14.063 16.638 49.029 1.00 86.56 375 ASN A C 1
ATOM 3076 O O . ASN A 1 375 ? -15.140 16.729 49.610 1.00 86.56 375 ASN A O 1
ATOM 3080 N N . GLU A 1 376 ? -13.153 17.612 49.086 1.00 87.56 376 GLU A N 1
ATOM 3081 C CA . GLU A 1 376 ? -13.354 18.862 49.831 1.00 87.56 376 GLU A CA 1
ATOM 3082 C C . GLU A 1 376 ? -14.452 19.716 49.192 1.00 87.56 376 GLU A C 1
ATOM 3084 O O . GLU A 1 376 ? -15.373 20.197 49.858 1.00 87.56 376 GLU A O 1
ATOM 3089 N N . SER A 1 377 ? -14.399 19.866 47.871 1.00 85.81 377 SER A N 1
ATOM 3090 C CA . SER A 1 377 ? -15.317 20.740 47.147 1.00 85.81 377 SER A CA 1
ATOM 3091 C C . SER A 1 377 ? -16.638 20.087 46.745 1.00 85.81 377 SER A C 1
ATOM 3093 O O . SER A 1 377 ? -17.536 20.776 46.254 1.00 85.81 377 SER A O 1
ATOM 3095 N N . HIS A 1 378 ? -16.763 18.772 46.942 1.00 89.00 378 HIS A N 1
ATOM 3096 C CA . HIS A 1 378 ? -17.902 17.961 46.514 1.00 89.00 378 HIS A CA 1
ATOM 3097 C C . HIS A 1 378 ? -18.226 18.157 45.022 1.00 89.00 378 HIS A C 1
ATOM 3099 O O . HIS A 1 378 ? -19.391 18.191 44.636 1.00 89.00 378 HIS A O 1
ATOM 3105 N N . GLY A 1 379 ? -17.201 18.384 44.195 1.00 88.50 379 GLY A N 1
ATOM 3106 C CA . GLY A 1 379 ? -17.333 18.833 42.807 1.00 88.50 379 GLY A CA 1
ATOM 3107 C C . GLY A 1 379 ? -16.942 17.778 41.773 1.00 88.50 379 GLY A C 1
ATOM 3108 O O . GLY A 1 379 ? -17.103 16.575 41.982 1.00 88.50 379 GLY A O 1
ATOM 3109 N N . LEU A 1 380 ? -16.426 18.236 40.631 1.00 94.81 380 LEU A N 1
ATOM 3110 C CA . LEU A 1 380 ? -15.828 17.382 39.608 1.00 94.81 380 LEU A CA 1
ATOM 3111 C C . LEU A 1 380 ? -14.595 18.047 38.996 1.00 94.81 380 LEU A C 1
ATOM 3113 O O . LEU A 1 380 ? -14.486 19.273 39.038 1.00 94.81 380 LEU A O 1
ATOM 3117 N N . ARG A 1 381 ? -13.730 17.233 38.385 1.00 94.81 381 ARG A N 1
ATOM 3118 C CA . ARG A 1 381 ? -12.572 17.650 37.585 1.00 94.81 381 ARG A CA 1
ATOM 3119 C C . ARG A 1 381 ? -12.489 16.856 36.294 1.00 94.81 381 ARG A C 1
ATOM 3121 O O . ARG A 1 381 ? -12.676 15.637 36.305 1.00 94.81 381 ARG A O 1
ATOM 3128 N N . VAL A 1 382 ? -12.179 17.530 35.191 1.00 95.44 382 VAL A N 1
ATOM 3129 C CA . VAL A 1 382 ? -11.806 16.876 33.935 1.00 95.44 382 VAL A CA 1
ATOM 3130 C C . VAL A 1 382 ? -10.291 16.733 33.919 1.00 95.44 382 VAL A C 1
ATOM 3132 O O . VAL A 1 382 ? -9.575 17.698 34.162 1.00 95.44 382 VAL A O 1
ATOM 3135 N N . LEU A 1 383 ? -9.785 15.536 33.645 1.00 94.69 383 LEU A N 1
ATOM 3136 C CA . LEU A 1 383 ? -8.345 15.315 33.538 1.00 94.69 383 LEU A CA 1
ATOM 3137 C C . LEU A 1 383 ? -7.826 15.807 32.183 1.00 94.69 383 LEU A C 1
ATOM 3139 O O . LEU A 1 383 ? -8.572 15.872 31.198 1.00 94.69 383 LEU A O 1
ATOM 3143 N N . GLU A 1 384 ? -6.535 16.139 32.119 1.00 91.69 384 GLU A N 1
ATOM 3144 C CA . GLU A 1 384 ? -5.871 16.328 30.828 1.00 91.69 384 GLU A CA 1
ATOM 3145 C C . GLU A 1 384 ? -6.003 15.075 29.951 1.00 91.69 384 GLU A C 1
ATOM 3147 O O . GLU A 1 384 ? -6.351 13.985 30.404 1.00 91.69 384 GLU A O 1
ATOM 3152 N N . GLU A 1 385 ? -5.759 15.237 28.655 1.00 90.69 385 GLU A N 1
ATOM 3153 C CA . GLU A 1 385 ? -5.807 14.118 27.724 1.00 90.69 385 GLU A CA 1
ATOM 3154 C C . GLU A 1 385 ? -4.723 13.091 28.072 1.00 90.69 385 GLU A C 1
ATOM 3156 O O . GLU A 1 385 ? -3.533 13.404 28.111 1.00 90.69 385 GLU A O 1
ATOM 3161 N N . LEU A 1 386 ? -5.163 11.869 28.358 1.00 87.56 386 LEU A N 1
ATOM 3162 C CA . LEU A 1 386 ? -4.321 10.749 28.758 1.00 87.56 386 LEU A CA 1
ATOM 3163 C C . LEU A 1 386 ? -4.255 9.728 27.624 1.00 87.56 386 LEU A C 1
ATOM 3165 O O . LEU A 1 386 ? -5.232 9.544 26.892 1.00 87.56 386 LEU A O 1
ATOM 3169 N N . SER A 1 387 ? -3.124 9.026 27.514 1.00 85.75 387 SER A N 1
ATOM 3170 C CA . SER A 1 387 ? -3.050 7.829 26.676 1.00 85.75 387 SER A CA 1
ATOM 3171 C C . SER A 1 387 ? -4.023 6.764 27.194 1.00 85.75 387 SER A C 1
ATOM 3173 O O . SER A 1 387 ? -4.385 6.768 28.371 1.00 85.75 387 SER A O 1
ATOM 3175 N N . GLU A 1 388 ? -4.449 5.834 26.337 1.00 78.88 388 GLU A N 1
ATOM 3176 C CA . GLU A 1 388 ? -5.357 4.760 26.763 1.00 78.88 388 GLU A CA 1
ATOM 3177 C C . GLU A 1 388 ? -4.776 3.957 27.936 1.00 78.88 388 GLU A C 1
ATOM 3179 O O . GLU A 1 388 ? -5.496 3.658 28.882 1.00 78.88 388 GLU A O 1
ATOM 3184 N N . GLU A 1 389 ? -3.468 3.692 27.928 1.00 78.50 389 GLU A N 1
ATOM 3185 C CA . GLU A 1 389 ? -2.756 3.018 29.021 1.00 78.50 389 GLU A CA 1
ATOM 3186 C C . GLU A 1 389 ? -2.846 3.809 30.337 1.00 78.50 389 GLU A C 1
ATOM 3188 O O . GLU A 1 389 ? -3.215 3.257 31.374 1.00 78.50 389 GLU A O 1
ATOM 3193 N N . ASP A 1 390 ? -2.602 5.121 30.288 1.00 83.88 390 ASP A N 1
ATOM 3194 C CA . ASP A 1 390 ? -2.655 5.989 31.470 1.00 83.88 390 ASP A CA 1
ATOM 3195 C C . ASP A 1 390 ? -4.073 6.140 32.026 1.00 83.88 390 ASP A C 1
ATOM 3197 O O . ASP A 1 390 ? -4.261 6.208 33.243 1.00 83.88 390 ASP A O 1
ATOM 3201 N N . LYS A 1 391 ? -5.090 6.160 31.153 1.00 84.38 391 LYS A N 1
ATOM 3202 C CA . LYS A 1 391 ? -6.493 6.180 31.584 1.00 84.38 391 LYS A CA 1
ATOM 3203 C C . LYS A 1 391 ? -6.809 4.970 32.459 1.00 84.38 391 LYS A C 1
ATOM 3205 O O . LYS A 1 391 ? -7.428 5.137 33.509 1.00 84.38 391 LYS A O 1
ATOM 3210 N N . TYR A 1 392 ? -6.380 3.768 32.063 1.00 81.00 392 TYR A N 1
ATOM 3211 C CA . TYR A 1 392 ? -6.623 2.553 32.851 1.00 81.00 392 TYR A CA 1
ATOM 3212 C C . TYR A 1 392 ? -5.949 2.609 34.218 1.00 81.00 392 TYR A C 1
ATOM 3214 O O . TYR A 1 392 ? -6.536 2.181 35.213 1.00 81.00 392 TYR A O 1
ATOM 3222 N N . GLU A 1 393 ? -4.740 3.155 34.279 1.00 80.62 393 GLU A N 1
ATOM 3223 C CA . GLU A 1 393 ? -3.992 3.280 35.523 1.00 80.62 393 GLU A CA 1
ATOM 3224 C C . GLU A 1 393 ? -4.678 4.243 36.497 1.00 80.62 393 GLU A C 1
ATOM 3226 O O . GLU A 1 393 ? -4.905 3.902 37.658 1.00 80.62 393 GLU A O 1
ATOM 3231 N N . VAL A 1 394 ? -5.115 5.403 36.001 1.00 85.50 394 VAL A N 1
ATOM 3232 C CA . VAL A 1 394 ? -5.877 6.377 36.790 1.00 85.50 394 VAL A CA 1
ATOM 3233 C C . VAL A 1 394 ? -7.210 5.793 37.254 1.00 85.50 394 VAL A C 1
ATOM 3235 O O . VAL A 1 394 ? -7.556 5.940 38.424 1.00 85.50 394 VAL A O 1
ATOM 3238 N N . ILE A 1 395 ? -7.947 5.098 36.379 1.00 84.38 395 ILE A N 1
ATOM 3239 C CA . ILE A 1 395 ? -9.215 4.445 36.741 1.00 84.38 395 ILE A CA 1
ATOM 3240 C C . ILE A 1 395 ? -9.011 3.455 37.888 1.00 84.38 395 ILE A C 1
ATOM 3242 O O . ILE A 1 395 ? -9.786 3.449 38.844 1.00 84.38 395 ILE A O 1
ATOM 3246 N N . ASP A 1 396 ? -7.975 2.626 37.806 1.00 79.25 396 ASP A N 1
ATOM 3247 C CA . ASP A 1 396 ? -7.684 1.611 38.813 1.00 79.25 396 ASP A CA 1
ATOM 3248 C C . ASP A 1 396 ? -7.324 2.240 40.168 1.00 79.25 396 ASP A C 1
ATOM 3250 O O . ASP A 1 396 ? -7.876 1.848 41.199 1.00 79.25 396 ASP A O 1
ATOM 3254 N N . ILE A 1 397 ? -6.488 3.286 40.169 1.00 80.94 397 ILE A N 1
ATOM 3255 C CA . ILE A 1 397 ? -6.142 4.029 41.388 1.00 80.94 397 ILE A CA 1
ATOM 3256 C C . ILE A 1 397 ? -7.384 4.701 41.988 1.00 80.94 397 ILE A C 1
ATOM 3258 O O . ILE A 1 397 ? -7.647 4.540 43.181 1.00 80.94 397 ILE A O 1
ATOM 3262 N N . VAL A 1 398 ? -8.173 5.416 41.176 1.00 82.12 398 VAL A N 1
ATOM 3263 C CA . VAL A 1 398 ? -9.357 6.150 41.648 1.00 82.12 398 VAL A CA 1
ATOM 3264 C C . VAL A 1 398 ? -10.466 5.207 42.120 1.00 82.12 398 VAL A C 1
ATOM 3266 O O . VAL A 1 398 ? -11.182 5.537 43.060 1.00 82.12 398 VAL A O 1
ATOM 3269 N N . SER A 1 399 ? -10.579 4.002 41.552 1.00 76.75 399 SER A N 1
ATOM 3270 C CA . SER A 1 399 ? -11.595 3.019 41.961 1.00 76.75 399 SER A CA 1
ATOM 3271 C C . SER A 1 399 ? -11.489 2.577 43.429 1.00 76.75 399 SER A C 1
ATOM 3273 O O . SER A 1 399 ? -12.446 2.035 43.980 1.00 76.75 399 SER A O 1
ATOM 3275 N N . LYS A 1 400 ? -10.352 2.850 44.086 1.00 77.88 400 LYS A N 1
ATOM 3276 C CA . LYS A 1 400 ? -10.140 2.628 45.524 1.00 77.88 400 LYS A CA 1
ATOM 3277 C C . LYS A 1 400 ? -10.840 3.676 46.403 1.00 77.88 400 LYS A C 1
ATOM 3279 O O . LYS A 1 400 ? -10.960 3.462 47.607 1.00 77.88 400 LYS A O 1
ATOM 3284 N N . PHE A 1 401 ? -11.310 4.785 45.828 1.00 78.25 401 PHE A N 1
ATOM 3285 C CA . PHE A 1 401 ? -12.023 5.853 46.528 1.00 78.25 401 PHE A CA 1
ATOM 3286 C C . PHE A 1 401 ? -13.536 5.724 46.286 1.00 78.25 401 PHE A C 1
ATOM 3288 O O . PHE A 1 401 ? -14.025 6.104 45.222 1.00 78.25 401 PHE A O 1
ATOM 3295 N N . PRO A 1 402 ? -14.316 5.227 47.263 1.00 72.81 402 PRO A N 1
ATOM 3296 C CA . PRO A 1 402 ? -15.733 4.906 47.061 1.00 72.81 402 PRO A CA 1
ATOM 3297 C C . PRO A 1 402 ? -16.626 6.137 46.834 1.00 72.81 402 PRO A C 1
ATOM 3299 O O . PRO A 1 402 ? -17.758 5.997 46.382 1.00 72.81 402 PRO A O 1
ATOM 3302 N N . THR A 1 403 ? -16.133 7.336 47.151 1.00 82.50 403 THR A N 1
ATOM 3303 C CA . THR A 1 403 ? -16.833 8.615 46.970 1.00 82.50 403 THR A CA 1
ATOM 3304 C C . THR A 1 403 ? -16.565 9.264 45.615 1.00 82.50 403 THR A C 1
ATOM 3306 O O . THR A 1 403 ? -17.083 10.348 45.358 1.00 82.50 403 THR A O 1
ATOM 3309 N N . ILE A 1 404 ? -15.761 8.644 44.744 1.00 86.88 404 ILE A N 1
ATOM 3310 C CA . ILE A 1 404 ? -15.408 9.197 43.436 1.00 86.88 404 ILE A CA 1
ATOM 3311 C C . ILE A 1 404 ? -15.979 8.314 42.328 1.00 86.88 404 ILE A C 1
ATOM 3313 O O . ILE A 1 404 ? -15.670 7.132 42.211 1.00 86.88 404 ILE A O 1
ATOM 3317 N N . MET A 1 405 ? -16.803 8.920 41.483 1.00 85.88 405 MET A N 1
ATOM 3318 C CA . MET A 1 405 ? -17.252 8.355 40.221 1.00 85.88 405 MET A CA 1
ATOM 3319 C C . MET A 1 405 ? -16.348 8.797 39.076 1.00 85.88 405 MET A C 1
ATOM 3321 O O . MET A 1 405 ? -15.840 9.919 39.069 1.00 85.88 405 MET A O 1
ATOM 3325 N N . ILE A 1 406 ? -16.197 7.915 38.090 1.00 89.94 406 ILE A N 1
ATOM 3326 C CA . ILE A 1 406 ? -15.406 8.160 36.888 1.00 89.94 406 ILE A CA 1
ATOM 3327 C C . ILE A 1 406 ? -16.322 8.045 35.677 1.00 89.94 406 ILE A C 1
ATOM 3329 O O . ILE A 1 406 ? -16.960 7.010 35.487 1.00 89.94 406 ILE A O 1
ATOM 3333 N N . ASP A 1 407 ? -16.349 9.089 34.858 1.00 88.12 407 ASP A N 1
ATOM 3334 C CA . ASP A 1 407 ? -17.033 9.123 33.568 1.00 88.12 407 ASP A CA 1
ATOM 3335 C C . ASP A 1 407 ? -16.004 9.383 32.451 1.00 88.12 407 ASP A C 1
ATOM 3337 O O . ASP A 1 407 ? -15.003 10.063 32.674 1.00 88.12 407 ASP A O 1
ATOM 3341 N N . GLU A 1 408 ? -16.242 8.882 31.235 1.00 90.88 408 GLU A N 1
ATOM 3342 C CA . GLU A 1 408 ? -15.481 9.288 30.043 1.00 90.88 408 GLU A CA 1
ATOM 3343 C C . GLU A 1 408 ? -16.356 10.173 29.150 1.00 90.88 408 GLU A C 1
ATOM 3345 O O . GLU A 1 408 ? -17.440 9.773 28.720 1.00 90.88 408 GLU A O 1
ATOM 3350 N N . VAL A 1 409 ? -15.899 11.400 28.887 1.00 88.88 409 VAL A N 1
ATOM 3351 C CA . VAL A 1 409 ? -16.639 12.403 28.108 1.00 88.88 409 VAL A CA 1
ATOM 3352 C C . VAL A 1 409 ? -15.704 13.052 27.094 1.00 88.88 409 VAL A C 1
ATOM 3354 O O . VAL A 1 409 ? -14.668 13.600 27.464 1.00 88.88 409 VAL A O 1
ATOM 3357 N N . ASP A 1 410 ? -16.066 12.991 25.808 1.00 85.69 410 ASP A N 1
ATOM 3358 C CA . ASP A 1 410 ? -15.237 13.468 24.688 1.00 85.69 410 ASP A CA 1
ATOM 3359 C C . ASP A 1 410 ? -13.788 12.927 24.741 1.00 85.69 410 ASP A C 1
ATOM 3361 O O . ASP A 1 410 ? -12.826 13.653 24.498 1.00 85.69 410 ASP A O 1
ATOM 3365 N N . GLY A 1 411 ? -13.624 11.646 25.098 1.00 83.94 411 GLY A N 1
ATOM 3366 C CA . GLY A 1 411 ? -12.321 10.972 25.153 1.00 83.94 411 GLY A CA 1
ATOM 3367 C C . GLY A 1 411 ? -11.442 11.340 26.355 1.00 83.94 411 GLY A C 1
ATOM 3368 O O . GLY A 1 411 ? -10.275 10.949 26.384 1.00 83.94 411 GLY A O 1
ATOM 3369 N N . ARG A 1 412 ? -11.969 12.076 27.343 1.00 91.19 412 ARG A N 1
ATOM 3370 C CA . ARG A 1 412 ? -11.264 12.448 28.582 1.00 91.19 412 ARG A CA 1
ATOM 3371 C C . ARG A 1 412 ? -11.944 11.863 29.809 1.00 91.19 412 ARG A C 1
ATOM 3373 O O . ARG A 1 412 ? -13.168 11.737 29.841 1.00 91.19 412 ARG A O 1
ATOM 3380 N N . LEU A 1 413 ? -11.146 11.552 30.829 1.00 93.88 413 LEU A N 1
ATOM 3381 C CA . LEU A 1 413 ? -11.662 11.104 32.118 1.00 93.88 413 LEU A CA 1
ATOM 3382 C C . LEU A 1 413 ? -12.178 12.287 32.935 1.00 93.88 413 LEU A C 1
ATOM 3384 O O . LEU A 1 413 ? -11.537 13.334 33.024 1.00 93.88 413 LEU A O 1
ATOM 3388 N N . VAL A 1 414 ? -13.331 12.086 33.558 1.00 94.38 414 VAL A N 1
ATOM 3389 C CA . VAL A 1 414 ? -13.997 13.034 34.442 1.00 94.38 414 VAL A CA 1
ATOM 3390 C C . VAL A 1 414 ? -14.156 12.365 35.795 1.00 94.38 414 VAL A C 1
ATOM 3392 O O . VAL A 1 414 ? -14.840 11.350 35.912 1.00 94.38 414 VAL A O 1
ATOM 3395 N N . LEU A 1 415 ? -13.518 12.934 36.813 1.00 94.56 415 LEU A N 1
ATOM 3396 C CA . LEU A 1 415 ? -13.621 12.474 38.191 1.00 94.56 415 LEU A CA 1
ATOM 3397 C C . LEU A 1 415 ? -14.648 13.338 38.914 1.00 94.56 415 LEU A C 1
ATOM 3399 O O . LEU A 1 415 ? -14.563 14.565 38.880 1.00 94.56 415 LEU A O 1
ATOM 3403 N N . ARG A 1 416 ? -15.629 12.720 39.566 1.00 94.00 416 ARG A N 1
ATOM 3404 C CA . ARG A 1 416 ? -16.751 13.428 40.189 1.00 94.00 416 ARG A CA 1
ATOM 3405 C C . ARG A 1 416 ? -17.055 12.873 41.566 1.00 94.00 416 ARG A C 1
ATOM 3407 O O . ARG A 1 416 ? -17.126 11.664 41.742 1.00 94.00 416 ARG A O 1
ATOM 3414 N N . TYR A 1 417 ? -17.333 13.756 42.515 1.00 91.19 417 TYR A N 1
ATOM 3415 C CA . TYR A 1 417 ? -17.812 13.350 43.825 1.00 91.19 417 TYR A CA 1
ATOM 3416 C C . TYR A 1 417 ? -19.209 12.717 43.737 1.00 91.19 417 TYR A C 1
ATOM 3418 O O . TYR A 1 417 ? -20.129 13.264 43.114 1.00 91.19 417 TYR A O 1
ATOM 3426 N N . HIS A 1 418 ? -19.377 11.574 44.390 1.00 86.88 418 HIS A N 1
ATOM 3427 C CA . HIS A 1 418 ? -20.641 10.875 44.525 1.00 86.88 418 HIS A CA 1
ATOM 3428 C C . HIS A 1 418 ? -20.889 10.504 45.986 1.00 86.88 418 HIS A C 1
ATOM 3430 O O . HIS A 1 418 ? -20.195 9.675 46.574 1.00 86.88 418 HIS A O 1
ATOM 3436 N N . ASP A 1 419 ? -21.906 11.131 46.573 1.00 79.88 419 ASP A N 1
ATOM 3437 C CA . ASP A 1 419 ? -22.289 10.879 47.956 1.00 79.88 419 ASP A CA 1
ATOM 3438 C C . ASP A 1 419 ? -23.214 9.661 48.028 1.00 79.88 419 ASP A C 1
ATOM 3440 O O . ASP A 1 419 ? -24.435 9.776 47.866 1.00 79.88 419 ASP A O 1
ATOM 3444 N N . ILE A 1 420 ? -22.625 8.502 48.309 1.00 65.88 420 ILE A N 1
ATOM 3445 C CA . ILE A 1 420 ? -23.344 7.236 48.490 1.00 65.88 420 ILE A CA 1
ATOM 3446 C C . ILE A 1 420 ? -23.898 7.033 49.912 1.00 65.88 420 ILE A C 1
ATOM 3448 O O . ILE A 1 420 ? -24.620 6.064 50.139 1.00 65.88 420 ILE A O 1
ATOM 3452 N N . PHE A 1 421 ? -23.585 7.913 50.873 1.00 59.97 421 PHE A N 1
ATOM 3453 C CA . PHE A 1 421 ? -23.826 7.657 52.301 1.00 59.97 421 PHE A CA 1
ATOM 3454 C C . PHE A 1 421 ? -24.925 8.521 52.931 1.00 59.97 421 PHE A C 1
ATOM 3456 O O . PHE A 1 421 ? -25.483 8.125 53.954 1.00 59.97 421 PHE A O 1
ATOM 3463 N N . SER A 1 422 ? -25.271 9.675 52.352 1.00 65.19 422 SER A N 1
ATOM 3464 C CA . SER A 1 422 ? -26.345 10.530 52.888 1.00 65.19 422 SER A CA 1
ATOM 3465 C C . SER A 1 422 ? -27.712 10.310 52.217 1.00 65.19 422 SER A C 1
ATOM 3467 O O . SER A 1 422 ? -27.814 9.763 51.113 1.00 65.19 422 SER A O 1
ATOM 3469 N N . SER A 1 423 ? -28.789 10.727 52.891 1.00 69.50 423 SER A N 1
ATOM 3470 C CA . SER A 1 423 ? -30.168 10.580 52.410 1.00 69.50 423 SER A CA 1
ATOM 3471 C C . SER A 1 423 ? -30.398 11.293 51.069 1.00 69.50 423 SER A C 1
ATOM 3473 O O . SER A 1 423 ? -29.807 12.332 50.778 1.00 69.50 423 SER A O 1
ATOM 3475 N N . CYS A 1 424 ? -31.261 10.721 50.221 1.00 70.50 424 CYS A N 1
ATOM 3476 C CA . CYS A 1 424 ? -31.614 11.332 48.940 1.00 70.50 424 CYS A CA 1
ATOM 3477 C C . CYS A 1 424 ? -32.539 12.540 49.161 1.00 70.50 424 CYS A C 1
ATOM 3479 O O . CYS A 1 424 ? -33.628 12.360 49.715 1.00 70.50 424 CYS A O 1
ATOM 3481 N N . PRO A 1 425 ? -32.152 13.752 48.725 1.00 78.06 425 PRO A N 1
ATOM 3482 C CA . PRO A 1 425 ? -33.015 14.919 48.824 1.00 78.06 425 PRO A CA 1
ATOM 3483 C C . PRO A 1 425 ? -34.119 14.893 47.757 1.00 78.06 425 PRO A C 1
ATOM 3485 O O . PRO A 1 425 ? -34.037 14.183 46.752 1.00 78.06 425 PRO A O 1
ATOM 3488 N N . GLU A 1 426 ? -35.146 15.723 47.935 1.00 85.50 426 GLU A N 1
ATOM 3489 C CA . GLU A 1 426 ? -36.193 15.900 46.929 1.00 85.50 426 GLU A CA 1
ATOM 3490 C C . GLU A 1 426 ? -35.668 16.728 45.738 1.00 85.50 426 GLU A C 1
ATOM 3492 O O . GLU A 1 426 ? -35.618 17.961 45.759 1.00 85.50 426 GLU A O 1
ATOM 3497 N N . PHE A 1 427 ? -35.258 16.040 44.669 1.00 86.25 427 PHE A N 1
ATOM 3498 C CA . PHE A 1 427 ? -34.572 16.661 43.529 1.00 86.25 427 PHE A CA 1
ATOM 3499 C C . PHE A 1 427 ? -35.385 17.731 42.794 1.00 86.25 427 PHE A C 1
ATOM 3501 O O . PHE A 1 427 ? -34.796 18.662 42.243 1.00 86.25 427 PHE A O 1
ATOM 3508 N N . TYR A 1 428 ? -36.714 17.599 42.734 1.00 85.88 428 TYR A N 1
ATOM 3509 C CA . TYR A 1 428 ? -37.566 18.574 42.049 1.00 85.88 428 TYR A CA 1
ATOM 3510 C C . TYR A 1 428 ? -37.506 19.938 42.747 1.00 85.88 428 TYR A C 1
ATOM 3512 O O . TYR A 1 428 ? -37.209 20.945 42.103 1.00 85.88 428 TYR A O 1
ATOM 3520 N N . SER A 1 429 ? -37.694 19.940 44.067 1.00 88.81 429 SER A N 1
ATOM 3521 C CA . SER A 1 429 ? -37.644 21.130 44.917 1.00 88.81 429 SER A CA 1
ATOM 3522 C C . SER A 1 429 ? -36.271 21.808 44.851 1.00 88.81 429 SER A C 1
ATOM 3524 O O . SER A 1 429 ? -36.195 23.013 44.613 1.00 88.81 429 SER A O 1
ATOM 3526 N N . LEU A 1 430 ? -35.178 21.033 44.912 1.00 90.56 430 LEU A N 1
ATOM 3527 C CA . LEU A 1 430 ? -33.813 21.561 44.764 1.00 90.56 430 LEU A CA 1
ATOM 3528 C C . LEU A 1 430 ? -33.554 22.196 43.392 1.00 90.56 430 LEU A C 1
ATOM 3530 O O . LEU A 1 430 ? -32.966 23.273 43.302 1.00 90.56 430 LEU A O 1
ATOM 3534 N N . LYS A 1 431 ? -33.994 21.554 42.302 1.00 90.06 431 LYS A N 1
ATOM 3535 C CA . LYS A 1 431 ? -33.832 22.114 40.949 1.00 90.06 431 LYS A CA 1
ATOM 3536 C C . LYS A 1 431 ? -34.648 23.391 40.760 1.00 90.06 431 LYS A C 1
ATOM 3538 O O . LYS A 1 431 ? -34.177 24.304 40.079 1.00 90.06 431 LYS A O 1
ATOM 3543 N N . LEU A 1 432 ? -35.847 23.461 41.343 1.00 91.44 432 LEU A N 1
ATOM 3544 C CA . LEU A 1 432 ? -36.688 24.656 41.301 1.00 91.44 432 LEU A CA 1
ATOM 3545 C C . LEU A 1 432 ? -36.013 25.818 42.041 1.00 91.44 432 LEU A C 1
ATOM 3547 O O . LEU A 1 432 ? -35.796 26.866 41.435 1.00 91.44 432 LEU A O 1
ATOM 3551 N N . GLN A 1 433 ? -35.574 25.586 43.280 1.00 93.75 433 GLN A N 1
ATOM 3552 C CA . GLN A 1 433 ? -34.852 26.571 44.088 1.00 93.75 433 GLN A CA 1
ATOM 3553 C C . GLN A 1 433 ? -33.573 27.052 43.388 1.00 93.75 433 GLN A C 1
ATOM 3555 O O . GLN A 1 433 ? -33.360 28.253 43.226 1.00 93.75 433 GLN A O 1
ATOM 3560 N N . GLY A 1 434 ? -32.750 26.128 42.880 1.00 94.50 434 GLY A N 1
ATOM 3561 C CA . GLY A 1 434 ? -31.537 26.483 42.145 1.00 94.50 434 GLY A CA 1
ATOM 3562 C C . GLY A 1 434 ? -31.830 27.267 40.861 1.00 94.50 434 GLY A C 1
ATOM 3563 O O . GLY A 1 434 ? -31.056 28.138 40.463 1.00 94.50 434 GLY A O 1
ATOM 3564 N N . ARG A 1 435 ? -32.948 26.988 40.177 1.00 93.69 435 ARG A N 1
ATOM 3565 C CA . ARG A 1 435 ? -33.359 27.742 38.982 1.00 93.69 435 ARG A CA 1
ATOM 3566 C C . ARG A 1 435 ? -33.764 29.171 39.335 1.00 93.69 435 ARG A C 1
ATOM 3568 O O . ARG A 1 435 ? -33.379 30.083 38.603 1.00 93.69 435 ARG A O 1
ATOM 3575 N N . GLU A 1 436 ? -34.525 29.359 40.408 1.00 95.31 436 GLU A N 1
ATOM 3576 C CA . GLU A 1 436 ? -34.916 30.682 40.907 1.00 95.31 436 GLU A CA 1
ATOM 3577 C C . GLU A 1 436 ? -33.691 31.492 41.341 1.00 95.31 436 GLU A C 1
ATOM 3579 O O . GLU A 1 436 ? -33.525 32.629 40.895 1.00 95.31 436 GLU A O 1
ATOM 3584 N N . ALA A 1 437 ? -32.774 30.878 42.094 1.00 95.31 437 ALA A N 1
ATOM 3585 C CA . ALA A 1 437 ? -31.500 31.483 42.480 1.00 95.31 437 ALA A CA 1
ATOM 3586 C C . ALA A 1 437 ? -30.692 31.945 41.253 1.00 95.31 437 ALA A C 1
ATOM 3588 O O . ALA A 1 437 ? -30.251 33.094 41.186 1.00 95.31 437 ALA A O 1
ATOM 3589 N N . PHE A 1 438 ? -30.596 31.106 40.215 1.00 94.56 438 PHE A N 1
ATOM 3590 C CA . PHE A 1 438 ? -29.878 31.454 38.988 1.00 94.56 438 PHE A CA 1
ATOM 3591 C C . PHE A 1 438 ? -30.513 32.634 38.237 1.00 94.56 438 PHE A C 1
ATOM 3593 O O . PHE A 1 438 ? -29.799 33.460 37.664 1.00 94.56 438 PHE A O 1
ATOM 3600 N N . ILE A 1 439 ? -31.850 32.724 38.216 1.00 94.31 439 ILE A N 1
ATOM 3601 C CA . ILE A 1 439 ? -32.581 33.856 37.617 1.00 94.31 439 ILE A CA 1
ATOM 3602 C C . ILE A 1 439 ? -32.312 35.139 38.411 1.00 94.31 439 ILE A C 1
ATOM 3604 O O . ILE A 1 439 ? -32.058 36.187 37.814 1.00 94.31 439 ILE A O 1
ATOM 3608 N N . ASN A 1 440 ? -32.279 35.034 39.739 1.00 95.06 440 ASN A N 1
ATOM 3609 C CA . ASN A 1 440 ? -32.009 36.138 40.658 1.00 95.06 440 ASN A CA 1
ATOM 3610 C C . ASN A 1 440 ? -30.518 36.502 40.770 1.00 95.06 440 ASN A C 1
ATOM 3612 O O . ASN A 1 440 ? -30.172 37.418 41.512 1.00 95.06 440 ASN A O 1
ATOM 3616 N N . LYS A 1 441 ? -29.640 35.837 40.001 1.00 95.06 441 LYS A N 1
ATOM 3617 C CA . LYS A 1 441 ? -28.172 35.996 40.021 1.00 95.06 441 LYS A CA 1
ATOM 3618 C C . LYS A 1 441 ? -27.517 35.629 41.359 1.00 95.06 441 LYS A C 1
ATOM 3620 O O . LYS A 1 441 ? -26.383 36.029 41.610 1.00 95.06 441 LYS A O 1
ATOM 3625 N N . ASP A 1 442 ? -28.199 34.844 42.183 1.00 96.06 442 ASP A N 1
ATOM 3626 C CA . ASP A 1 442 ? -27.621 34.222 43.369 1.00 96.06 442 ASP A CA 1
ATOM 3627 C C . ASP A 1 442 ? -26.913 32.921 42.962 1.00 96.06 442 ASP A C 1
ATOM 3629 O O . ASP A 1 442 ? -27.487 31.826 42.911 1.00 96.06 442 ASP A O 1
ATOM 3633 N N . TYR A 1 443 ? -25.651 33.067 42.560 1.00 95.81 443 TYR A N 1
ATOM 3634 C CA . TYR A 1 443 ? -24.870 31.954 42.030 1.00 95.81 443 TYR A CA 1
ATOM 3635 C C . TYR A 1 443 ? -24.357 31.010 43.115 1.00 95.81 443 TYR A C 1
ATOM 3637 O O . TYR A 1 443 ? -24.172 29.836 42.813 1.00 95.81 443 TYR A O 1
ATOM 3645 N N . ASP A 1 444 ? -24.169 31.475 44.352 1.00 94.75 444 ASP A N 1
ATOM 3646 C CA . ASP A 1 444 ? -23.733 30.609 45.452 1.00 94.75 444 ASP A CA 1
ATOM 3647 C C . ASP A 1 444 ? -24.840 29.603 45.799 1.00 94.75 444 ASP A C 1
ATOM 3649 O O . ASP A 1 444 ? -24.595 28.397 45.761 1.00 94.75 444 ASP A O 1
ATOM 3653 N N . THR A 1 445 ? -26.080 30.076 45.969 1.00 94.31 445 THR A N 1
ATOM 3654 C CA . THR A 1 445 ? -27.243 29.197 46.180 1.00 94.31 445 THR A CA 1
ATOM 3655 C C . THR A 1 445 ? -27.506 28.303 44.963 1.00 94.31 445 THR A C 1
ATOM 3657 O O . THR A 1 445 ? -27.865 27.135 45.103 1.00 94.31 445 THR A O 1
ATOM 3660 N N . THR A 1 446 ? -27.287 28.807 43.738 1.00 95.94 446 THR A N 1
ATOM 3661 C CA . THR A 1 446 ? -27.384 27.961 42.534 1.00 95.94 446 THR A CA 1
ATOM 3662 C C . THR A 1 446 ? -26.394 26.799 42.596 1.00 95.94 446 THR A C 1
ATOM 3664 O O . THR A 1 446 ? -26.774 25.657 42.325 1.00 95.94 446 THR A O 1
ATOM 3667 N N . ILE A 1 447 ? -25.128 27.088 42.913 1.00 95.44 447 ILE A N 1
ATOM 3668 C CA . ILE A 1 447 ? -24.074 26.079 42.997 1.00 95.44 447 ILE A CA 1
ATOM 3669 C C . ILE A 1 447 ? -24.440 25.055 44.062 1.00 95.44 447 ILE A C 1
ATOM 3671 O O . ILE A 1 447 ? -24.442 23.872 43.753 1.00 95.44 447 ILE A O 1
ATOM 3675 N N . GLU A 1 448 ? -24.836 25.486 45.257 1.00 93.50 448 GLU A N 1
ATOM 3676 C CA . GLU A 1 448 ? -25.231 24.588 46.344 1.00 93.50 448 GLU A CA 1
ATOM 3677 C C . GLU A 1 448 ? -26.349 23.619 45.921 1.00 93.50 448 GLU A C 1
ATOM 3679 O O . GLU A 1 448 ? -26.164 22.398 45.961 1.00 93.50 448 GLU A O 1
ATOM 3684 N N . CYS A 1 449 ? -27.474 24.137 45.410 1.00 92.81 449 CYS A N 1
ATOM 3685 C CA . CYS A 1 449 ? -28.615 23.307 45.021 1.00 92.81 449 CYS A CA 1
ATOM 3686 C C . CYS A 1 449 ? -28.273 22.321 43.895 1.00 92.81 449 CYS A C 1
ATOM 3688 O O . CYS A 1 449 ? -28.614 21.137 43.974 1.00 92.81 449 CYS A O 1
ATOM 3690 N N . TYR A 1 450 ? -27.619 22.785 42.824 1.00 94.12 450 TYR A N 1
ATOM 3691 C CA . TYR A 1 450 ? -27.287 21.907 41.700 1.00 94.12 450 TYR A CA 1
ATOM 3692 C C . TYR A 1 450 ? -26.137 20.953 42.026 1.00 94.12 450 TYR A C 1
ATOM 3694 O O . TYR A 1 450 ? -26.110 19.860 41.458 1.00 94.12 450 TYR A O 1
ATOM 3702 N N . ASN A 1 451 ? -25.234 21.305 42.945 1.00 92.00 451 ASN A N 1
ATOM 3703 C CA . ASN A 1 451 ? -24.166 20.411 43.372 1.00 92.00 451 ASN A CA 1
ATOM 3704 C C . ASN A 1 451 ? -24.739 19.247 44.188 1.00 92.00 451 ASN A C 1
ATOM 3706 O O . ASN A 1 451 ? -24.437 18.103 43.874 1.00 92.00 451 ASN A O 1
ATOM 3710 N N . MET A 1 452 ? -25.683 19.492 45.107 1.00 89.12 452 MET A N 1
ATOM 3711 C CA . MET A 1 452 ? -26.410 18.416 45.810 1.00 89.12 452 MET A CA 1
ATOM 3712 C C . MET A 1 452 ? -27.122 17.448 44.854 1.00 89.12 452 MET A C 1
ATOM 3714 O O . MET A 1 452 ? -27.166 16.240 45.082 1.00 89.12 452 MET A O 1
ATOM 3718 N N . VAL A 1 453 ? -27.693 17.967 43.763 1.00 89.56 453 VAL A N 1
ATOM 3719 C CA . VAL A 1 453 ? -28.301 17.128 42.719 1.00 89.56 453 VAL A CA 1
ATOM 3720 C C . VAL A 1 453 ? -27.225 16.339 41.966 1.00 89.56 453 VAL A C 1
ATOM 3722 O O . VAL A 1 453 ? -27.403 15.151 41.703 1.00 89.56 453 VAL A O 1
ATOM 3725 N N . CYS A 1 454 ? -26.119 16.994 41.605 1.00 89.81 454 CYS A N 1
ATOM 3726 C CA . CYS A 1 454 ? -25.013 16.393 40.867 1.00 89.81 454 CYS A CA 1
ATOM 3727 C C . CYS A 1 454 ? -24.391 15.233 41.652 1.00 89.81 454 CYS A C 1
ATOM 3729 O O . CYS A 1 454 ? -24.287 14.131 41.124 1.00 89.81 454 CYS A O 1
ATOM 3731 N N . THR A 1 455 ? -24.069 15.442 42.928 1.00 88.50 455 THR A N 1
ATOM 3732 C CA . THR A 1 455 ? -23.392 14.456 43.782 1.00 88.50 455 THR A CA 1
ATOM 3733 C C . THR A 1 455 ? -24.252 13.239 44.104 1.00 88.50 455 THR A C 1
ATOM 3735 O O . THR A 1 455 ? -23.709 12.184 44.413 1.00 88.50 455 THR A O 1
ATOM 3738 N N . LYS A 1 456 ? -25.582 13.334 43.993 1.00 85.00 456 LYS A N 1
ATOM 3739 C CA . LYS A 1 456 ? -26.508 12.233 44.307 1.00 85.00 456 LYS A CA 1
ATOM 3740 C C . LYS A 1 456 ? -26.936 11.393 43.115 1.00 85.00 456 LYS A C 1
ATOM 3742 O O . LYS A 1 456 ? -27.300 10.233 43.287 1.00 85.00 456 LYS A O 1
ATOM 3747 N N . LEU A 1 457 ? -26.921 11.950 41.910 1.00 83.25 457 LEU A N 1
ATOM 3748 C CA . LEU A 1 457 ? -27.339 11.213 40.723 1.00 83.25 457 LEU A CA 1
ATOM 3749 C C . LEU A 1 457 ? -26.169 10.418 40.137 1.00 83.25 457 LEU A C 1
ATOM 3751 O O . LEU A 1 457 ? -25.070 10.943 39.965 1.00 83.25 457 LEU A O 1
ATOM 3755 N N . MET A 1 458 ? -26.442 9.171 39.748 1.00 81.06 458 MET A N 1
ATOM 3756 C CA . MET A 1 458 ? -25.512 8.368 38.944 1.00 81.06 458 MET A CA 1
ATOM 3757 C C . MET A 1 458 ? -25.251 9.027 37.585 1.00 81.06 458 MET A C 1
ATOM 3759 O O . MET A 1 458 ? -24.120 9.096 37.128 1.00 81.06 458 MET A O 1
ATOM 3763 N N . ASN A 1 459 ? -26.293 9.578 36.958 1.00 82.81 459 ASN A N 1
ATOM 3764 C CA . ASN A 1 459 ? -26.175 10.268 35.676 1.00 82.81 459 ASN A CA 1
ATOM 3765 C C . ASN A 1 459 ? -26.920 11.612 35.716 1.00 82.81 459 ASN A C 1
ATOM 3767 O O . ASN A 1 459 ? -28.098 11.682 35.348 1.00 82.81 459 ASN A O 1
ATOM 3771 N N . PRO A 1 460 ? -26.273 12.690 36.196 1.00 89.31 460 PRO A N 1
ATOM 3772 C CA . PRO A 1 460 ? -26.860 14.020 36.163 1.00 89.31 460 PRO A CA 1
ATOM 3773 C C . PRO A 1 460 ? -27.189 14.448 34.723 1.00 89.31 460 PRO A C 1
ATOM 3775 O O . PRO A 1 460 ? -26.459 14.176 33.766 1.00 89.31 460 PRO A O 1
ATOM 3778 N N . SER A 1 461 ? -28.317 15.137 34.550 1.00 88.56 461 SER A N 1
ATOM 3779 C CA . SER A 1 461 ? -28.733 15.650 33.239 1.00 88.56 461 SER A CA 1
ATOM 3780 C C . SER A 1 461 ? -27.805 16.768 32.758 1.00 88.56 461 SER A C 1
ATOM 3782 O O . SER A 1 461 ? -27.316 17.543 33.577 1.00 88.56 461 SER A O 1
ATOM 3784 N N . LEU A 1 462 ? -27.673 16.950 31.440 1.00 92.19 462 LEU A N 1
ATOM 3785 C CA . LEU A 1 462 ? -26.871 18.034 30.848 1.00 92.19 462 LEU A CA 1
ATOM 3786 C C . LEU A 1 462 ? -27.218 19.436 31.389 1.00 92.19 462 LEU A C 1
ATOM 3788 O O . LEU A 1 462 ? -26.339 20.287 31.480 1.00 92.19 462 LEU A O 1
ATOM 3792 N N . ASP A 1 463 ? -28.475 19.679 31.785 1.00 91.19 463 ASP A N 1
ATOM 3793 C CA . ASP A 1 463 ? -28.898 20.962 32.367 1.00 91.19 463 ASP A CA 1
ATOM 3794 C C . ASP A 1 463 ? -28.247 21.232 33.733 1.00 91.19 463 ASP A C 1
ATOM 3796 O O . ASP A 1 463 ? -27.884 22.367 34.014 1.00 91.19 463 ASP A O 1
ATOM 3800 N N . VAL A 1 464 ? -28.002 20.193 34.540 1.00 93.56 464 VAL A N 1
ATOM 3801 C CA . VAL A 1 464 ? -27.327 20.315 35.845 1.00 93.56 464 VAL A CA 1
ATOM 3802 C C . VAL A 1 464 ? -25.886 20.779 35.642 1.00 93.56 464 VAL A C 1
ATOM 3804 O O . VAL A 1 464 ? -25.482 21.787 36.219 1.00 93.56 464 VAL A O 1
ATOM 3807 N N . TYR A 1 465 ? -25.144 20.109 34.753 1.00 96.12 465 TYR A N 1
ATOM 3808 C CA . TYR A 1 465 ? -23.774 20.498 34.405 1.00 96.12 465 TYR A CA 1
ATOM 3809 C C . TYR A 1 465 ? -23.720 21.906 33.801 1.00 96.12 465 TYR A C 1
ATOM 3811 O O . TYR A 1 465 ? -22.902 22.727 34.207 1.00 96.12 465 TYR A O 1
ATOM 3819 N N . TYR A 1 466 ? -24.639 22.229 32.887 1.00 95.38 466 TYR A N 1
ATOM 3820 C CA . TYR A 1 466 ? -24.716 23.559 32.284 1.00 95.38 466 TYR A CA 1
ATOM 3821 C C . TYR A 1 466 ? -24.983 24.657 33.325 1.00 95.38 466 TYR A C 1
ATOM 3823 O O . TYR A 1 466 ? -24.344 25.709 33.288 1.00 95.38 466 TYR A O 1
ATOM 3831 N N . LYS A 1 467 ? -25.912 24.434 34.263 1.00 95.19 467 LYS A N 1
ATOM 3832 C CA . LYS A 1 467 ? -26.244 25.403 35.315 1.00 95.19 467 LYS A CA 1
ATOM 3833 C C . LYS A 1 467 ? -25.091 25.616 36.284 1.00 95.19 467 LYS A C 1
ATOM 3835 O O . LYS A 1 467 ? -24.798 26.772 36.579 1.00 95.19 467 LYS A O 1
ATOM 3840 N N . LEU A 1 468 ? -24.406 24.548 36.695 1.00 96.31 468 LEU A N 1
ATOM 3841 C CA . LEU A 1 468 ? -23.193 24.639 37.513 1.00 96.31 468 LEU A CA 1
ATOM 3842 C C . LEU A 1 468 ? -22.095 25.415 36.785 1.00 96.31 468 LEU A C 1
ATOM 3844 O O . LEU A 1 468 ? -21.609 26.416 37.307 1.00 96.31 468 LEU A O 1
ATOM 3848 N N . GLY A 1 469 ? -21.779 25.037 35.545 1.00 96.12 469 GLY A N 1
ATOM 3849 C CA . GLY A 1 469 ? -20.743 25.702 34.756 1.00 96.12 469 GLY A CA 1
ATOM 3850 C C . GLY A 1 469 ? -21.023 27.188 34.524 1.00 96.12 469 GLY A C 1
ATOM 3851 O O . GLY A 1 469 ? -20.141 28.028 34.686 1.00 96.12 469 GLY A O 1
ATOM 3852 N N . MET A 1 470 ? -22.276 27.546 34.229 1.00 96.88 470 MET A N 1
ATOM 3853 C CA . MET A 1 470 ? -22.683 28.945 34.074 1.00 96.88 470 MET A CA 1
ATOM 3854 C C . MET A 1 470 ? -22.704 29.723 35.393 1.00 96.88 470 MET A C 1
ATOM 3856 O O . MET A 1 470 ? -22.460 30.930 35.368 1.00 96.88 470 MET A O 1
ATOM 3860 N N . ALA A 1 471 ? -23.029 29.078 36.515 1.00 96.19 471 ALA A N 1
ATOM 3861 C CA . ALA A 1 471 ? -23.006 29.715 37.826 1.00 96.19 471 ALA A CA 1
ATOM 3862 C C . ALA A 1 471 ? -21.566 30.039 38.240 1.00 96.19 471 ALA A C 1
ATOM 3864 O O . ALA A 1 471 ? -21.296 31.192 38.558 1.00 96.19 471 ALA A O 1
ATOM 3865 N N . TYR A 1 472 ? -20.630 29.090 38.115 1.00 96.62 472 TYR A N 1
ATOM 3866 C CA . TYR A 1 472 ? -19.202 29.339 38.348 1.00 96.62 472 TYR A CA 1
ATOM 3867 C C . TYR A 1 472 ? -18.641 30.425 37.416 1.00 96.62 472 TYR A C 1
ATOM 3869 O O . TYR A 1 472 ? -18.014 31.373 37.885 1.00 96.62 472 TYR A O 1
ATOM 3877 N N . LEU A 1 473 ? -18.959 30.371 36.114 1.00 95.19 473 LEU A N 1
ATOM 3878 C CA . LEU A 1 473 ? -18.504 31.373 35.139 1.00 95.19 473 LEU A CA 1
ATOM 3879 C C . LEU A 1 473 ? -18.969 32.795 35.481 1.00 95.19 473 LEU A C 1
ATOM 3881 O O . LEU A 1 473 ? -18.248 33.759 35.244 1.00 95.19 473 LEU A O 1
ATOM 3885 N N . ARG A 1 474 ? -20.206 32.941 35.970 1.00 93.62 474 ARG A N 1
ATOM 3886 C CA . ARG A 1 474 ? -20.806 34.250 36.276 1.00 93.62 474 ARG A CA 1
ATOM 3887 C C . ARG A 1 474 ? -20.536 34.724 37.697 1.00 93.62 474 ARG A C 1
ATOM 3889 O O . ARG A 1 474 ? -20.712 35.912 37.956 1.00 93.62 474 ARG A O 1
ATOM 3896 N N . ARG A 1 475 ? -20.159 33.812 38.594 1.00 93.75 475 ARG A N 1
ATOM 3897 C CA . ARG A 1 475 ? -19.746 34.129 39.957 1.00 93.75 475 ARG A CA 1
ATOM 3898 C C . ARG A 1 475 ? -18.415 34.877 39.969 1.00 93.75 475 ARG A C 1
ATOM 3900 O O . ARG A 1 475 ? -18.307 35.826 40.736 1.00 93.75 475 ARG A O 1
ATOM 3907 N N . ASP A 1 476 ? -17.475 34.490 39.099 1.00 89.06 476 ASP A N 1
ATOM 3908 C CA . ASP A 1 476 ? -16.230 35.225 38.806 1.00 89.06 476 ASP A CA 1
ATOM 3909 C C . ASP A 1 476 ? -15.472 35.675 40.076 1.00 89.06 476 ASP A C 1
ATOM 3911 O O . ASP A 1 476 ? -15.078 36.833 40.213 1.00 89.06 476 ASP A O 1
ATOM 3915 N N . LYS A 1 477 ? -15.325 34.775 41.062 1.00 88.56 477 LYS A N 1
ATOM 3916 C CA . LYS A 1 477 ? -14.624 35.093 42.321 1.00 88.56 477 LYS A CA 1
ATOM 3917 C C . LYS A 1 477 ? -13.141 34.720 42.297 1.00 88.56 477 LYS A C 1
ATOM 3919 O O . LYS A 1 477 ? -12.365 35.314 43.042 1.00 88.56 477 LYS A O 1
ATOM 3924 N N . SER A 1 478 ? -12.738 33.727 41.503 1.00 91.00 478 SER A N 1
ATOM 3925 C CA . SER A 1 478 ? -11.376 33.181 41.532 1.00 91.00 478 SER A CA 1
ATOM 3926 C C . SER A 1 478 ? -10.979 32.500 40.221 1.00 91.00 478 SER A C 1
ATOM 3928 O O . SER A 1 478 ? -11.814 32.193 39.374 1.00 91.00 478 SER A O 1
ATOM 3930 N N . GLU A 1 479 ? -9.685 32.214 40.068 1.00 90.56 479 GLU A N 1
ATOM 3931 C CA . GLU A 1 479 ? -9.193 31.358 38.983 1.00 90.56 479 GLU A CA 1
ATOM 3932 C C . GLU A 1 479 ? -9.816 29.948 39.036 1.00 90.56 479 GLU A C 1
ATOM 3934 O O . GLU A 1 479 ? -10.152 29.381 37.998 1.00 90.56 479 GLU A O 1
ATOM 3939 N N . ASP A 1 480 ? -10.031 29.404 40.239 1.00 90.88 480 ASP A N 1
ATOM 3940 C CA . ASP A 1 480 ? -10.670 28.096 40.435 1.00 90.88 480 ASP A CA 1
ATOM 3941 C C . ASP A 1 480 ? -12.137 28.087 39.971 1.00 90.88 480 ASP A C 1
ATOM 3943 O O . ASP A 1 480 ? -12.583 27.106 39.377 1.00 90.88 480 ASP A O 1
ATOM 3947 N N . ASP A 1 481 ? -12.868 29.199 40.121 1.00 92.19 481 ASP A N 1
ATOM 3948 C CA . ASP A 1 481 ? -14.213 29.335 39.545 1.00 92.19 481 ASP A CA 1
ATOM 3949 C C . ASP A 1 481 ? -14.182 29.165 38.024 1.00 92.19 481 ASP A C 1
ATOM 3951 O O . ASP A 1 481 ? -15.041 28.491 37.457 1.00 92.19 481 ASP A O 1
ATOM 3955 N N . TYR A 1 482 ? -13.173 29.716 37.348 1.00 94.62 482 TYR A N 1
ATOM 3956 C CA . TYR A 1 482 ? -13.029 29.538 35.907 1.00 94.62 482 TYR A CA 1
ATOM 3957 C C . TYR A 1 482 ? -12.645 28.108 35.523 1.00 94.62 482 TYR A C 1
ATOM 3959 O O . TYR A 1 482 ? -13.184 27.598 34.540 1.00 94.62 482 TYR A O 1
ATOM 3967 N N . LYS A 1 483 ? -11.780 27.434 36.295 1.00 95.12 483 LYS A N 1
ATOM 3968 C CA . LYS A 1 483 ? -11.442 26.014 36.071 1.00 95.12 483 LYS A CA 1
ATOM 3969 C C . LYS A 1 483 ? -12.677 25.127 36.215 1.00 95.12 483 LYS A C 1
ATOM 3971 O O . LYS A 1 483 ? -13.031 24.417 35.277 1.00 95.12 483 LYS A O 1
ATOM 3976 N N . ARG A 1 484 ? -13.425 25.282 37.315 1.00 94.81 484 ARG A N 1
ATOM 3977 C CA . ARG A 1 484 ? -14.705 24.585 37.542 1.00 94.81 484 ARG A CA 1
ATOM 3978 C C . ARG A 1 484 ? -15.710 24.884 36.437 1.00 94.81 484 ARG A C 1
ATOM 3980 O O . ARG A 1 484 ? -16.380 23.977 35.949 1.00 94.81 484 ARG A O 1
ATOM 3987 N N . ALA A 1 485 ? -15.823 26.143 36.015 1.00 96.19 485 ALA A N 1
ATOM 3988 C CA . ALA A 1 485 ? -16.699 26.509 34.910 1.00 96.19 485 ALA A CA 1
ATOM 3989 C C . ALA A 1 485 ? -16.343 25.741 33.631 1.00 96.19 485 ALA A C 1
ATOM 3991 O O . ALA A 1 485 ? -17.243 25.204 32.988 1.00 96.19 485 ALA A O 1
ATOM 3992 N N . ILE A 1 486 ? -15.055 25.657 33.282 1.00 95.88 486 ILE A N 1
ATOM 3993 C CA . ILE A 1 486 ? -14.581 24.898 32.117 1.00 95.88 486 ILE A CA 1
ATOM 3994 C C . ILE A 1 486 ? -14.933 23.420 32.265 1.00 95.88 486 ILE A C 1
ATOM 3996 O O . ILE A 1 486 ? -15.542 22.875 31.349 1.00 95.88 486 ILE A O 1
ATOM 4000 N N . ASP A 1 487 ? -14.636 22.803 33.409 1.00 96.38 487 ASP A N 1
ATOM 4001 C CA . ASP A 1 487 ? -14.927 21.391 33.669 1.00 96.38 487 ASP A CA 1
ATOM 4002 C C . ASP A 1 487 ? -16.418 21.059 33.470 1.00 96.38 487 ASP A C 1
ATOM 4004 O O . ASP A 1 487 ? -16.793 20.191 32.677 1.00 96.38 487 ASP A O 1
ATOM 4008 N N . TYR A 1 488 ? -17.300 21.802 34.146 1.00 96.94 488 TYR A N 1
ATOM 4009 C CA . TYR A 1 488 ? -18.748 21.598 34.075 1.00 96.94 488 TYR A CA 1
ATOM 4010 C C . TYR A 1 488 ? -19.314 21.871 32.673 1.00 96.94 488 TYR A C 1
ATOM 4012 O O . TYR A 1 488 ? -20.180 21.132 32.192 1.00 96.94 488 TYR A O 1
ATOM 4020 N N . LEU A 1 489 ? -18.838 22.922 31.994 1.00 96.00 489 LEU A N 1
ATOM 4021 C CA . LEU A 1 489 ? -19.261 23.240 30.629 1.00 96.00 489 LEU A CA 1
ATOM 4022 C C . LEU A 1 489 ? -18.738 22.208 29.620 1.00 96.00 489 LEU A C 1
ATOM 4024 O O . LEU A 1 489 ? -19.460 21.870 28.685 1.00 96.00 489 LEU A O 1
ATOM 4028 N N . TRP A 1 490 ? -17.543 21.653 29.816 1.00 94.75 490 TRP A N 1
ATOM 4029 C CA . TRP A 1 490 ? -17.006 20.589 28.968 1.00 94.75 490 TRP A CA 1
ATOM 4030 C C . TRP A 1 490 ? -17.882 19.336 29.032 1.00 94.75 490 TRP A C 1
ATOM 4032 O O . TRP A 1 490 ? -18.302 18.816 27.997 1.00 94.75 490 TRP A O 1
ATOM 4042 N N . VAL A 1 491 ? -18.257 18.908 30.242 1.00 94.69 491 VAL A N 1
ATOM 4043 C CA . VAL A 1 491 ? -19.157 17.759 30.432 1.00 94.69 491 VAL A CA 1
ATOM 4044 C C . VAL A 1 491 ? -20.530 18.013 29.803 1.00 94.69 491 VAL A C 1
ATOM 4046 O O . VAL A 1 491 ? -21.093 17.135 29.145 1.00 94.69 491 VAL A O 1
ATOM 4049 N N . ALA A 1 492 ? -21.075 19.225 29.952 1.00 94.19 492 ALA A N 1
ATOM 4050 C CA . ALA A 1 492 ? -22.329 19.598 29.302 1.00 94.19 492 ALA A CA 1
ATOM 4051 C C . ALA A 1 492 ? -22.221 19.557 27.765 1.00 94.19 492 ALA A C 1
ATOM 4053 O O . ALA A 1 492 ? -23.174 19.121 27.111 1.00 94.19 492 ALA A O 1
ATOM 4054 N N . ARG A 1 493 ? -21.076 19.960 27.192 1.00 94.06 493 ARG A N 1
ATOM 4055 C CA . ARG A 1 493 ? -20.816 19.897 25.746 1.00 94.06 493 ARG A CA 1
ATOM 4056 C C . ARG A 1 493 ? -20.785 18.460 25.246 1.00 94.06 493 ARG A C 1
ATOM 4058 O O . ARG A 1 493 ? -21.530 18.145 24.323 1.00 94.06 493 ARG A O 1
ATOM 4065 N N . GLY A 1 494 ? -20.014 17.586 25.895 1.00 89.50 494 GLY A N 1
ATOM 4066 C CA . GLY A 1 494 ? -19.931 16.171 25.513 1.00 89.50 494 GLY A CA 1
ATOM 4067 C C . GLY A 1 494 ? -21.260 15.417 25.662 1.00 89.50 494 GLY A C 1
ATOM 4068 O O . GLY A 1 494 ? -21.516 14.443 24.962 1.00 89.50 494 GLY A O 1
ATOM 4069 N N . LYS A 1 495 ? -22.181 15.917 26.500 1.00 89.81 495 LYS A N 1
ATOM 4070 C CA . LYS A 1 495 ? -23.576 15.437 26.585 1.00 89.81 495 LYS A CA 1
ATOM 4071 C C . LYS A 1 495 ? -24.531 16.082 25.560 1.00 89.81 495 LYS A C 1
ATOM 4073 O O . LYS A 1 495 ? -25.743 15.889 25.655 1.00 89.81 495 LYS A O 1
ATOM 4078 N N . GLY A 1 496 ? -24.018 16.843 24.591 1.00 87.19 496 GLY A N 1
ATOM 4079 C CA . GLY A 1 496 ? -24.773 17.382 23.454 1.00 87.19 496 GLY A CA 1
ATOM 4080 C C . GLY A 1 496 ? -25.230 18.840 23.581 1.00 87.19 496 GLY A C 1
ATOM 4081 O O . GLY A 1 496 ? -26.043 19.293 22.772 1.00 87.19 496 GLY A O 1
ATOM 4082 N N . LYS A 1 497 ? -24.755 19.606 24.574 1.00 88.81 497 LYS A N 1
ATOM 4083 C CA . LYS A 1 497 ? -25.059 21.044 24.668 1.00 88.81 497 LYS A CA 1
ATOM 4084 C C . LYS A 1 497 ? -24.135 21.850 23.743 1.00 88.81 497 LYS A C 1
ATOM 4086 O O . LYS A 1 497 ? -22.921 21.739 23.821 1.00 88.81 497 LYS A O 1
ATOM 4091 N N . ILE A 1 498 ? -24.697 22.736 22.923 1.00 89.25 498 ILE A N 1
ATOM 4092 C CA . ILE A 1 498 ? -23.919 23.671 22.090 1.00 89.25 498 ILE A CA 1
ATOM 4093 C C . ILE A 1 498 ? -23.552 24.905 22.934 1.00 89.25 498 ILE A C 1
ATOM 4095 O O . ILE A 1 498 ? -24.426 25.731 23.201 1.00 89.25 498 ILE A O 1
ATOM 4099 N N . ILE A 1 499 ? -22.298 24.993 23.404 1.00 92.31 499 ILE A N 1
ATOM 4100 C CA . ILE A 1 499 ? -21.811 26.007 24.376 1.00 92.31 499 ILE A CA 1
ATOM 4101 C C . ILE A 1 499 ? -20.327 26.392 24.198 1.00 92.31 499 ILE A C 1
ATOM 4103 O O . ILE A 1 499 ? -19.691 26.879 25.138 1.00 92.31 499 ILE A O 1
ATOM 4107 N N . ASP A 1 500 ? -19.749 26.197 23.009 1.00 89.56 500 ASP A N 1
ATOM 4108 C CA . ASP A 1 500 ? -18.333 26.514 22.751 1.00 89.56 500 ASP A CA 1
ATOM 4109 C C . ASP A 1 500 ? -17.996 27.988 23.020 1.00 89.56 500 ASP A C 1
ATOM 4111 O O . ASP A 1 500 ? -16.910 28.314 23.498 1.00 89.56 500 ASP A O 1
ATOM 4115 N N . ASP A 1 501 ? -18.945 28.898 22.786 1.00 90.88 501 ASP A N 1
ATOM 4116 C CA . ASP A 1 501 ? -18.793 30.319 23.094 1.00 90.88 501 ASP A CA 1
ATOM 4117 C C . ASP A 1 501 ? -18.562 30.564 24.596 1.00 90.88 501 ASP A C 1
ATOM 4119 O O . ASP A 1 501 ? -17.751 31.417 24.958 1.00 90.88 501 ASP A O 1
ATOM 4123 N N . LYS A 1 502 ? -19.216 29.794 25.475 1.00 92.19 502 LYS A N 1
ATOM 4124 C CA . LYS A 1 502 ? -19.083 29.914 26.937 1.00 92.19 502 LYS A CA 1
ATOM 4125 C C . LYS A 1 502 ? -17.784 29.315 27.458 1.00 92.19 502 LYS A C 1
ATOM 4127 O O . LYS A 1 502 ? -17.149 29.930 28.311 1.00 92.19 502 LYS A O 1
ATOM 4132 N N . ILE A 1 503 ? -17.356 28.176 26.912 1.00 90.19 503 ILE A N 1
ATOM 4133 C CA . ILE A 1 503 ? -16.055 27.581 27.252 1.00 90.19 503 ILE A CA 1
ATOM 4134 C C . ILE A 1 503 ? -14.927 28.540 26.844 1.00 90.19 503 ILE A C 1
ATOM 4136 O O . ILE A 1 503 ? -14.060 28.865 27.654 1.00 90.19 503 ILE A O 1
ATOM 4140 N N . ASN A 1 504 ? -15.006 29.111 25.638 1.00 91.31 504 ASN A N 1
ATOM 4141 C CA . ASN A 1 504 ? -14.039 30.101 25.158 1.00 91.31 504 ASN A CA 1
ATOM 4142 C C . ASN A 1 504 ? -14.014 31.389 26.000 1.00 91.31 504 ASN A C 1
ATOM 4144 O O . ASN A 1 504 ? -12.971 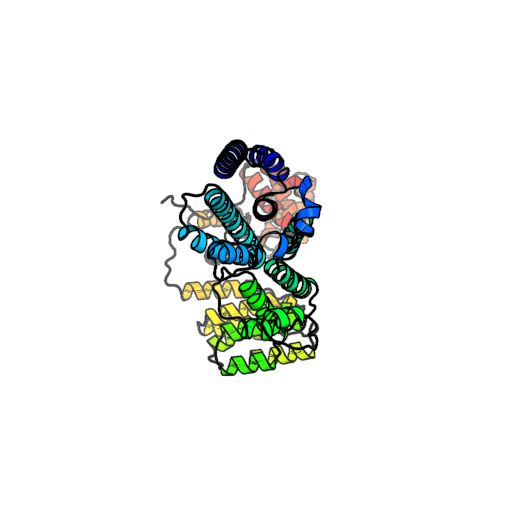32.035 26.098 1.00 91.31 504 ASN A O 1
ATOM 4148 N N . MET A 1 505 ? -15.132 31.789 26.618 1.00 91.62 505 MET A N 1
ATOM 4149 C CA . MET A 1 505 ? -15.142 32.912 27.565 1.00 91.62 505 MET A CA 1
ATOM 4150 C C . MET A 1 505 ? -14.325 32.607 28.826 1.00 91.62 505 MET A C 1
ATOM 4152 O O . MET A 1 505 ? -13.585 33.479 29.276 1.00 91.62 505 MET A O 1
ATOM 4156 N N . ALA A 1 506 ? -14.436 31.394 29.370 1.00 90.88 506 ALA A N 1
ATOM 4157 C CA . ALA A 1 506 ? -13.683 30.973 30.549 1.00 90.88 506 ALA A CA 1
ATOM 4158 C C . ALA A 1 506 ? -12.184 30.783 30.241 1.00 90.88 506 ALA A C 1
ATOM 4160 O O . ALA A 1 506 ? -11.336 31.261 30.989 1.00 90.88 506 ALA A O 1
ATOM 4161 N N . LEU A 1 507 ? -11.845 30.195 29.088 1.00 91.38 507 LEU A N 1
ATOM 4162 C CA . LEU A 1 507 ? -10.454 29.990 28.645 1.00 91.38 507 LEU A CA 1
ATOM 4163 C C . LEU A 1 507 ? -9.681 31.298 28.398 1.00 91.38 507 LEU A C 1
ATOM 4165 O O . LEU A 1 507 ? -8.457 31.326 28.465 1.00 91.38 507 LEU A O 1
ATOM 4169 N N . LYS A 1 508 ? -10.375 32.416 28.149 1.00 91.94 508 LYS A N 1
ATOM 4170 C CA . LYS A 1 508 ? -9.742 33.749 28.094 1.00 91.94 508 LYS A CA 1
ATOM 4171 C C . LYS A 1 508 ? -9.283 34.255 29.465 1.00 91.94 508 LYS A C 1
ATOM 4173 O O . LYS A 1 508 ? -8.544 35.234 29.523 1.00 91.94 508 LYS A O 1
ATOM 4178 N N . LYS A 1 509 ? -9.773 33.653 30.550 1.00 92.94 509 LYS A N 1
ATOM 4179 C CA . LYS A 1 509 ? -9.529 34.069 31.936 1.00 92.94 509 LYS A CA 1
ATOM 4180 C C . LYS A 1 509 ? -8.530 33.162 32.648 1.00 92.94 509 LYS A C 1
ATOM 4182 O O . LYS A 1 509 ? -7.823 33.641 33.526 1.00 92.94 509 LYS A O 1
ATOM 4187 N N . VAL A 1 510 ? -8.440 31.896 32.241 1.00 91.81 510 VAL A N 1
ATOM 4188 C CA . VAL A 1 510 ? -7.491 30.916 32.777 1.00 91.81 510 VAL A CA 1
ATOM 4189 C C . VAL A 1 510 ? -6.960 30.015 31.662 1.00 91.81 510 VAL A C 1
ATOM 4191 O O . VAL A 1 510 ? -7.716 29.570 30.800 1.00 91.81 510 VAL A O 1
ATOM 4194 N N . ASN A 1 511 ? -5.659 29.718 31.692 1.00 88.94 511 ASN A N 1
ATOM 4195 C CA . ASN A 1 511 ? -5.071 28.696 30.830 1.00 88.94 511 ASN A CA 1
ATOM 4196 C C . ASN A 1 511 ? -5.264 27.320 31.481 1.00 88.94 511 ASN A C 1
ATOM 4198 O O . ASN A 1 511 ? -4.489 26.939 32.358 1.00 88.94 511 ASN A O 1
ATOM 4202 N N . TYR A 1 512 ? -6.325 26.616 31.093 1.00 90.94 512 TYR A N 1
ATOM 4203 C CA . TYR A 1 512 ? -6.715 25.348 31.701 1.00 90.94 512 TYR A CA 1
ATOM 4204 C C . TYR A 1 512 ? -7.139 24.328 30.647 1.00 90.94 512 TYR A C 1
ATOM 4206 O O . TYR A 1 512 ? -8.039 24.579 29.846 1.00 90.94 512 TYR A O 1
ATOM 4214 N N . THR A 1 513 ? -6.483 23.171 30.664 1.00 87.56 513 THR A N 1
ATOM 4215 C CA . THR A 1 513 ? -6.691 22.054 29.730 1.00 87.56 513 THR A CA 1
ATOM 4216 C C . THR A 1 513 ? -7.231 20.798 30.410 1.00 87.56 513 THR A C 1
ATOM 4218 O O . THR A 1 513 ? -7.413 19.791 29.726 1.00 87.56 513 THR A O 1
ATOM 4221 N N . GLY A 1 514 ? -7.519 20.874 31.711 1.00 89.94 514 GLY A N 1
ATOM 4222 C CA . GLY A 1 514 ? -7.822 19.754 32.600 1.00 89.94 514 GLY A CA 1
ATOM 4223 C C . GLY A 1 514 ? -6.766 19.611 33.702 1.00 89.94 514 GLY A C 1
ATOM 4224 O O . GLY A 1 514 ? -5.726 20.273 33.669 1.00 89.94 514 GLY A O 1
ATOM 4225 N N . GLU A 1 515 ? -7.036 18.758 34.686 1.00 90.75 515 GLU A N 1
ATOM 4226 C CA . GLU A 1 515 ? -6.107 18.468 35.778 1.00 90.75 515 GLU A CA 1
ATOM 4227 C C . GLU A 1 515 ? -4.964 17.553 35.341 1.00 90.75 515 GLU A C 1
ATOM 4229 O O . GLU A 1 515 ? -5.159 16.518 34.692 1.00 90.75 515 GLU A O 1
ATOM 4234 N N . LYS A 1 516 ? -3.752 17.922 35.759 1.00 88.56 516 LYS A N 1
ATOM 4235 C CA . LYS A 1 516 ? -2.540 17.135 35.539 1.00 88.56 516 LYS A CA 1
ATOM 4236 C C . LYS A 1 516 ? -2.407 16.073 36.610 1.00 88.56 516 LYS A C 1
ATOM 4238 O O . LYS A 1 516 ? -2.213 16.391 37.776 1.00 88.56 516 LYS A O 1
ATOM 4243 N N . VAL A 1 517 ? -2.439 14.813 36.189 1.00 83.94 517 VAL A N 1
ATOM 4244 C CA . VAL A 1 517 ? -2.323 13.661 37.099 1.00 83.94 517 VAL A CA 1
ATOM 4245 C C . VAL A 1 517 ? -1.031 12.867 36.923 1.00 83.94 517 VAL A C 1
ATOM 4247 O O . VAL A 1 517 ? -0.718 12.043 37.774 1.00 83.94 517 VAL A O 1
ATOM 4250 N N . ILE A 1 518 ? -0.260 13.125 35.860 1.00 82.56 518 ILE A N 1
ATOM 4251 C CA . ILE A 1 518 ? 1.040 12.486 35.610 1.00 82.56 518 ILE A CA 1
ATOM 4252 C C . ILE A 1 518 ? 2.167 13.422 36.049 1.00 82.56 518 ILE A C 1
ATOM 4254 O O . ILE A 1 518 ? 2.273 14.551 35.560 1.00 82.56 518 ILE A O 1
ATOM 4258 N N . GLN A 1 519 ? 3.050 12.936 36.922 1.00 72.56 519 GLN A N 1
ATOM 4259 C CA . GLN A 1 519 ? 4.292 13.619 37.265 1.00 72.56 519 GLN A CA 1
ATOM 4260 C C . GLN A 1 519 ? 5.408 13.168 36.317 1.00 72.56 519 GLN A C 1
ATOM 4262 O O . GLN A 1 519 ? 5.917 12.053 36.399 1.00 72.56 519 GLN A O 1
ATOM 4267 N N . TYR A 1 520 ? 5.823 14.053 35.412 1.00 59.88 520 TYR A N 1
ATOM 4268 C CA . TYR A 1 520 ? 7.001 13.813 34.583 1.00 59.88 520 TYR A CA 1
ATOM 4269 C C . TYR A 1 520 ? 8.259 14.141 35.392 1.00 59.88 520 TYR A C 1
ATOM 4271 O O . TYR A 1 520 ? 8.664 15.303 35.484 1.00 59.88 520 TYR A O 1
ATOM 4279 N N . THR A 1 521 ? 8.902 13.134 35.979 1.00 49.06 521 THR A N 1
ATOM 4280 C CA . THR A 1 521 ? 10.289 13.286 36.422 1.00 49.06 521 THR A CA 1
ATOM 4281 C C . THR A 1 521 ? 11.165 13.447 35.180 1.00 49.06 521 THR A C 1
ATOM 4283 O O . THR A 1 521 ? 11.246 12.562 34.329 1.00 49.06 521 THR A O 1
ATOM 4286 N N . LYS A 1 522 ? 11.808 14.614 35.034 1.00 37.81 522 LYS A N 1
ATOM 4287 C CA . LYS A 1 522 ? 12.910 14.762 34.076 1.00 37.81 522 LYS A CA 1
ATOM 4288 C C . LYS A 1 522 ? 13.990 13.756 34.475 1.00 37.81 522 LYS A C 1
ATOM 4290 O O . LYS A 1 522 ? 14.546 13.886 35.564 1.00 37.81 522 LYS A O 1
ATOM 4295 N N . LYS A 1 523 ? 14.244 12.767 33.619 1.00 34.19 523 LYS A N 1
ATOM 4296 C CA . LYS A 1 523 ? 15.495 12.005 33.658 1.00 34.19 523 LYS A CA 1
ATOM 4297 C C . LYS A 1 523 ? 16.650 12.877 33.194 1.00 34.19 523 LYS A C 1
ATOM 4299 O O . LYS A 1 523 ? 16.435 13.665 32.242 1.00 34.19 523 LYS A O 1
#

Foldseek 3Di:
DPPVVLLVLLVQLLVCLVVVVVVVNVVSLVVNCVDVVCQLLSLLLVLLVLLQDFDPPCQVVQAVDDLVRNAPPPCVDLLRVLSVCVLLVVLVVSLVSLVVDDPPDSSSSSNNSSSVSSVVSVLVLLVVLLVCLVVVVLVVNLVSLVVSVVGHDDHPLSVLLNLLSVQSCCCVPVVDQDDFADDDDPALSVCSVRSVLLVSQVRDDDDDSSRSNNSSSVVNNVSVVLLVQELVNLQVVLVVPPLVSNLSSLCSHCVNLVNNLCSLVLNLLSQVCVVVVVSRSVVSSVVVVQCVVQPQNAADDLVVLVVVLVVCLVVLVLSNNVSSLVSLCCNCRRHVDHDDSVVSVLSSLVSVVVVDPDDDDD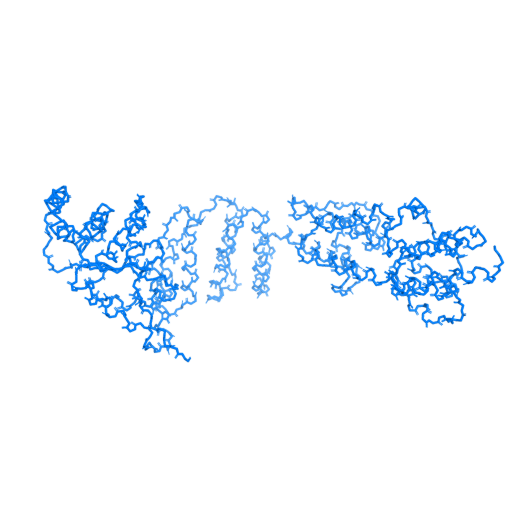FQPCLVVQVVCCVVVQFKWWAFQDDPNVVSVSCVVCVVPPQWDWDAFPNTIMIGGADPDDDQDDLVVLVVQLVVCVVVLVLVSVLVSLSSVVNHDPDDDLVSLQSNLVSLLSVPPDLVSLNRNLSSVRRSVSNPDDQVVSNVSSCVVDVDRIDYRTDDDDD

Secondary structure (DSSP, 8-state):
--HHHHHHHHHHHHHHHHTT-HHHHHHHHHHHHT-GGGHHHHHHHHHHHHHHS--GGGHHHHHH--GGGT----TTSHHHHHHHHHHTT-HHHHHHHHTTS-TTSHHHHHHHHHHHHHHHHHHHHHHHHHHHHHTT-HHHHHHHHHHHTTTSPPPHHHHHHHHHHHHHHHHHHH-----PPP---SSHHHHHHTT-HHHHHHHS----TT-HHHHHHHHHHHHHHHHH--HHHHHHHHHHT-HHHHHHHHHHHHHHTT-GGGHHHHHHHHHHHHHHT-TT-HHHHHHHHHHHHHGGG-----HHHHHHHHHHHHTT-HHHHHHHHHHHHTHHHHHS-----HHHHHHHHHHHHHHS-----STTTTHHHHHHHHHHHT-EEEBPP--HHHHHHHHHHHTT-TTEEEEEETTEEEEEE---SSPPP-HHHHHHHHHHHHHTT-HHHHHHHHHHHHHH-SS--HHHHHHHHHHHHHH---HHHHHHHHHHHHHHHHTT---HHHHHHHHTT---SSB--------